Protein AF-A0A844MCS1-F1 (afdb_monomer)

Radius of gyration: 41.19 Å; Cα contacts (8 Å, |Δi|>4): 317; chains: 1; bounding box: 100×107×129 Å

Mean predicted aligned error: 23.03 Å

Foldseek 3Di:
DDDDDDDDDDDPPPPPPPDDPVVVLLVVQLVLLVVLLVLLVCVVPDDPVVSVVVCVVVVHDPVVSVLSVLLNVLCVVLVHDSNLCSQLGPCSSVCSDPLCPVLSVVSVVDPHDHVVVSVVSSVVSVVVVVVPDDDDDPPDQFDDDDPGDDTDRDDPPDPDPVVVVVVVCCCVVVVDDPVRVVVVVVVVVVVVVVPDDPPDDDDDDDDDDDDDDDDDDDDDDDDDDDDDDDDDDDDDDDDDDDDDDDDDDDDDDDDDDDDDDDDDDDDDDDDDDDDDDDDDDDDDDDDDDDDDDDPDPPPVVPVVPPPPPPDPPQDLQNLLVQLLVDPAVVSVCVSQVLALVSSCSSCVPPDPVSLVVVLVRVLVVCQVCQCCQLVCVNLSHPQVSVLSSQQVFWKFFAQCVVNPPGDTQTRKGWDDWDPRPPLQAIWTWIAGPVRDIGIDSHSVGMTTPGD

Secondary structure (DSSP, 8-state):
--------------------TTHHHHHHHHHHHHHHHHHHHHHHHS-HHHHHHHHHHTT--HHHHHHHHHHHHHHHHHT--HHHHHTTGGGGGGGGSGGGHHHHHHHTT-SS--HHHHHHHHHHHHHHHHHTSPPPPTT---BPPTTSPPPB--PPPP--HHHHHHHHHHHHHS---HHHHHHHHHHHHHHHHHSS----------------------------------------------------------------------------------------------------SSSTTTTTSS---------HHHHHHHHHH--SHHHHHHHHTT-HHHHHHHTTT--HHHHHHHHHHHHHHHHH-THHHHTTTTTTS-HHHHHHHHTTSEEEEE-GGG-TTPPEEEEEEEEEEESTT-TTT-EEEEE-TTS-EEEESSGGGEEEE--

Structure (mmCIF, N/CA/C/O backbone):
data_AF-A0A844MCS1-F1
#
_entry.id   AF-A0A844MCS1-F1
#
loop_
_atom_site.group_PDB
_atom_site.id
_atom_site.type_symbol
_atom_site.label_atom_id
_atom_site.label_alt_id
_atom_site.label_comp_id
_atom_site.label_asym_id
_atom_site.label_entity_id
_atom_site.label_seq_id
_atom_site.pdbx_PDB_ins_code
_atom_site.Cartn_x
_atom_site.Cartn_y
_atom_site.Cartn_z
_atom_site.occupancy
_atom_site.B_iso_or_equiv
_atom_site.auth_seq_id
_atom_site.auth_comp_id
_atom_site.auth_asym_id
_atom_site.auth_atom_id
_atom_site.pdbx_PDB_model_num
ATOM 1 N N . MET A 1 1 ? -45.512 -25.683 -45.062 1.00 43.56 1 MET A N 1
ATOM 2 C CA . MET A 1 1 ? -45.357 -24.958 -43.785 1.00 43.56 1 MET A CA 1
ATOM 3 C C . MET A 1 1 ? -43.872 -24.915 -43.462 1.00 43.56 1 MET A C 1
ATOM 5 O O . MET A 1 1 ? -43.327 -25.915 -43.023 1.00 43.56 1 MET A O 1
ATOM 9 N N . GLN A 1 2 ? -43.206 -23.815 -43.814 1.00 39.34 2 GLN A N 1
ATOM 10 C CA . GLN A 1 2 ? -41.804 -23.552 -43.477 1.00 39.34 2 GLN A CA 1
ATOM 11 C C . GLN A 1 2 ? -41.776 -22.781 -42.157 1.00 39.34 2 GLN A C 1
ATOM 13 O O . GLN A 1 2 ? -42.449 -21.760 -42.038 1.00 39.34 2 GLN A O 1
ATOM 18 N N . VAL A 1 3 ? -41.027 -23.281 -41.176 1.00 47.72 3 VAL A N 1
ATOM 19 C CA . VAL A 1 3 ? -40.771 -22.587 -39.911 1.00 47.72 3 VAL A CA 1
ATOM 20 C C . VAL A 1 3 ? -39.415 -21.900 -40.043 1.00 47.72 3 VAL A C 1
ATOM 22 O O . VAL A 1 3 ? -38.388 -22.562 -40.161 1.00 47.72 3 VAL A O 1
ATOM 25 N N . LEU A 1 4 ? -39.432 -20.568 -40.082 1.00 46.00 4 LEU A N 1
ATOM 26 C CA . LEU A 1 4 ? -38.243 -19.723 -40.027 1.00 46.00 4 LEU A CA 1
ATOM 27 C C . LEU A 1 4 ? -37.755 -19.652 -38.574 1.00 46.00 4 LEU A C 1
ATOM 29 O O . LEU A 1 4 ? -38.454 -19.131 -37.707 1.00 46.00 4 LEU A O 1
ATOM 33 N N . HIS A 1 5 ? -36.553 -20.162 -38.314 1.00 42.41 5 HIS A N 1
ATOM 34 C CA . HIS A 1 5 ? -35.785 -19.838 -37.114 1.00 42.41 5 HIS A CA 1
ATOM 35 C C . HIS A 1 5 ? -34.934 -18.598 -37.389 1.00 42.41 5 HIS A C 1
ATOM 37 O O . HIS A 1 5 ? -34.031 -18.629 -38.224 1.00 42.41 5 HIS A O 1
ATOM 43 N N . ALA A 1 6 ? -35.228 -17.510 -36.680 1.00 43.59 6 ALA A N 1
ATOM 44 C CA . ALA A 1 6 ? -34.365 -16.343 -36.601 1.00 43.59 6 ALA A CA 1
ATOM 45 C C . ALA A 1 6 ? -33.460 -16.490 -35.368 1.00 43.59 6 ALA A C 1
ATOM 47 O O . ALA A 1 6 ? -33.914 -16.344 -34.236 1.00 43.59 6 ALA A O 1
ATOM 48 N N . ASN A 1 7 ? -32.185 -16.799 -35.607 1.00 40.00 7 ASN A N 1
ATOM 49 C CA . ASN A 1 7 ? -31.109 -16.651 -34.630 1.00 40.00 7 ASN A CA 1
ATOM 50 C C . ASN A 1 7 ? -30.682 -15.178 -34.594 1.00 40.00 7 ASN A C 1
ATOM 52 O O . ASN A 1 7 ? -30.249 -14.641 -35.612 1.00 40.00 7 ASN A O 1
ATOM 56 N N . ALA A 1 8 ? -30.767 -14.546 -33.426 1.00 38.47 8 ALA A N 1
ATOM 57 C CA . ALA A 1 8 ? -30.124 -13.266 -33.150 1.00 38.47 8 ALA A CA 1
ATOM 58 C C . ALA A 1 8 ? -28.831 -13.522 -32.353 1.00 38.47 8 ALA A C 1
ATOM 60 O O . ALA A 1 8 ? -28.900 -14.187 -31.319 1.00 38.47 8 ALA A O 1
ATOM 61 N N . PRO A 1 9 ? -27.658 -13.025 -32.783 1.00 45.66 9 PRO A N 1
ATOM 62 C CA . PRO A 1 9 ? -26.464 -13.062 -31.951 1.00 45.66 9 PRO A CA 1
ATOM 63 C C . PRO A 1 9 ? -26.431 -11.848 -31.011 1.00 45.66 9 PRO A C 1
ATOM 65 O O . PRO A 1 9 ? -26.297 -10.706 -31.454 1.00 45.66 9 PRO A O 1
ATOM 68 N N . SER A 1 10 ? -26.519 -12.104 -29.704 1.00 42.25 10 SER A N 1
ATOM 69 C CA . SER A 1 10 ? -26.157 -11.142 -28.660 1.00 42.25 10 SER A CA 1
ATOM 70 C C . SER A 1 10 ? -24.650 -10.897 -28.705 1.00 42.25 10 SER A C 1
ATOM 72 O O . SER A 1 10 ? -23.863 -11.764 -28.334 1.00 42.25 10 SER A O 1
ATOM 74 N N . GLN A 1 11 ? -24.240 -9.719 -29.171 1.00 38.09 11 GLN A N 1
ATOM 75 C CA . GLN A 1 11 ? -22.880 -9.226 -28.978 1.00 38.09 11 GLN A CA 1
ATOM 76 C C . GLN A 1 11 ? -22.810 -8.485 -27.639 1.00 38.09 11 GLN A C 1
ATOM 78 O O . GLN A 1 11 ? -23.151 -7.305 -27.557 1.00 38.09 11 GLN A O 1
ATOM 83 N N . GLU A 1 12 ? -22.351 -9.167 -26.591 1.00 39.62 12 GLU A N 1
ATOM 84 C CA . GLU A 1 12 ? -21.797 -8.497 -25.414 1.00 39.62 12 GLU A CA 1
ATOM 85 C C . GLU A 1 12 ? -20.480 -7.832 -25.824 1.00 39.62 12 GLU A C 1
ATOM 87 O O . GLU A 1 12 ? -19.432 -8.470 -25.946 1.00 39.62 12 GLU A O 1
ATOM 92 N N . LYS A 1 13 ? -20.534 -6.524 -26.084 1.00 40.31 13 LYS A N 1
ATOM 93 C CA . LYS A 1 13 ? -19.329 -5.703 -26.186 1.00 40.31 13 LYS A CA 1
ATOM 94 C C . LYS A 1 13 ? -18.703 -5.608 -24.799 1.00 40.31 13 LYS A C 1
ATOM 96 O O . LYS A 1 13 ? -19.145 -4.825 -23.963 1.00 40.31 13 LYS A O 1
ATOM 101 N N . LYS A 1 14 ? -17.663 -6.409 -24.577 1.00 40.94 14 LYS A N 1
ATOM 102 C CA . LYS A 1 14 ? -16.724 -6.266 -23.464 1.00 40.94 14 LYS A CA 1
ATOM 103 C C . LYS A 1 14 ? -16.025 -4.908 -23.618 1.00 40.94 14 LYS A C 1
ATOM 105 O O . LYS A 1 14 ? -15.126 -4.763 -24.442 1.00 40.94 14 LYS A O 1
ATOM 110 N N . PHE A 1 15 ? -16.486 -3.901 -22.881 1.00 33.53 15 PHE A N 1
ATOM 111 C CA . PHE A 1 15 ? -15.742 -2.658 -22.694 1.00 33.53 15 PHE A CA 1
ATOM 112 C C . PHE A 1 15 ? -14.569 -2.972 -21.766 1.00 33.53 15 PHE A C 1
ATOM 114 O O . PHE A 1 15 ? -14.731 -3.041 -20.551 1.00 33.53 15 PHE A O 1
ATOM 121 N N . ILE A 1 16 ? -13.400 -3.229 -22.347 1.00 39.56 16 ILE A N 1
ATOM 122 C CA . ILE A 1 16 ? -12.140 -3.111 -21.618 1.00 39.56 16 ILE A CA 1
ATOM 123 C C . ILE A 1 16 ? -11.821 -1.621 -21.669 1.00 39.56 16 ILE A C 1
ATOM 125 O O . ILE A 1 16 ? -11.421 -1.110 -22.712 1.00 39.56 16 ILE A O 1
ATOM 129 N N . VAL A 1 17 ? -12.135 -0.909 -20.590 1.00 44.38 17 VAL A N 1
ATOM 130 C CA . VAL A 1 17 ? -11.681 0.469 -20.418 1.00 44.38 17 VAL A CA 1
ATOM 131 C C . VAL A 1 17 ? -10.252 0.368 -19.901 1.00 44.38 17 VAL A C 1
ATOM 133 O O . VAL A 1 17 ? -10.025 -0.118 -18.795 1.00 44.38 17 VAL A O 1
ATOM 136 N N . GLU A 1 18 ? -9.290 0.739 -20.741 1.00 42.12 18 GLU A N 1
ATOM 137 C CA . GLU A 1 18 ? -7.907 0.971 -20.328 1.00 42.12 18 GLU A CA 1
ATOM 138 C C . GLU A 1 18 ? -7.894 2.238 -19.462 1.00 42.12 18 GLU A C 1
ATOM 140 O O . GLU A 1 18 ? -7.768 3.346 -19.970 1.00 42.12 18 GLU A O 1
ATOM 145 N N . CYS A 1 19 ? -8.135 2.072 -18.162 1.00 38.75 19 CYS A N 1
ATOM 146 C CA . CYS A 1 19 ? -8.065 3.146 -17.174 1.00 38.75 19 CYS A CA 1
ATOM 147 C C . CYS A 1 19 ? -6.644 3.246 -16.604 1.00 38.75 19 CYS A C 1
ATOM 149 O O . CYS A 1 19 ? -6.001 2.224 -16.342 1.00 38.75 19 CYS A O 1
ATOM 151 N N . GLU A 1 20 ? -6.144 4.463 -16.398 1.00 48.22 20 GLU A N 1
ATOM 152 C CA . GLU A 1 20 ? -4.847 4.715 -15.763 1.00 48.22 20 GLU A CA 1
ATOM 153 C C . GLU A 1 20 ? -4.919 4.452 -14.244 1.00 48.22 20 GLU A C 1
ATOM 155 O O . GLU A 1 20 ? -5.967 4.563 -13.613 1.00 48.22 20 GLU A O 1
ATOM 160 N N . GLY A 1 21 ? -3.792 4.085 -13.621 1.00 50.84 21 GLY A N 1
ATOM 161 C CA . GLY A 1 21 ? -3.713 3.517 -12.261 1.00 50.84 21 GLY A CA 1
ATOM 162 C C . GLY A 1 21 ? -4.467 4.244 -11.128 1.00 50.84 21 GLY A C 1
ATOM 163 O O . GLY A 1 21 ? -4.851 3.594 -10.157 1.00 50.84 21 GLY A O 1
ATOM 164 N N . PHE A 1 22 ? -4.692 5.557 -11.234 1.00 53.41 22 PHE A N 1
ATOM 165 C CA . PHE A 1 22 ? -5.415 6.344 -10.224 1.00 53.41 22 PHE A CA 1
ATOM 166 C C . PHE A 1 22 ? -6.943 6.254 -10.363 1.00 53.41 22 PHE A C 1
ATOM 168 O O . PHE A 1 22 ? -7.643 6.224 -9.347 1.00 53.41 22 PHE A O 1
ATOM 175 N N . GLU A 1 23 ? -7.451 6.076 -11.584 1.00 58.69 23 GLU A N 1
ATOM 176 C CA . GLU A 1 23 ? -8.885 5.931 -11.870 1.00 58.69 23 GLU A CA 1
ATOM 177 C C . GLU A 1 23 ? -9.454 4.652 -11.237 1.00 58.69 23 GLU A C 1
ATOM 179 O O . GLU A 1 23 ? -10.602 4.629 -10.797 1.00 58.69 23 GLU A O 1
ATOM 184 N N . TYR A 1 24 ? -8.641 3.596 -11.081 1.00 63.09 24 TYR A N 1
ATOM 185 C CA . TYR A 1 24 ? -9.058 2.385 -10.362 1.00 63.09 24 TYR A CA 1
ATOM 186 C C . TYR A 1 24 ? -9.355 2.641 -8.887 1.00 63.09 24 TYR A C 1
ATOM 188 O O . TYR A 1 24 ? -10.194 1.950 -8.313 1.00 63.09 24 TYR A O 1
ATOM 196 N N . SER A 1 25 ? -8.686 3.613 -8.261 1.00 65.56 25 SER A N 1
ATOM 197 C CA . SER A 1 25 ? -8.909 3.907 -6.844 1.00 65.56 25 SER A CA 1
ATOM 198 C C . SER A 1 25 ? -10.209 4.686 -6.625 1.00 65.56 25 SER A C 1
ATOM 200 O O . SER A 1 25 ? -10.953 4.377 -5.694 1.00 65.56 25 SER A O 1
ATOM 202 N N . GLU A 1 26 ? -10.542 5.601 -7.537 1.00 73.62 26 GLU A N 1
ATOM 203 C CA . GLU A 1 26 ? -11.823 6.312 -7.567 1.00 73.62 26 GLU A CA 1
ATOM 204 C C . GLU A 1 26 ? -12.977 5.371 -7.927 1.00 73.62 26 GLU A C 1
ATOM 206 O O . GLU A 1 26 ? -13.997 5.353 -7.239 1.00 73.62 26 GLU A O 1
ATOM 211 N N . LEU A 1 27 ? -12.798 4.507 -8.933 1.00 79.38 27 LEU A N 1
ATOM 212 C CA . LEU A 1 27 ? -13.771 3.474 -9.301 1.00 79.38 27 LEU A CA 1
ATOM 213 C C . LEU A 1 27 ? -14.022 2.490 -8.151 1.00 79.38 27 LEU A C 1
ATOM 215 O O . LEU A 1 27 ? -15.172 2.132 -7.885 1.00 79.38 27 LEU A O 1
ATOM 219 N N . ALA A 1 28 ? -12.968 2.069 -7.447 1.00 80.75 28 ALA A N 1
ATOM 220 C CA . ALA A 1 28 ? -13.087 1.198 -6.283 1.00 80.75 28 ALA A CA 1
ATOM 221 C C . ALA A 1 28 ? -13.794 1.902 -5.116 1.00 80.75 28 ALA A C 1
ATOM 223 O O . ALA A 1 28 ? -14.724 1.335 -4.540 1.00 80.75 28 ALA A O 1
ATOM 224 N N . GLY A 1 29 ? -13.414 3.147 -4.803 1.00 84.00 29 GLY A N 1
ATOM 225 C CA . GLY A 1 29 ? -14.061 3.951 -3.764 1.00 84.00 29 GLY A CA 1
ATOM 226 C C . GLY A 1 29 ? -15.540 4.198 -4.064 1.00 84.00 29 GLY A C 1
ATOM 227 O O . GLY A 1 29 ? -16.398 4.041 -3.194 1.00 84.00 29 GLY A O 1
ATOM 228 N N . PHE A 1 30 ? -15.863 4.480 -5.323 1.00 87.56 30 PHE A N 1
ATOM 229 C CA . PHE A 1 30 ? -17.231 4.637 -5.794 1.00 87.56 30 PHE A CA 1
ATOM 230 C C . PHE A 1 30 ? -18.054 3.350 -5.675 1.00 87.56 30 PHE A C 1
ATOM 232 O O . PHE A 1 30 ? -19.188 3.375 -5.187 1.00 87.56 30 PHE A O 1
ATOM 239 N N . ALA A 1 31 ? -17.494 2.210 -6.091 1.00 87.19 31 ALA A N 1
ATOM 240 C CA . ALA A 1 31 ? -18.145 0.910 -5.955 1.00 87.19 31 ALA A CA 1
ATOM 241 C C . ALA A 1 31 ? -18.394 0.560 -4.479 1.00 87.19 31 ALA A C 1
ATOM 243 O O . ALA A 1 31 ? -19.479 0.087 -4.126 1.00 87.19 31 ALA A O 1
ATOM 244 N N . GLU A 1 32 ? -17.428 0.850 -3.606 1.00 88.88 32 GLU A N 1
ATOM 245 C CA . GLU A 1 32 ? -17.544 0.644 -2.164 1.00 88.88 32 GLU A CA 1
ATOM 246 C C . GLU A 1 32 ? -18.632 1.532 -1.543 1.00 88.88 32 GLU A C 1
ATOM 248 O O . GLU A 1 32 ? -19.443 1.053 -0.746 1.00 88.88 32 GLU A O 1
ATOM 253 N N . LEU A 1 33 ? -18.726 2.799 -1.954 1.00 91.25 33 LEU A N 1
ATOM 254 C CA . LEU A 1 33 ? -19.784 3.708 -1.517 1.00 91.25 33 LEU A CA 1
ATOM 255 C C . LEU A 1 33 ? -21.157 3.263 -2.014 1.00 91.25 33 LEU A C 1
ATOM 257 O O . LEU A 1 33 ? -22.090 3.177 -1.217 1.00 91.25 33 LEU A O 1
ATOM 261 N N . LYS A 1 34 ? -21.294 2.894 -3.291 1.00 91.25 34 LYS A N 1
ATOM 262 C CA . LYS A 1 34 ? -22.545 2.326 -3.818 1.00 91.25 34 LYS A CA 1
ATOM 263 C C . LYS A 1 34 ? -22.979 1.096 -3.036 1.00 91.25 34 LYS A C 1
ATOM 265 O O . LYS A 1 34 ? -24.153 0.971 -2.681 1.00 91.25 34 LYS A O 1
ATOM 270 N N . TYR A 1 35 ? -22.034 0.222 -2.707 1.00 90.44 35 TYR A N 1
ATOM 271 C CA . TYR A 1 35 ? -22.306 -0.929 -1.861 1.00 90.44 35 TYR A CA 1
ATOM 272 C C . TYR A 1 35 ? -22.712 -0.518 -0.435 1.00 90.44 35 TYR A C 1
ATOM 274 O O . TYR A 1 35 ? -23.655 -1.079 0.120 1.00 90.44 35 TYR A O 1
ATOM 282 N N . ALA A 1 36 ? -22.085 0.506 0.148 1.00 92.19 36 ALA A N 1
ATOM 283 C CA . ALA A 1 36 ? -22.457 1.044 1.456 1.00 92.19 36 ALA A CA 1
ATOM 284 C C . ALA A 1 36 ? -23.896 1.594 1.487 1.00 92.19 36 ALA A C 1
ATOM 286 O O . ALA A 1 36 ? -24.646 1.313 2.428 1.00 92.19 36 ALA A O 1
ATOM 287 N N . PHE A 1 37 ? -24.299 2.340 0.454 1.00 93.12 37 PHE A N 1
ATOM 288 C CA . PHE A 1 37 ? -25.668 2.838 0.294 1.00 93.12 37 PHE A CA 1
ATOM 289 C C . PHE A 1 37 ? -26.666 1.693 0.083 1.00 93.12 37 PHE A C 1
ATOM 291 O O . PHE A 1 37 ? -27.705 1.661 0.743 1.00 93.12 37 PHE A O 1
ATOM 298 N N . PHE A 1 38 ? -26.319 0.697 -0.734 1.00 93.62 38 PHE A N 1
ATOM 299 C CA . PHE A 1 38 ? -27.119 -0.518 -0.897 1.00 93.62 38 PHE A CA 1
ATOM 300 C C . PHE A 1 38 ? -27.322 -1.259 0.434 1.00 93.62 38 PHE A C 1
ATOM 302 O O . PHE A 1 38 ? -28.447 -1.615 0.787 1.00 93.62 38 PHE A O 1
ATOM 309 N N . LEU A 1 39 ? -26.258 -1.458 1.219 1.00 92.69 39 LEU A N 1
ATOM 310 C CA . LEU A 1 39 ? -26.344 -2.108 2.529 1.00 92.69 39 LEU A CA 1
ATOM 311 C C . LEU A 1 39 ? -27.233 -1.333 3.504 1.00 92.69 39 LEU A C 1
ATOM 313 O O . LEU A 1 39 ? -27.958 -1.945 4.291 1.00 92.69 39 LEU A O 1
ATOM 317 N N . LEU A 1 40 ? -27.194 -0.000 3.458 1.00 94.06 40 LEU A N 1
ATOM 318 C CA . LEU A 1 40 ? -28.068 0.848 4.259 1.00 94.06 40 LEU A CA 1
ATOM 319 C C . LEU A 1 40 ? -29.546 0.621 3.903 1.00 94.06 40 LEU A C 1
ATOM 321 O O . LEU A 1 40 ? -30.340 0.334 4.797 1.00 94.06 40 LEU A O 1
ATOM 325 N N . GLU A 1 41 ? -29.901 0.670 2.620 1.00 93.00 41 GLU A N 1
ATOM 326 C CA . GLU A 1 41 ? -31.275 0.428 2.154 1.00 93.00 41 GLU A CA 1
ATOM 327 C C . GLU A 1 41 ? -31.764 -0.984 2.500 1.00 93.00 41 GLU A C 1
ATOM 329 O O . GLU A 1 41 ? -32.897 -1.181 2.950 1.00 93.00 41 GLU A O 1
ATOM 334 N N . ARG A 1 42 ? -30.895 -1.989 2.350 1.00 92.56 42 ARG A N 1
ATOM 335 C CA . ARG A 1 42 ? -31.208 -3.375 2.719 1.00 92.56 42 ARG A CA 1
ATOM 336 C C . ARG A 1 42 ? -31.388 -3.546 4.221 1.00 92.56 42 ARG A C 1
ATOM 338 O O . ARG A 1 42 ? -32.295 -4.259 4.633 1.00 92.56 42 ARG A O 1
ATOM 345 N N . LYS A 1 43 ? -30.595 -2.865 5.049 1.00 92.50 43 LYS A N 1
ATOM 346 C CA . LYS A 1 43 ? -30.753 -2.888 6.513 1.00 92.50 43 LYS A CA 1
ATOM 347 C C . LYS A 1 43 ? -32.036 -2.198 6.982 1.00 92.50 43 LYS A C 1
ATOM 349 O O . LYS A 1 43 ? -32.545 -2.552 8.041 1.00 92.50 43 LYS A O 1
ATOM 354 N N . GLU A 1 44 ? -32.534 -1.216 6.232 1.00 91.88 44 GLU A N 1
ATOM 355 C CA . GLU A 1 44 ? -33.799 -0.525 6.516 1.00 91.88 44 GLU A CA 1
ATOM 356 C C . GLU A 1 44 ? -35.031 -1.319 6.046 1.00 91.88 44 GLU A C 1
ATOM 358 O O . GLU A 1 44 ? -36.091 -1.203 6.656 1.00 91.88 44 GLU A O 1
ATOM 363 N N . SER A 1 45 ? -34.893 -2.146 5.003 1.00 91.50 45 SER A N 1
ATOM 364 C CA . SER A 1 45 ? -36.003 -2.897 4.391 1.00 91.50 45 SER A CA 1
ATOM 365 C C . SER A 1 45 ? -36.133 -4.355 4.846 1.00 91.50 45 SER A C 1
ATOM 367 O O . SER A 1 45 ? -37.244 -4.884 4.861 1.00 91.50 45 SER A O 1
ATOM 369 N N . LEU A 1 46 ? -35.033 -5.017 5.207 1.00 91.62 46 LEU A N 1
ATOM 370 C CA . LEU A 1 46 ? -35.019 -6.437 5.568 1.00 91.62 46 LEU A CA 1
ATOM 371 C C . LEU A 1 46 ? -35.115 -6.661 7.077 1.00 91.62 46 LEU A C 1
ATOM 373 O O . LEU A 1 46 ? -34.690 -5.840 7.893 1.00 91.62 46 LEU A O 1
ATOM 377 N N . SER A 1 47 ? -35.595 -7.843 7.465 1.00 93.25 47 SER A N 1
ATOM 378 C CA . SER A 1 47 ? -35.502 -8.276 8.857 1.00 93.25 47 SER A CA 1
ATOM 379 C C . SER A 1 47 ? -34.042 -8.513 9.267 1.00 93.25 47 SER A C 1
ATOM 381 O O . SER A 1 47 ? -33.170 -8.838 8.459 1.00 93.25 47 SER A O 1
ATOM 383 N N . ALA A 1 48 ? -33.757 -8.435 10.570 1.00 89.44 48 ALA A N 1
ATOM 384 C CA . ALA A 1 48 ? -32.402 -8.641 11.090 1.00 89.44 48 ALA A CA 1
ATOM 385 C C . ALA A 1 48 ? -31.813 -10.033 10.776 1.00 89.44 48 ALA A C 1
ATOM 387 O O . ALA A 1 48 ? -30.593 -10.195 10.827 1.00 89.44 48 ALA A O 1
ATOM 388 N N . LYS A 1 49 ? -32.658 -11.036 10.497 1.00 92.38 49 LYS A N 1
ATOM 389 C CA . LYS A 1 49 ? -32.236 -12.390 10.113 1.00 92.38 49 LYS A CA 1
ATOM 390 C C . LYS A 1 49 ? -31.844 -12.442 8.636 1.00 92.38 49 LYS A C 1
ATOM 392 O O . LYS A 1 49 ? -30.760 -12.924 8.328 1.00 92.38 49 LYS A O 1
ATOM 397 N N . GLU A 1 50 ? -32.683 -11.900 7.758 1.00 92.00 50 GLU A N 1
ATOM 398 C CA . GLU A 1 50 ? -32.431 -11.831 6.310 1.00 92.00 50 GLU A CA 1
ATOM 399 C C . GLU A 1 50 ? -31.217 -10.959 5.999 1.00 92.00 50 GLU A C 1
ATOM 401 O O . GLU A 1 50 ? -30.362 -11.344 5.212 1.00 92.00 50 GLU A O 1
ATOM 406 N N . TYR A 1 51 ? -31.072 -9.832 6.697 1.00 91.31 51 TYR A N 1
ATOM 407 C CA . TYR A 1 51 ? -29.908 -8.967 6.545 1.00 91.31 51 TYR A CA 1
ATOM 408 C C . TYR A 1 51 ? -28.594 -9.682 6.911 1.00 91.31 51 TYR A C 1
ATOM 410 O O . TYR A 1 51 ? -27.582 -9.512 6.238 1.00 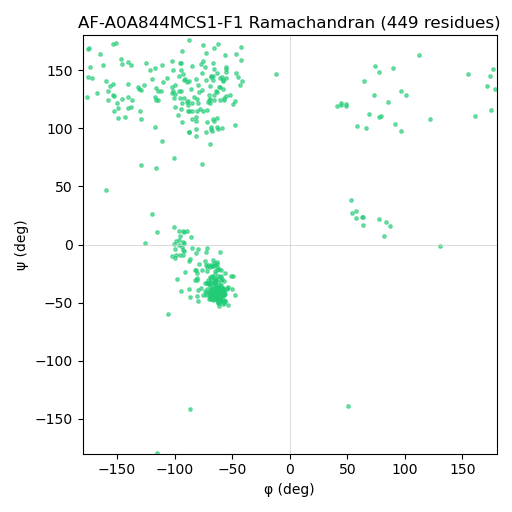91.31 51 TYR A O 1
ATOM 418 N N . ARG A 1 52 ? -28.591 -10.521 7.958 1.00 89.19 52 ARG A N 1
ATOM 419 C CA . ARG A 1 52 ? -27.403 -11.324 8.304 1.00 89.19 52 ARG A CA 1
ATOM 420 C C . ARG A 1 52 ? -27.114 -12.412 7.274 1.00 89.19 52 ARG A C 1
ATOM 422 O O . ARG A 1 52 ? -25.943 -12.684 7.043 1.00 89.19 52 ARG A O 1
ATOM 429 N N . ALA A 1 53 ? -28.148 -13.016 6.687 1.00 91.44 53 ALA A N 1
ATOM 430 C CA . ALA A 1 53 ? -27.977 -13.982 5.604 1.00 91.44 53 ALA A CA 1
ATOM 431 C C . ALA A 1 53 ? -27.336 -13.314 4.378 1.00 91.44 53 ALA A C 1
ATOM 433 O O . ALA A 1 53 ? -26.327 -13.808 3.890 1.00 91.44 53 ALA A O 1
ATOM 434 N N . LEU A 1 54 ? -27.824 -12.128 3.993 1.00 91.50 54 LEU A N 1
ATOM 435 C CA . LEU A 1 54 ? -27.254 -11.319 2.911 1.00 91.50 54 LEU A CA 1
ATOM 436 C C . LEU A 1 54 ? -25.776 -10.984 3.160 1.00 91.50 54 LEU A C 1
ATOM 438 O O . LEU A 1 54 ? -24.952 -11.109 2.261 1.00 91.50 54 LEU A O 1
ATOM 442 N N . LEU A 1 55 ? -25.406 -10.601 4.388 1.00 91.44 55 LEU A N 1
ATOM 443 C CA . LEU A 1 55 ? -23.995 -10.368 4.718 1.00 91.44 55 LEU A CA 1
ATOM 444 C C . LEU A 1 55 ? -23.132 -11.628 4.558 1.00 91.44 55 LEU A C 1
ATOM 446 O O . LEU A 1 55 ? -21.997 -11.524 4.097 1.00 91.44 55 LEU A O 1
ATOM 450 N N . GLY A 1 56 ? -23.672 -12.798 4.911 1.00 88.44 56 GLY A N 1
ATOM 451 C CA . GLY A 1 56 ? -23.006 -14.085 4.712 1.00 88.44 56 GLY A CA 1
ATOM 452 C C . GLY A 1 56 ? -22.814 -14.434 3.234 1.00 88.44 56 GLY A C 1
ATOM 453 O O . GLY A 1 56 ? -21.726 -14.851 2.856 1.00 88.44 56 GLY A O 1
ATOM 454 N N . GLU A 1 57 ? -23.828 -14.204 2.394 1.00 88.81 57 GLU A N 1
ATOM 455 C CA . GLU A 1 57 ? -23.766 -14.436 0.939 1.00 88.81 57 GLU A CA 1
ATOM 456 C C . GLU A 1 57 ? -22.709 -13.563 0.251 1.00 88.81 57 GLU A C 1
ATOM 458 O O . GLU A 1 57 ? -22.010 -14.022 -0.647 1.00 88.81 57 GLU A O 1
ATOM 463 N N . HIS A 1 58 ? -22.546 -12.320 0.708 1.00 83.50 58 HIS A N 1
ATOM 464 C CA . HIS A 1 58 ? -21.532 -11.395 0.197 1.00 83.50 58 HIS A CA 1
ATOM 465 C C . HIS A 1 58 ? -20.156 -11.537 0.875 1.00 83.50 58 HIS A C 1
ATOM 467 O O . HIS A 1 58 ? -19.274 -10.712 0.633 1.00 83.50 58 HIS A O 1
ATOM 473 N N . GLY A 1 59 ? -19.962 -12.535 1.746 1.00 84.44 59 GLY A N 1
ATOM 474 C CA . GLY A 1 59 ? -18.686 -12.782 2.426 1.00 84.44 59 GLY A CA 1
ATOM 475 C C . GLY A 1 59 ? -18.227 -11.639 3.340 1.00 84.44 59 GLY A C 1
ATOM 476 O O . GLY A 1 59 ? -17.033 -11.493 3.589 1.00 84.44 59 GLY A O 1
ATOM 477 N N . LYS A 1 60 ? -19.146 -10.791 3.821 1.00 83.56 60 LYS A N 1
ATOM 478 C CA . LYS A 1 60 ? -18.807 -9.605 4.617 1.00 83.56 60 LYS A CA 1
ATOM 479 C C . LYS A 1 60 ? -19.026 -9.824 6.102 1.00 83.56 60 LYS A C 1
ATOM 481 O O . LYS A 1 60 ? -20.105 -10.207 6.558 1.00 83.56 60 LYS A O 1
ATOM 486 N N . GLU A 1 61 ? -18.020 -9.456 6.888 1.00 87.44 61 GLU A N 1
ATOM 487 C CA . GLU A 1 61 ? -18.166 -9.409 8.332 1.00 87.44 61 GLU A CA 1
ATOM 488 C C . GLU A 1 61 ? -19.123 -8.294 8.764 1.00 87.44 61 GLU A C 1
ATOM 490 O O . GLU A 1 61 ? -19.120 -7.170 8.253 1.00 87.44 61 GLU A O 1
ATOM 495 N N . LYS A 1 62 ? -19.896 -8.570 9.819 1.00 85.19 62 LYS A N 1
ATOM 496 C CA . LYS A 1 62 ? -20.841 -7.607 10.396 1.00 85.19 62 LYS A CA 1
ATOM 497 C C . LYS A 1 62 ? -20.180 -6.272 10.768 1.00 85.19 62 LYS A C 1
ATOM 499 O O . LYS A 1 62 ? -20.788 -5.221 10.587 1.00 85.19 62 LYS A O 1
ATOM 504 N N . LYS A 1 63 ? -18.947 -6.306 11.289 1.00 86.31 63 LYS A N 1
ATOM 505 C CA . LYS A 1 63 ? -18.220 -5.103 11.727 1.00 86.31 63 LYS A CA 1
ATOM 506 C C . LYS A 1 63 ? -17.865 -4.184 10.558 1.00 86.31 63 LYS A C 1
ATOM 508 O O . LYS A 1 63 ? -17.968 -2.969 10.705 1.00 86.31 63 LYS A O 1
ATOM 513 N N . GLU A 1 64 ? -17.456 -4.743 9.424 1.00 86.44 64 GLU A N 1
ATOM 514 C CA . GLU A 1 64 ? -17.144 -3.973 8.215 1.00 86.44 64 GLU A CA 1
ATOM 515 C C . GLU A 1 64 ? -18.406 -3.364 7.614 1.00 86.44 64 GLU A C 1
ATOM 517 O O . GLU A 1 64 ? -18.458 -2.159 7.363 1.00 86.44 64 GLU A O 1
ATOM 522 N N . ALA A 1 65 ? -19.462 -4.170 7.492 1.00 88.31 65 ALA A N 1
ATOM 523 C CA . ALA A 1 65 ? -20.754 -3.704 7.010 1.00 88.31 65 ALA A CA 1
ATOM 524 C C . ALA A 1 65 ? -21.313 -2.566 7.881 1.00 88.31 65 ALA A C 1
ATOM 526 O O . ALA A 1 65 ? -21.819 -1.574 7.361 1.00 88.31 65 ALA A O 1
ATOM 527 N N . ASP A 1 66 ? -21.180 -2.653 9.209 1.00 89.19 66 ASP A N 1
ATOM 528 C CA . ASP A 1 66 ? -21.628 -1.590 10.111 1.00 89.19 66 ASP A CA 1
ATOM 529 C C . ASP A 1 66 ? -20.821 -0.284 9.943 1.00 89.19 66 ASP A C 1
ATOM 531 O O . ASP A 1 66 ? -21.401 0.796 10.087 1.00 89.19 66 ASP A O 1
ATOM 535 N N . LYS A 1 67 ? -19.524 -0.342 9.591 1.00 89.50 67 LYS A N 1
ATOM 536 C CA . LYS A 1 67 ? -18.726 0.857 9.254 1.00 89.50 67 LYS A CA 1
ATOM 537 C C . LYS A 1 67 ? -19.224 1.513 7.965 1.00 89.50 67 LYS A C 1
ATOM 539 O O . LYS A 1 67 ? -19.455 2.722 7.963 1.00 89.50 67 LYS A O 1
ATOM 544 N N . LEU A 1 68 ? -19.436 0.719 6.914 1.00 90.56 68 LEU A N 1
ATOM 545 C CA . LEU A 1 68 ? -19.957 1.181 5.623 1.00 90.56 68 LEU A CA 1
ATOM 546 C C . LEU A 1 68 ? -21.346 1.806 5.777 1.00 90.56 68 LEU A C 1
ATOM 548 O O . LEU A 1 68 ? -21.590 2.928 5.345 1.00 90.56 68 LEU A O 1
ATOM 552 N N . ILE A 1 69 ? -22.238 1.141 6.508 1.00 92.00 69 ILE A N 1
ATOM 553 C CA . ILE A 1 69 ? -23.570 1.670 6.806 1.00 92.00 69 ILE A CA 1
ATOM 554 C C . ILE A 1 69 ? -23.489 2.981 7.579 1.00 92.00 69 ILE A C 1
ATOM 556 O O . ILE A 1 69 ? -24.263 3.899 7.319 1.00 92.00 69 ILE A O 1
ATOM 560 N N . LYS A 1 70 ? -22.587 3.084 8.562 1.00 93.25 70 LYS A N 1
ATOM 561 C CA . LYS A 1 70 ? -22.419 4.322 9.327 1.00 93.25 70 LYS A CA 1
ATOM 562 C C . LYS A 1 70 ? -21.988 5.473 8.418 1.00 93.25 70 LYS A C 1
ATOM 564 O O . LYS A 1 70 ? -22.513 6.573 8.571 1.00 93.25 70 LYS A O 1
ATOM 569 N N . LEU A 1 71 ? -21.074 5.211 7.486 1.00 91.88 71 LEU A N 1
ATOM 570 C CA . LEU A 1 71 ? -20.649 6.178 6.481 1.00 91.88 71 LEU A CA 1
ATOM 571 C C . LEU A 1 71 ? -21.822 6.606 5.590 1.00 91.88 71 LEU A C 1
ATOM 573 O O . LEU A 1 71 ? -22.124 7.794 5.542 1.00 91.88 71 LEU A O 1
ATOM 577 N N . ALA A 1 72 ? -22.543 5.654 4.990 1.00 92.50 72 ALA A N 1
ATOM 578 C CA . ALA A 1 72 ? -23.696 5.937 4.131 1.00 92.50 72 ALA A CA 1
ATOM 579 C C . ALA A 1 72 ? -24.803 6.718 4.864 1.00 92.50 72 ALA A C 1
ATOM 581 O O . ALA A 1 72 ? -25.385 7.650 4.313 1.00 92.50 72 ALA A O 1
ATOM 582 N N . LYS A 1 73 ? -25.068 6.398 6.140 1.00 93.38 73 LYS A N 1
ATOM 583 C CA . LYS A 1 73 ? -26.032 7.147 6.966 1.00 93.38 73 LYS A CA 1
ATOM 584 C C . LYS A 1 73 ? -25.615 8.596 7.162 1.00 93.38 73 LYS A C 1
ATOM 586 O O . LYS A 1 73 ? -26.458 9.483 7.049 1.00 93.38 73 LYS A O 1
ATOM 591 N N . LEU A 1 74 ? -24.345 8.836 7.486 1.00 91.00 74 LEU A N 1
ATOM 592 C CA . LEU A 1 74 ? -23.827 10.190 7.683 1.00 91.00 74 LEU A CA 1
ATOM 593 C C . LEU A 1 74 ? -23.851 10.976 6.371 1.00 91.00 74 LEU A C 1
ATOM 595 O O . LEU A 1 74 ? -24.397 12.074 6.353 1.00 91.00 74 LEU A O 1
ATOM 599 N N . ALA A 1 75 ? -23.380 10.378 5.275 1.00 90.31 75 ALA A N 1
ATOM 600 C CA . ALA A 1 75 ? -23.437 10.970 3.942 1.00 90.31 75 ALA A CA 1
ATOM 601 C C . ALA A 1 75 ? -24.867 11.404 3.577 1.00 90.31 75 ALA A C 1
ATOM 603 O O . ALA A 1 75 ? -25.108 12.582 3.320 1.00 90.31 75 ALA A O 1
ATOM 604 N N . LYS A 1 76 ? -25.844 10.493 3.708 1.00 90.50 76 LYS A N 1
ATOM 605 C CA . LYS A 1 76 ? -27.269 10.770 3.460 1.00 90.50 76 LYS A CA 1
ATOM 606 C C . LYS A 1 76 ? -27.829 11.865 4.374 1.00 90.50 76 LYS A C 1
ATOM 608 O O . LYS A 1 76 ? -28.624 12.684 3.928 1.00 90.50 76 LYS A O 1
ATOM 613 N N . THR A 1 77 ? -27.411 11.902 5.642 1.00 90.19 77 THR A N 1
ATOM 614 C CA . THR A 1 77 ? -27.850 12.924 6.614 1.00 90.19 77 THR A CA 1
ATOM 615 C C . THR A 1 77 ? -27.351 14.318 6.237 1.00 90.19 77 THR A C 1
ATOM 617 O O . THR A 1 77 ? -28.072 15.297 6.412 1.00 90.19 77 THR A O 1
ATOM 620 N N . HIS A 1 78 ? -26.131 14.411 5.709 1.00 87.62 78 HIS A N 1
ATOM 621 C CA . HIS A 1 78 ? -25.535 15.677 5.289 1.00 87.62 78 HIS A CA 1
ATOM 622 C C . HIS A 1 78 ? -25.785 16.009 3.807 1.00 87.62 78 HIS A C 1
ATOM 624 O O . HIS A 1 78 ? -25.365 17.074 3.368 1.00 87.62 78 HIS A O 1
ATOM 630 N N . GLY A 1 79 ? -26.521 15.169 3.071 1.00 88.31 79 GLY A N 1
ATOM 631 C CA . GLY A 1 79 ? -26.940 15.427 1.689 1.00 88.31 79 GLY A CA 1
ATOM 632 C C . GLY A 1 79 ? -25.907 15.078 0.616 1.00 88.31 79 GLY A C 1
ATOM 633 O O . GLY A 1 79 ? -26.027 15.583 -0.492 1.00 88.31 79 GLY A O 1
ATOM 634 N N . PHE A 1 80 ? -24.921 14.235 0.929 1.00 89.62 80 PHE A N 1
ATOM 635 C CA . PHE A 1 80 ? -23.899 13.784 -0.019 1.00 89.62 80 PHE A CA 1
ATOM 636 C C . PHE A 1 80 ? -24.312 12.489 -0.727 1.00 89.62 80 PHE A C 1
ATOM 638 O O . PHE A 1 80 ? -24.889 11.585 -0.108 1.00 89.62 80 PHE A O 1
ATOM 645 N N . SER A 1 81 ? -23.983 12.402 -2.014 1.00 89.19 81 SER A N 1
ATOM 646 C CA . SER A 1 81 ? -24.119 11.209 -2.851 1.00 89.19 81 SER A CA 1
ATOM 647 C C . SER A 1 81 ? -22.880 10.302 -2.766 1.00 89.19 81 SER A C 1
ATOM 649 O O . SER A 1 81 ? -21.905 10.607 -2.074 1.00 89.19 81 SER A O 1
ATOM 651 N N . ALA A 1 82 ? -22.932 9.139 -3.423 1.00 87.94 82 ALA A N 1
ATOM 652 C CA . ALA A 1 82 ? -21.774 8.248 -3.516 1.00 87.94 82 ALA A CA 1
ATOM 653 C C . ALA A 1 82 ? -20.701 8.835 -4.443 1.00 87.94 82 ALA A C 1
ATOM 655 O O . ALA A 1 82 ? -19.514 8.639 -4.208 1.00 87.94 82 ALA A O 1
ATOM 656 N N . GLU A 1 83 ? -21.130 9.563 -5.470 1.00 87.12 83 GLU A N 1
ATOM 657 C CA . GLU A 1 83 ? -20.285 10.260 -6.429 1.00 87.12 83 GLU A CA 1
ATOM 658 C C . GLU A 1 83 ? -19.449 11.341 -5.724 1.00 87.12 83 GLU A C 1
ATOM 660 O O . GLU A 1 83 ? -18.228 11.321 -5.834 1.00 87.12 83 GLU A O 1
ATOM 665 N N . ASP A 1 84 ? -20.076 12.184 -4.892 1.00 85.81 84 ASP A N 1
ATOM 666 C CA . ASP A 1 84 ? -19.389 13.287 -4.188 1.00 85.81 84 ASP A CA 1
ATOM 667 C C . ASP A 1 84 ? -18.273 12.806 -3.246 1.00 85.81 84 ASP A C 1
ATOM 669 O O . ASP A 1 84 ? -17.343 13.541 -2.925 1.00 85.81 84 ASP A O 1
ATOM 673 N N . LEU A 1 85 ? -18.394 11.581 -2.728 1.00 86.81 85 LEU A N 1
ATOM 674 C CA . LEU A 1 85 ? -17.468 11.021 -1.744 1.00 86.81 85 LEU A CA 1
ATOM 675 C C . LEU A 1 85 ? -16.426 10.084 -2.364 1.00 86.81 85 LEU A C 1
ATOM 677 O O . LEU A 1 85 ? -15.480 9.713 -1.669 1.00 86.81 85 LEU A O 1
ATOM 681 N N . ALA A 1 86 ? -16.584 9.687 -3.629 1.00 86.12 86 ALA A N 1
ATOM 682 C CA . ALA A 1 86 ? -15.699 8.724 -4.283 1.00 86.12 86 ALA A CA 1
ATOM 683 C C . ALA A 1 86 ? -14.263 9.251 -4.415 1.00 86.12 86 ALA A C 1
ATOM 685 O O . ALA A 1 86 ? -13.310 8.518 -4.147 1.00 86.12 86 ALA A O 1
ATOM 686 N N . GLU A 1 87 ? -14.119 10.544 -4.709 1.00 84.12 87 GLU A N 1
ATOM 687 C CA . GLU A 1 87 ? -12.835 11.246 -4.857 1.00 84.12 87 GLU A CA 1
ATOM 688 C C . GLU A 1 87 ? -12.038 11.356 -3.544 1.00 84.12 87 GLU A C 1
ATOM 690 O O . GLU A 1 87 ? -10.845 11.671 -3.530 1.00 84.12 87 GLU A O 1
ATOM 695 N N . LEU A 1 88 ? -12.669 11.067 -2.402 1.00 82.94 88 LEU A N 1
ATOM 696 C CA . LEU A 1 88 ? -11.986 11.038 -1.109 1.00 82.94 88 LEU A CA 1
ATOM 697 C C . LEU A 1 88 ? -11.184 9.750 -0.890 1.00 82.94 88 LEU A C 1
ATOM 699 O O . LEU A 1 88 ? -10.357 9.699 0.031 1.00 82.94 88 LEU A O 1
ATOM 703 N N . GLY A 1 89 ? -11.456 8.699 -1.671 1.00 83.94 89 GLY A N 1
ATOM 704 C CA . GLY A 1 89 ? -10.885 7.371 -1.474 1.00 83.94 89 GLY A CA 1
ATOM 705 C C . GLY A 1 89 ? -11.040 6.897 -0.025 1.00 83.94 89 GLY A C 1
ATOM 706 O O . GLY A 1 89 ? -12.043 7.148 0.642 1.00 83.94 89 GLY A O 1
ATOM 707 N N . THR A 1 90 ? -10.010 6.262 0.533 1.00 82.38 90 THR A N 1
ATOM 708 C CA . THR A 1 90 ? -10.052 5.692 1.895 1.00 82.38 90 THR A CA 1
ATOM 709 C C . THR A 1 90 ? -10.252 6.727 3.014 1.00 82.38 90 THR A C 1
ATOM 711 O O . THR A 1 90 ? -10.667 6.371 4.124 1.00 82.38 90 THR A O 1
ATOM 714 N N . MET A 1 91 ? -10.030 8.024 2.754 1.00 82.75 91 MET A N 1
ATOM 715 C CA . MET A 1 91 ? -10.231 9.079 3.756 1.00 82.75 91 MET A CA 1
ATOM 716 C C . MET A 1 91 ? -11.698 9.281 4.136 1.00 82.75 91 MET A C 1
ATOM 718 O O . MET A 1 91 ? -11.962 9.794 5.232 1.00 82.75 91 MET A O 1
ATOM 722 N N . MET A 1 92 ? -12.649 8.811 3.323 1.00 86.38 92 MET A N 1
ATOM 723 C CA . MET A 1 92 ? -14.080 8.841 3.642 1.00 86.38 92 MET A CA 1
ATOM 724 C C . MET A 1 92 ? -14.392 8.182 4.997 1.00 86.38 92 MET A C 1
ATOM 726 O O . MET A 1 92 ? -15.190 8.694 5.783 1.00 86.38 92 MET A O 1
ATOM 730 N N . PHE A 1 93 ? -13.682 7.109 5.364 1.00 85.94 93 PHE A N 1
ATOM 731 C CA . PHE A 1 93 ? -13.902 6.422 6.639 1.00 85.94 93 PHE A CA 1
ATOM 732 C C . PHE A 1 93 ? -13.519 7.268 7.855 1.00 85.94 93 PHE A C 1
ATOM 734 O O . PHE A 1 93 ? -14.130 7.127 8.921 1.00 85.94 93 PHE A O 1
ATOM 741 N N . SER A 1 94 ? -12.569 8.198 7.710 1.00 86.62 94 SER A N 1
ATOM 742 C CA . SER A 1 94 ? -12.190 9.122 8.785 1.00 86.62 94 SER A CA 1
ATOM 743 C C . SER A 1 94 ? -13.355 10.035 9.194 1.00 86.62 94 SER A C 1
ATOM 745 O O . SER A 1 94 ? -13.457 10.445 10.356 1.00 86.62 94 SER A O 1
ATOM 747 N N . LEU A 1 95 ? -14.290 10.298 8.277 1.00 85.81 95 LEU A N 1
ATOM 748 C CA . LEU A 1 95 ? -15.468 11.138 8.498 1.00 85.81 95 LEU A CA 1
ATOM 749 C C . LEU A 1 95 ? -16.536 10.477 9.367 1.00 85.81 95 LEU A C 1
ATOM 751 O O . LEU A 1 95 ? -17.399 11.156 9.918 1.00 85.81 95 LEU A O 1
ATOM 755 N N . THR A 1 96 ? -16.441 9.166 9.582 1.00 86.19 96 THR A N 1
ATOM 756 C CA . THR A 1 96 ? -17.331 8.452 10.507 1.00 86.19 96 THR A CA 1
ATOM 757 C C . THR A 1 96 ? -17.028 8.741 11.982 1.00 86.19 96 THR A C 1
ATOM 759 O O . THR A 1 96 ? -17.762 8.290 12.875 1.00 86.19 96 THR A O 1
ATOM 762 N N . THR A 1 97 ? -15.942 9.467 12.270 1.00 85.00 97 THR A N 1
ATOM 763 C CA . THR A 1 97 ? -15.563 9.852 13.630 1.00 85.00 97 THR A CA 1
ATOM 764 C C . THR A 1 97 ? -16.371 11.063 14.115 1.00 85.00 97 THR A C 1
ATOM 766 O O . THR A 1 97 ? -16.543 12.036 13.384 1.00 85.00 97 THR A O 1
ATOM 769 N N . PRO A 1 98 ? -16.846 11.065 15.375 1.00 75.75 98 PRO A N 1
ATOM 770 C CA . PRO A 1 98 ? -17.684 12.151 15.892 1.00 75.75 98 PRO A CA 1
ATOM 771 C C . PRO A 1 98 ? -16.953 13.501 15.978 1.00 75.75 98 PRO A C 1
ATOM 773 O O . PRO A 1 98 ? -17.588 14.549 15.934 1.00 75.75 98 PRO A O 1
ATOM 776 N N . SER A 1 99 ? -15.617 13.502 16.054 1.00 76.75 99 SER A N 1
ATOM 777 C CA . SER A 1 99 ? -14.801 14.724 16.020 1.00 76.75 99 SER A CA 1
ATOM 778 C C . SER A 1 99 ? -14.876 15.481 14.694 1.00 76.75 99 SER A C 1
ATOM 780 O O . SER A 1 99 ? -14.511 16.652 14.654 1.00 76.75 99 SER A O 1
ATOM 782 N N . ASN A 1 100 ? -15.339 14.823 13.630 1.00 84.12 100 ASN A N 1
ATOM 783 C CA . ASN A 1 100 ? -15.418 15.381 12.286 1.00 84.12 100 ASN A CA 1
ATOM 784 C C . ASN A 1 100 ? -16.840 15.856 11.928 1.00 84.12 100 ASN A C 1
ATOM 786 O O . ASN A 1 100 ? -17.113 16.139 10.770 1.00 84.12 100 ASN A O 1
ATOM 790 N N . ALA A 1 101 ? -17.751 16.007 12.897 1.00 82.38 101 ALA A N 1
ATOM 791 C CA . ALA A 1 101 ? -19.101 16.521 12.629 1.00 82.38 101 ALA A CA 1
ATOM 792 C C . ALA A 1 101 ? -19.094 17.913 11.963 1.00 82.38 101 ALA A C 1
ATOM 794 O O . ALA A 1 101 ? -19.849 18.163 11.033 1.00 82.38 101 ALA A O 1
ATOM 795 N N . LEU A 1 102 ? -18.194 18.803 12.396 1.00 83.81 102 LEU A N 1
ATOM 796 C CA . LEU A 1 102 ? -18.034 20.138 11.799 1.00 83.81 102 LEU A CA 1
ATOM 797 C C . LEU A 1 102 ? -17.382 20.098 10.408 1.00 83.81 102 LEU A C 1
ATOM 799 O O . LEU A 1 102 ? -17.558 21.024 9.625 1.00 83.81 102 LEU A O 1
ATOM 803 N N . VAL A 1 103 ? -16.644 19.027 10.103 1.00 87.12 103 VAL A N 1
ATOM 804 C CA . VAL A 1 103 ? -16.007 18.815 8.795 1.00 87.12 103 VAL A CA 1
ATOM 805 C C . VAL A 1 103 ? -17.094 18.556 7.750 1.00 87.12 103 VAL A C 1
ATOM 807 O O . VAL A 1 103 ? -17.067 19.190 6.707 1.00 87.12 103 VAL A O 1
ATOM 810 N N . TRP A 1 104 ? -18.106 17.738 8.067 1.00 86.19 104 TRP A N 1
ATOM 811 C CA . TRP A 1 104 ? -19.250 17.480 7.178 1.00 86.19 104 TRP A CA 1
ATOM 812 C C . TRP A 1 104 ? -20.015 18.744 6.772 1.00 86.19 104 TRP A C 1
ATOM 814 O O . TRP A 1 104 ? -20.410 18.881 5.619 1.00 86.19 104 TRP A O 1
ATOM 824 N N . GLU A 1 105 ? -20.221 19.680 7.701 1.00 86.19 105 GLU A N 1
ATOM 825 C CA . GLU A 1 105 ? -20.898 20.945 7.388 1.00 86.19 105 GLU A CA 1
ATOM 826 C C . GLU A 1 105 ? -20.022 21.876 6.549 1.00 86.19 105 GLU A C 1
ATOM 828 O O . GLU A 1 105 ? -20.514 22.530 5.634 1.00 86.19 105 GLU A O 1
ATOM 833 N N . ALA A 1 106 ? -18.719 21.916 6.823 1.00 85.81 106 ALA A N 1
ATOM 834 C CA . ALA A 1 106 ? -17.797 22.729 6.044 1.00 85.81 106 ALA A CA 1
ATOM 835 C C . ALA A 1 106 ? -17.576 22.166 4.624 1.00 85.81 106 ALA A C 1
ATOM 837 O O . ALA A 1 106 ? -17.441 22.958 3.696 1.00 85.81 106 ALA A O 1
ATOM 838 N N . MET A 1 107 ? -17.650 20.842 4.426 1.00 87.69 107 MET A N 1
ATOM 839 C CA . MET A 1 107 ? -17.582 20.199 3.102 1.00 87.69 107 MET A CA 1
ATOM 840 C C . MET A 1 107 ? -18.691 20.664 2.145 1.00 87.69 107 MET A C 1
ATOM 842 O O . MET A 1 107 ? -18.450 20.732 0.949 1.00 87.69 107 MET A O 1
ATOM 846 N N . LYS A 1 108 ? -19.878 21.041 2.645 1.00 84.81 108 LYS A N 1
ATOM 847 C CA . LYS A 1 108 ? -20.989 21.526 1.799 1.00 84.81 108 LYS A CA 1
ATOM 848 C C . LYS A 1 108 ? -20.677 22.825 1.054 1.00 84.81 108 LYS A C 1
ATOM 850 O O . LYS A 1 108 ? -21.354 23.145 0.086 1.00 84.81 108 LYS A O 1
ATOM 855 N N . ASN A 1 109 ? -19.707 23.596 1.546 1.00 83.62 109 ASN A N 1
ATOM 856 C CA . ASN A 1 109 ? -19.334 24.891 0.977 1.00 83.62 109 ASN A CA 1
ATOM 857 C C . ASN A 1 109 ? -18.098 24.800 0.071 1.00 83.62 109 ASN A C 1
ATOM 859 O O . ASN A 1 109 ? -17.603 25.831 -0.377 1.00 83.62 109 ASN A O 1
ATOM 863 N N . VAL A 1 110 ? -17.565 23.595 -0.143 1.00 85.12 110 VAL A N 1
ATOM 864 C CA . VAL A 1 110 ? -16.395 23.362 -0.990 1.00 85.12 110 VAL A CA 1
ATOM 865 C C . VAL A 1 110 ? -16.876 23.001 -2.393 1.00 85.12 110 VAL A C 1
ATOM 867 O O . VAL A 1 110 ? -17.760 22.167 -2.542 1.00 85.12 110 VAL A O 1
ATOM 870 N N . GLU A 1 111 ? -16.298 23.646 -3.406 1.00 76.94 111 GLU A N 1
ATOM 871 C CA . GLU A 1 111 ? -16.663 23.452 -4.816 1.00 76.94 111 GLU A CA 1
ATOM 872 C C . GLU A 1 111 ? -16.162 22.108 -5.375 1.00 76.94 111 GLU A C 1
ATOM 874 O O . GLU A 1 111 ? -16.857 21.492 -6.175 1.00 76.94 111 GLU A O 1
ATOM 879 N N . GLU A 1 112 ? -15.007 21.619 -4.903 1.00 82.12 112 GLU A N 1
ATOM 880 C CA . GLU A 1 112 ? -14.400 20.354 -5.338 1.00 82.12 112 GLU A CA 1
ATOM 881 C C . GLU A 1 112 ? -13.843 19.559 -4.139 1.00 82.12 112 GLU A C 1
ATOM 883 O O . GLU A 1 112 ? -12.974 20.020 -3.378 1.00 82.12 112 GLU A O 1
ATOM 888 N N . LEU A 1 113 ? -14.387 18.360 -3.918 1.00 82.81 113 LEU A N 1
ATOM 889 C CA . LEU A 1 113 ? -14.179 17.583 -2.698 1.00 82.81 113 LEU A CA 1
ATOM 890 C C . LEU A 1 113 ? -13.129 16.480 -2.896 1.00 82.81 113 LEU A C 1
ATOM 892 O O . LEU A 1 113 ? -13.429 15.293 -2.920 1.00 82.81 113 LEU A O 1
ATOM 896 N N . THR A 1 114 ? -11.863 16.884 -2.947 1.00 84.69 114 THR A N 1
ATOM 897 C CA . THR A 1 114 ? -10.725 15.966 -3.067 1.00 84.69 114 THR A CA 1
ATOM 898 C C . THR A 1 114 ? -10.126 15.576 -1.712 1.00 84.69 114 THR A C 1
ATOM 900 O O . THR A 1 114 ? -10.345 16.203 -0.667 1.00 84.69 114 THR A O 1
ATOM 903 N N . GLN A 1 115 ? -9.275 14.547 -1.708 1.00 83.69 115 GLN A N 1
ATOM 904 C CA . GLN A 1 115 ? -8.524 14.136 -0.517 1.00 83.69 115 GLN A CA 1
ATOM 905 C C . GLN A 1 115 ? -7.710 15.288 0.112 1.00 83.69 115 GLN A C 1
ATOM 907 O O . GLN A 1 115 ? -7.599 15.391 1.342 1.00 83.69 115 GLN A O 1
ATOM 912 N N . VAL A 1 116 ? -7.142 16.165 -0.724 1.00 84.06 116 VAL A N 1
ATOM 913 C CA . VAL A 1 116 ? -6.313 17.298 -0.288 1.00 84.06 116 VAL A CA 1
ATOM 914 C C . VAL A 1 116 ? -7.169 18.357 0.401 1.00 84.06 116 VAL A C 1
ATOM 916 O O . VAL A 1 116 ? -6.817 18.801 1.500 1.00 84.06 116 VAL A O 1
ATOM 919 N N . THR A 1 117 ? -8.311 18.722 -0.192 1.00 84.69 117 THR A N 1
ATOM 920 C CA . THR A 1 117 ? -9.215 19.722 0.392 1.00 84.69 117 THR A CA 1
ATOM 921 C C . THR A 1 117 ? -9.798 19.220 1.708 1.00 84.69 117 THR A C 1
ATOM 923 O O . THR A 1 117 ? -9.809 19.958 2.697 1.00 84.69 117 THR A O 1
ATOM 926 N N . LEU A 1 118 ? -10.143 17.930 1.795 1.00 86.31 118 LEU A N 1
ATOM 927 C CA . LEU A 1 118 ? -10.622 17.329 3.037 1.00 86.31 118 LEU A CA 1
ATOM 928 C C . LEU A 1 118 ? -9.577 17.370 4.160 1.00 86.31 118 LEU A C 1
ATOM 930 O O . LEU A 1 118 ? -9.902 17.696 5.303 1.00 86.31 118 LEU A O 1
ATOM 934 N N . SER A 1 119 ? -8.318 17.051 3.856 1.00 85.44 119 SER A N 1
ATOM 935 C CA . SER A 1 119 ? -7.223 17.101 4.833 1.00 85.44 119 SER A CA 1
ATOM 936 C C . SER A 1 119 ? -6.995 18.522 5.361 1.00 85.44 119 SER A C 1
ATOM 938 O O . SER A 1 119 ? -6.871 18.733 6.575 1.00 85.44 119 SER A O 1
ATOM 940 N N . ALA A 1 120 ? -7.006 19.515 4.465 1.00 86.25 120 ALA A N 1
ATOM 941 C CA . ALA A 1 120 ? -6.888 20.924 4.826 1.00 86.25 120 ALA A CA 1
ATOM 942 C C . ALA A 1 120 ? -8.041 21.368 5.741 1.00 86.25 120 ALA A C 1
ATOM 944 O O . ALA A 1 120 ? -7.804 21.952 6.800 1.00 86.25 120 ALA A O 1
ATOM 945 N N . LEU A 1 121 ? -9.269 20.984 5.401 1.00 86.88 121 LEU A N 1
ATOM 946 C CA . LEU A 1 121 ? -10.478 21.330 6.141 1.00 86.88 121 LEU A CA 1
ATOM 947 C C . LEU A 1 121 ? -10.530 20.643 7.516 1.00 86.88 121 LEU A C 1
ATOM 949 O O . LEU A 1 121 ? -10.836 21.274 8.529 1.00 86.88 121 LEU A O 1
ATOM 953 N N . GLN A 1 122 ? -10.112 19.376 7.615 1.00 87.56 122 GLN A N 1
ATOM 954 C CA . GLN A 1 122 ? -9.930 18.702 8.906 1.00 87.56 122 GLN A CA 1
ATOM 955 C C . GLN A 1 122 ? -8.894 19.414 9.787 1.00 87.56 122 GLN A C 1
ATOM 957 O O . GLN A 1 122 ? -9.070 19.512 11.007 1.00 87.56 122 GLN A O 1
ATOM 962 N N . LYS A 1 123 ? -7.799 19.903 9.196 1.00 86.31 123 LYS A N 1
ATOM 963 C CA . LYS A 1 123 ? -6.760 20.647 9.915 1.00 86.31 123 LYS A CA 1
ATOM 964 C C . LYS A 1 123 ? -7.285 21.995 10.402 1.00 86.31 123 LYS A C 1
ATOM 966 O O . LYS A 1 123 ? -7.065 22.324 11.567 1.00 86.31 123 LYS A O 1
ATOM 971 N N . GLU A 1 124 ? -8.015 22.721 9.565 1.00 85.06 124 GLU A N 1
ATOM 972 C CA . GLU A 1 124 ? -8.628 24.005 9.901 1.00 85.06 124 GLU A CA 1
ATOM 973 C C . GLU A 1 124 ? -9.643 23.866 11.043 1.00 85.06 124 GLU A C 1
ATOM 975 O O . GLU A 1 124 ? -9.515 24.531 12.072 1.00 85.06 124 GLU A O 1
ATOM 980 N N . VAL A 1 125 ? -10.577 22.914 10.942 1.00 83.38 125 VAL A N 1
ATOM 981 C CA . VAL A 1 125 ? -11.561 22.621 12.001 1.00 83.38 125 VAL A CA 1
ATOM 982 C C . VAL A 1 125 ? -10.868 22.260 13.324 1.00 83.38 125 VAL A C 1
ATOM 984 O O . VAL A 1 125 ? -11.289 22.668 14.408 1.00 83.38 125 VAL A O 1
ATOM 987 N N . ARG A 1 126 ? -9.752 21.522 13.275 1.00 80.81 126 ARG A N 1
ATOM 988 C CA . ARG A 1 126 ? -8.968 21.192 14.479 1.00 80.81 126 ARG A CA 1
ATOM 989 C C . ARG A 1 126 ? -8.211 22.394 15.044 1.00 80.81 126 ARG A C 1
ATOM 991 O O . ARG A 1 126 ? -8.012 22.455 16.259 1.00 80.81 126 ARG A O 1
ATOM 998 N N . GLN A 1 127 ? -7.757 23.318 14.202 1.00 77.12 127 GLN A N 1
ATOM 999 C CA . GLN A 1 127 ? -7.061 24.535 14.622 1.00 77.12 127 GLN A CA 1
ATOM 1000 C C . GLN A 1 127 ? -8.025 25.539 15.254 1.00 77.12 127 GLN A C 1
ATOM 1002 O O . GLN A 1 127 ? -7.743 26.041 16.343 1.00 77.12 127 GLN A O 1
ATOM 1007 N N . THR A 1 128 ? -9.201 25.746 14.665 1.00 69.75 128 THR A N 1
ATOM 1008 C CA . THR A 1 128 ? -10.253 26.605 15.233 1.00 69.75 128 THR A CA 1
ATOM 1009 C C . THR A 1 128 ? -10.774 26.053 16.568 1.00 69.75 128 THR A C 1
ATOM 1011 O O . THR A 1 128 ? -10.961 26.802 17.530 1.00 69.75 128 THR A O 1
ATOM 1014 N N . ALA A 1 129 ? -10.872 24.726 16.711 1.00 64.62 129 ALA A N 1
ATOM 1015 C CA . ALA A 1 129 ? -11.194 24.066 17.983 1.00 64.62 129 ALA A CA 1
ATOM 1016 C C . ALA A 1 129 ? -10.069 24.120 19.044 1.00 64.62 129 ALA A C 1
ATOM 1018 O O . ALA A 1 129 ? -10.313 23.853 20.228 1.00 64.62 129 ALA A O 1
ATOM 1019 N N . LYS A 1 130 ? -8.822 24.412 18.646 1.00 59.97 130 LYS A N 1
ATOM 1020 C CA . LYS A 1 130 ? -7.695 24.656 19.566 1.00 59.97 130 LYS A CA 1
ATOM 1021 C C . LYS A 1 130 ? -7.613 26.125 19.979 1.00 59.97 130 LYS A C 1
ATOM 1023 O O . LYS A 1 130 ? -7.353 26.381 21.149 1.00 59.97 130 LYS A O 1
ATOM 1028 N N . ALA A 1 131 ? -7.878 27.054 19.062 1.00 57.66 131 ALA A N 1
ATOM 1029 C CA . ALA A 1 131 ? -7.859 28.494 19.321 1.00 57.66 131 ALA A CA 1
ATOM 1030 C C . ALA A 1 131 ? -8.984 28.955 20.269 1.00 57.66 131 ALA A C 1
ATOM 1032 O O . ALA A 1 131 ? -8.812 29.921 21.004 1.00 57.66 131 ALA A O 1
ATOM 1033 N N . SER A 1 132 ? -10.113 28.240 20.306 1.00 54.53 132 SER A N 1
ATOM 1034 C CA . SER A 1 132 ? -11.253 28.549 21.183 1.00 54.53 132 SER A CA 1
ATOM 1035 C C . SER A 1 132 ? -11.154 27.975 22.603 1.00 54.53 132 SER A C 1
ATOM 1037 O O . SER A 1 132 ? -12.031 28.227 23.430 1.00 54.53 132 SER A O 1
ATOM 1039 N N . LYS A 1 133 ? -10.106 27.204 22.931 1.00 53.28 133 LYS A N 1
ATOM 1040 C CA . LYS A 1 133 ? -9.908 26.710 24.302 1.00 53.28 133 LYS A CA 1
ATOM 1041 C C . LYS A 1 133 ? -9.109 27.740 25.106 1.00 53.28 133 LYS A C 1
ATOM 1043 O O . LYS A 1 133 ? -7.990 28.046 24.700 1.00 53.28 133 LYS A O 1
ATOM 1048 N N . PRO A 1 134 ? -9.615 28.235 26.256 1.00 47.91 134 PRO A N 1
ATOM 1049 C CA . PRO A 1 134 ? -8.823 29.099 27.122 1.00 47.91 134 PRO A CA 1
ATOM 1050 C C . PRO A 1 134 ? -7.547 28.358 27.528 1.00 47.91 134 PRO A C 1
ATOM 1052 O O . PRO A 1 134 ? -7.600 27.168 27.863 1.00 47.91 134 PRO A O 1
ATOM 1055 N N . ALA A 1 135 ? -6.408 29.049 27.437 1.00 49.88 135 ALA A N 1
ATOM 1056 C CA . ALA A 1 135 ? -5.103 28.501 27.774 1.00 49.88 135 ALA A CA 1
ATOM 1057 C C . ALA A 1 135 ? -5.172 27.832 29.154 1.00 49.88 135 ALA A C 1
ATOM 1059 O O . ALA A 1 135 ? -5.553 28.451 30.146 1.00 49.88 135 ALA A O 1
ATOM 1060 N N . SER A 1 136 ? -4.863 26.535 29.201 1.00 51.44 136 SER A N 1
ATOM 1061 C CA . SER A 1 136 ? -4.768 25.805 30.461 1.00 51.44 136 SER A CA 1
ATOM 1062 C C . SER A 1 136 ? -3.673 26.450 31.304 1.00 51.44 136 SER A C 1
ATOM 1064 O O . SER A 1 136 ? -2.541 26.545 30.836 1.00 51.44 136 SER A O 1
ATOM 1066 N N . ASP A 1 137 ? -4.011 26.861 32.528 1.00 48.03 137 ASP A N 1
ATOM 1067 C CA . ASP A 1 137 ? -3.062 27.384 33.513 1.00 48.03 137 ASP A CA 1
ATOM 1068 C C . ASP A 1 137 ? -1.831 26.454 33.593 1.00 48.03 137 ASP A C 1
ATOM 1070 O O . ASP A 1 137 ? -2.005 25.250 33.844 1.00 48.03 137 ASP A O 1
ATOM 1074 N N . PRO A 1 138 ? -0.604 26.965 33.368 1.00 50.19 138 PRO A N 1
ATOM 1075 C CA . PRO A 1 138 ? 0.625 26.173 33.410 1.00 50.19 138 PRO A CA 1
ATOM 1076 C C . PRO A 1 138 ? 0.892 25.511 34.774 1.00 50.19 138 PRO A C 1
ATOM 1078 O O . PRO A 1 138 ? 1.798 24.689 34.881 1.00 50.19 138 PRO A O 1
ATOM 1081 N N . ARG A 1 139 ? 0.098 25.809 35.813 1.00 44.16 139 ARG A N 1
ATOM 1082 C CA . ARG A 1 139 ? 0.171 25.166 37.137 1.00 44.16 139 ARG A CA 1
ATOM 1083 C C . ARG A 1 139 ? -0.755 23.958 37.320 1.00 44.16 139 ARG A C 1
ATOM 1085 O O . ARG A 1 139 ? -0.797 23.379 38.405 1.00 44.16 139 ARG A O 1
ATOM 1092 N N . SER A 1 140 ? -1.516 23.549 36.303 1.00 47.53 140 SER A N 1
ATOM 1093 C CA . SER A 1 140 ? -2.461 22.436 36.446 1.00 47.53 140 SER A CA 1
ATOM 1094 C C . SER A 1 140 ? -1.775 21.063 36.324 1.00 47.53 140 SER A C 1
ATOM 1096 O O . SER A 1 140 ? -1.466 20.603 35.230 1.00 47.53 140 SER A O 1
ATOM 1098 N N . ILE A 1 141 ? -1.608 20.361 37.453 1.00 48.78 141 ILE A N 1
ATOM 1099 C CA . ILE A 1 141 ? -1.098 18.967 37.550 1.00 48.78 141 ILE A CA 1
ATOM 1100 C C . ILE A 1 141 ? -2.143 17.938 37.039 1.00 48.78 141 ILE A C 1
ATOM 1102 O O . ILE A 1 141 ? -1.913 16.732 36.972 1.00 48.78 141 ILE A O 1
ATOM 1106 N N . LEU A 1 142 ? -3.332 18.408 36.662 1.00 45.53 142 LEU A N 1
ATOM 1107 C CA . LEU A 1 142 ? -4.474 17.591 36.269 1.00 45.53 142 LEU A CA 1
ATOM 1108 C C . LEU A 1 142 ? -4.426 17.274 34.769 1.00 45.53 142 LEU A C 1
ATOM 1110 O O . LEU A 1 142 ? -4.894 18.052 33.935 1.00 45.53 142 LEU A O 1
ATOM 1114 N N . LYS A 1 143 ? -3.896 16.097 34.424 1.00 52.84 143 LYS A N 1
ATOM 1115 C CA . LYS A 1 143 ? -3.942 15.569 33.054 1.00 52.84 143 LYS A CA 1
ATOM 1116 C C . LYS A 1 143 ? -5.345 15.030 32.731 1.00 52.84 143 LYS A C 1
ATOM 1118 O O . LYS A 1 143 ? -6.067 14.542 33.600 1.00 52.84 143 LYS A O 1
ATOM 1123 N N . ARG A 1 144 ? -5.748 15.150 31.462 1.00 49.44 144 ARG A N 1
ATOM 1124 C CA . ARG A 1 144 ? -6.966 14.526 30.912 1.00 49.44 144 ARG A CA 1
ATOM 1125 C C . ARG A 1 144 ? -6.647 13.114 30.429 1.00 49.44 144 ARG A C 1
ATOM 1127 O O . ARG A 1 144 ? -5.627 12.924 29.771 1.00 49.44 144 ARG A O 1
ATOM 1134 N N . GLU A 1 145 ? -7.551 12.167 30.656 1.00 45.16 145 GLU A N 1
ATOM 1135 C CA . GLU A 1 145 ? -7.545 10.908 29.906 1.00 45.16 145 GLU A CA 1
ATOM 1136 C C . GLU A 1 145 ? -7.803 11.152 28.411 1.00 45.16 145 GLU A C 1
ATOM 1138 O O . GLU A 1 145 ? -8.564 12.050 28.018 1.00 45.16 145 GLU A O 1
ATOM 1143 N N . LYS A 1 146 ? -7.193 10.315 27.563 1.00 41.91 146 LYS A N 1
ATOM 1144 C CA . LYS A 1 146 ? -7.572 10.201 26.150 1.00 41.91 146 LYS A CA 1
ATOM 1145 C C . LYS A 1 146 ? -9.016 9.688 26.094 1.00 41.91 146 LYS A C 1
ATOM 1147 O O . LYS A 1 146 ? -9.261 8.536 26.418 1.00 41.91 146 LYS A O 1
ATOM 1152 N N . GLY A 1 147 ? -9.961 10.548 25.707 1.00 48.41 147 GLY A N 1
ATOM 1153 C CA . GLY A 1 147 ? -11.382 10.183 25.576 1.00 48.41 147 GLY A CA 1
ATOM 1154 C C . GLY A 1 147 ? -12.384 11.126 26.249 1.00 48.41 147 GLY A C 1
ATOM 1155 O O . GLY A 1 147 ? -13.581 10.922 26.108 1.00 48.41 147 GLY A O 1
ATOM 1156 N N . GLY A 1 148 ? -11.935 12.187 26.934 1.00 44.38 148 GLY A N 1
ATOM 1157 C CA . GLY A 1 148 ? -12.844 13.217 27.468 1.00 44.38 148 GLY A CA 1
ATOM 1158 C C . GLY A 1 148 ? -13.427 12.933 28.860 1.00 44.38 148 GLY A C 1
ATOM 1159 O O . GLY A 1 148 ? -14.373 13.608 29.259 1.00 44.38 148 GLY A O 1
ATOM 1160 N N . GLY A 1 149 ? -12.850 11.988 29.609 1.00 57.59 149 GLY A N 1
ATOM 1161 C CA . GLY A 1 149 ? -13.184 11.708 31.011 1.00 57.59 149 GLY A CA 1
ATOM 1162 C C . GLY A 1 149 ? -12.645 12.733 32.025 1.00 57.59 149 GLY A C 1
ATOM 1163 O O . GLY A 1 149 ? -11.889 13.649 31.676 1.00 57.59 149 GLY A O 1
ATOM 1164 N N . LYS A 1 150 ? -13.079 12.585 33.293 1.00 47.12 150 LYS A N 1
ATOM 1165 C CA . LYS A 1 150 ? -12.753 13.467 34.435 1.00 47.12 150 LYS A CA 1
ATOM 1166 C C . LYS A 1 150 ? -11.233 13.603 34.619 1.00 47.12 150 LYS A C 1
ATOM 1168 O O . LYS A 1 150 ? -10.459 12.729 34.257 1.00 47.12 150 LYS A O 1
ATOM 1173 N N . ARG A 1 151 ? -10.800 14.747 35.157 1.00 49.66 151 ARG A N 1
ATOM 1174 C CA . ARG A 1 151 ? -9.381 15.022 35.413 1.00 49.66 151 ARG A CA 1
ATOM 1175 C C . ARG A 1 151 ? -8.941 14.308 36.694 1.00 49.66 151 ARG A C 1
ATOM 1177 O O . ARG A 1 151 ? -9.591 14.487 37.722 1.00 49.66 151 ARG A O 1
ATOM 1184 N N . TYR A 1 152 ? -7.824 13.587 36.648 1.00 49.12 152 TYR A N 1
ATOM 1185 C CA . TYR A 1 152 ? -7.205 12.975 37.826 1.00 49.12 152 TYR A CA 1
ATOM 1186 C C . TYR A 1 152 ? -5.735 13.402 37.896 1.00 49.12 152 TYR A C 1
ATOM 1188 O O . TYR A 1 152 ? -5.048 13.454 36.874 1.00 49.12 152 TYR A O 1
ATOM 1196 N N . GLY A 1 153 ? -5.253 13.748 39.088 1.00 45.66 153 GLY A N 1
ATOM 1197 C CA . GLY A 1 153 ? -3.820 13.901 39.330 1.00 45.66 153 GLY A CA 1
ATOM 1198 C C . GLY A 1 153 ? -3.232 12.533 39.659 1.00 45.66 153 GLY A C 1
ATOM 1199 O O . GLY A 1 153 ? -3.680 11.904 40.614 1.00 45.66 153 GLY A O 1
ATOM 1200 N N . GLN A 1 154 ? -2.247 12.063 38.892 1.00 46.19 154 GLN A N 1
ATOM 1201 C CA . GLN A 1 154 ? -1.392 10.969 39.355 1.00 46.19 154 GLN A CA 1
ATOM 1202 C C . GLN A 1 154 ? -0.492 11.536 40.454 1.00 46.19 154 GLN A C 1
ATOM 1204 O O . GLN A 1 154 ? 0.430 12.300 40.169 1.00 46.19 154 GLN A O 1
ATOM 1209 N N . LEU A 1 155 ? -0.790 11.199 41.709 1.00 52.31 155 LEU A N 1
ATOM 1210 C CA . LEU A 1 155 ? 0.177 11.350 42.792 1.00 52.31 155 LEU A CA 1
ATOM 1211 C C . LEU A 1 155 ? 1.385 10.469 42.448 1.00 52.31 155 LEU A C 1
ATOM 1213 O O . LEU A 1 155 ? 1.217 9.345 41.967 1.00 52.31 155 LEU A O 1
ATOM 1217 N N . ALA A 1 156 ? 2.595 10.998 42.629 1.00 55.88 156 ALA A N 1
ATOM 1218 C CA . ALA A 1 156 ? 3.812 10.219 42.434 1.00 55.88 156 ALA A CA 1
ATOM 1219 C C . ALA A 1 156 ? 3.763 8.952 43.303 1.00 55.88 156 ALA A C 1
ATOM 1221 O O . ALA A 1 156 ? 3.168 8.963 44.384 1.00 55.88 156 ALA A O 1
ATOM 1222 N N . LYS A 1 157 ? 4.379 7.859 42.834 1.00 63.88 157 LYS A N 1
ATOM 1223 C CA . LYS A 1 157 ? 4.518 6.653 43.655 1.00 63.88 157 LYS A CA 1
ATOM 1224 C C . LYS A 1 157 ? 5.249 7.036 44.943 1.00 63.88 157 LYS A C 1
ATOM 1226 O O . LYS A 1 157 ? 6.317 7.641 44.892 1.00 63.88 157 LYS A O 1
ATOM 1231 N N . ILE A 1 158 ? 4.650 6.710 46.084 1.00 70.00 158 ILE A N 1
ATOM 1232 C CA . ILE A 1 158 ? 5.312 6.844 47.379 1.00 70.00 158 ILE A CA 1
ATOM 1233 C C . ILE A 1 158 ? 6.413 5.780 47.398 1.00 70.00 158 ILE A C 1
ATOM 1235 O O . ILE A 1 158 ? 6.130 4.607 47.178 1.00 70.00 158 ILE A O 1
ATOM 1239 N N . HIS A 1 159 ? 7.666 6.193 47.574 1.00 70.69 159 HIS A N 1
ATOM 1240 C CA . HIS A 1 159 ? 8.821 5.285 47.629 1.00 70.69 159 HIS A CA 1
ATOM 1241 C C . HIS A 1 159 ? 9.273 4.984 49.066 1.00 70.69 159 HIS A C 1
ATOM 1243 O O . HIS A 1 159 ? 10.172 4.175 49.269 1.00 70.69 159 HIS A O 1
ATOM 1249 N N . ASP A 1 160 ? 8.645 5.624 50.051 1.00 80.38 160 ASP A N 1
ATOM 1250 C CA . ASP A 1 160 ? 8.923 5.436 51.469 1.00 80.38 160 ASP A CA 1
ATOM 1251 C C . ASP A 1 160 ? 8.129 4.238 52.009 1.00 80.38 160 ASP A C 1
ATOM 1253 O O . ASP A 1 160 ? 6.904 4.290 52.139 1.00 80.38 160 ASP A O 1
ATOM 1257 N N . GLN A 1 161 ? 8.838 3.143 52.286 1.00 72.50 161 GLN A N 1
ATOM 1258 C CA . GLN A 1 161 ? 8.251 1.896 52.780 1.00 72.50 161 GLN A CA 1
ATOM 1259 C C . GLN A 1 161 ? 7.648 2.034 54.182 1.00 72.50 161 GLN A C 1
ATOM 1261 O O . GLN A 1 161 ? 6.657 1.369 54.476 1.00 72.50 161 GLN A O 1
ATOM 1266 N N . GLU A 1 162 ? 8.195 2.905 55.030 1.00 76.88 162 GLU A N 1
ATOM 1267 C CA . GLU A 1 162 ? 7.685 3.119 56.385 1.00 76.88 162 GLU A CA 1
ATOM 1268 C C . GLU A 1 162 ? 6.369 3.902 56.343 1.00 76.88 162 GLU A C 1
ATOM 1270 O O . GLU A 1 162 ? 5.401 3.564 57.029 1.00 76.88 162 GLU A O 1
ATOM 1275 N N . LEU A 1 163 ? 6.286 4.898 55.455 1.00 78.81 163 LEU A N 1
ATOM 1276 C CA . LEU A 1 163 ? 5.044 5.625 55.200 1.00 78.81 163 LEU A CA 1
ATOM 1277 C C . LEU A 1 163 ? 3.959 4.712 54.613 1.00 78.81 163 LEU A C 1
ATOM 1279 O O . LEU A 1 163 ? 2.802 4.811 55.013 1.00 78.81 163 LEU A O 1
ATOM 1283 N N . ILE A 1 164 ? 4.321 3.812 53.693 1.00 77.56 164 ILE A N 1
ATOM 1284 C CA . ILE A 1 164 ? 3.383 2.833 53.124 1.00 77.56 164 ILE A CA 1
ATOM 1285 C C . ILE A 1 164 ? 2.847 1.906 54.217 1.00 77.56 164 ILE A C 1
ATOM 1287 O O . ILE A 1 164 ? 1.632 1.787 54.349 1.00 77.56 164 ILE A O 1
ATOM 1291 N N . ALA A 1 165 ? 3.722 1.324 55.042 1.00 77.62 165 ALA A N 1
ATOM 1292 C CA . ALA A 1 165 ? 3.316 0.433 56.129 1.00 77.62 165 ALA A CA 1
ATOM 1293 C C . ALA A 1 165 ? 2.406 1.139 57.150 1.00 77.62 165 ALA A C 1
ATOM 1295 O O . ALA A 1 165 ? 1.425 0.571 57.629 1.00 77.62 165 ALA A O 1
ATOM 1296 N N . ASN A 1 166 ? 2.685 2.410 57.453 1.00 80.75 166 ASN A N 1
ATOM 1297 C CA . ASN A 1 166 ? 1.842 3.212 58.334 1.00 80.75 166 ASN A CA 1
ATOM 1298 C C . ASN A 1 166 ? 0.473 3.531 57.719 1.00 80.75 166 ASN A C 1
ATOM 1300 O O . ASN A 1 166 ? -0.533 3.465 58.422 1.00 80.75 166 ASN A O 1
ATOM 1304 N N . LEU A 1 167 ? 0.411 3.841 56.422 1.00 80.44 167 LEU A N 1
ATOM 1305 C CA . LEU A 1 167 ? -0.853 4.071 55.721 1.00 80.44 167 LEU A CA 1
ATOM 1306 C C . LEU A 1 167 ? -1.691 2.792 55.626 1.00 80.44 167 LEU A C 1
ATOM 1308 O O . LEU A 1 167 ? -2.892 2.838 55.871 1.00 80.44 167 LEU A O 1
ATOM 1312 N N . GLU A 1 168 ? -1.068 1.653 55.321 1.00 78.06 168 GLU A N 1
ATOM 1313 C CA . GLU A 1 168 ? -1.738 0.349 55.303 1.00 78.06 168 GLU A CA 1
ATOM 1314 C C . GLU A 1 168 ? -2.329 0.011 56.670 1.00 78.06 168 GLU A C 1
ATOM 1316 O O . GLU A 1 168 ? -3.493 -0.377 56.756 1.00 78.06 168 GLU A O 1
ATOM 1321 N N . ARG A 1 169 ? -1.567 0.250 57.741 1.00 80.88 169 ARG A N 1
ATOM 1322 C CA . ARG A 1 169 ? -2.038 0.067 59.112 1.00 80.88 169 ARG A CA 1
ATOM 1323 C C . ARG A 1 169 ? -3.250 0.944 59.427 1.00 80.88 169 ARG A C 1
ATOM 1325 O O . ARG A 1 169 ? -4.252 0.417 59.886 1.00 80.88 169 ARG A O 1
ATOM 1332 N N . ILE A 1 170 ? -3.215 2.235 59.095 1.00 76.75 170 ILE A N 1
ATOM 1333 C CA . ILE A 1 170 ? -4.353 3.153 59.296 1.00 76.75 170 ILE A CA 1
ATOM 1334 C C . ILE A 1 170 ? -5.587 2.699 58.495 1.00 76.75 170 ILE A C 1
ATOM 1336 O O . ILE A 1 170 ? -6.711 2.747 58.985 1.00 76.75 170 ILE A O 1
ATOM 1340 N N . PHE A 1 171 ? -5.414 2.223 57.260 1.00 82.38 171 PHE A N 1
ATOM 1341 C CA . PHE A 1 171 ? -6.552 1.780 56.446 1.00 82.38 171 PHE A CA 1
ATOM 1342 C C . PHE A 1 171 ? -7.166 0.466 56.939 1.00 82.38 171 PHE A C 1
ATOM 1344 O O . PHE A 1 171 ? -8.376 0.276 56.807 1.00 82.38 171 PHE A O 1
ATOM 1351 N N . VAL A 1 172 ? -6.348 -0.431 57.493 1.00 75.69 172 VAL A N 1
ATOM 1352 C CA . VAL A 1 172 ? -6.782 -1.751 57.966 1.00 75.69 172 VAL A CA 1
ATOM 1353 C C . VAL A 1 172 ? -7.299 -1.700 59.406 1.00 75.69 172 VAL A C 1
ATOM 1355 O O . VAL A 1 172 ? -8.348 -2.276 59.681 1.00 75.69 172 VAL A O 1
ATOM 1358 N N . GLU A 1 173 ? -6.601 -1.014 60.312 1.00 75.75 173 GLU A N 1
ATOM 1359 C CA . GLU A 1 173 ? -6.940 -0.948 61.741 1.00 75.75 173 GLU A CA 1
ATOM 1360 C C . GLU A 1 173 ? -8.046 0.075 62.024 1.00 75.75 173 GLU A C 1
ATOM 1362 O O . GLU A 1 173 ? -9.001 -0.246 62.731 1.00 75.75 173 GLU A O 1
ATOM 1367 N N . ASP A 1 174 ? -7.976 1.268 61.421 1.00 73.38 174 ASP A N 1
ATOM 1368 C CA . ASP A 1 174 ? -8.948 2.341 61.682 1.00 73.38 174 ASP A CA 1
ATOM 1369 C C . ASP A 1 174 ? -10.142 2.315 60.707 1.00 73.38 174 ASP A C 1
ATOM 1371 O O . ASP A 1 174 ? -11.088 3.095 60.841 1.00 73.38 174 ASP A O 1
ATOM 1375 N N . GLY A 1 175 ? -10.116 1.434 59.698 1.00 78.56 175 GLY A N 1
ATOM 1376 C CA . GLY A 1 175 ? -11.187 1.277 58.705 1.00 78.56 175 GLY A CA 1
ATOM 1377 C C . GLY A 1 175 ? -11.425 2.518 57.832 1.00 78.56 175 GLY A C 1
ATOM 1378 O O . GLY A 1 175 ? -12.482 2.659 57.208 1.00 78.56 175 GLY A O 1
ATOM 1379 N N . VAL A 1 176 ? -10.466 3.446 57.794 1.00 78.19 176 VAL A N 1
ATOM 1380 C CA . VAL A 1 176 ? -10.596 4.717 57.077 1.00 78.19 176 VAL A CA 1
ATOM 1381 C C . VAL A 1 176 ? -10.324 4.503 55.590 1.00 78.19 176 VAL A C 1
ATOM 1383 O O . VAL A 1 176 ? -9.264 4.030 55.188 1.00 78.19 176 VAL A O 1
ATOM 1386 N N . SER A 1 177 ? -11.266 4.904 54.732 1.00 76.44 177 SER A N 1
ATOM 1387 C CA . SER A 1 177 ? -11.038 4.860 53.282 1.00 76.44 177 SER A CA 1
ATOM 1388 C C . SER A 1 177 ? -9.943 5.847 52.858 1.00 76.44 177 SER A C 1
ATOM 1390 O O . SER A 1 177 ? -9.877 6.972 53.359 1.00 76.44 177 SER A O 1
ATOM 1392 N N . GLN A 1 178 ? -9.149 5.485 51.846 1.00 72.81 178 GLN A N 1
ATOM 1393 C CA . GLN A 1 178 ? -8.107 6.355 51.275 1.00 72.81 178 GLN A CA 1
ATOM 1394 C C . GLN A 1 178 ? -8.632 7.761 50.925 1.00 72.81 178 GLN A C 1
ATOM 1396 O O . GLN A 1 178 ? -7.967 8.772 51.146 1.00 72.81 178 GLN A O 1
ATOM 1401 N N . THR A 1 179 ? -9.865 7.845 50.420 1.00 74.94 179 THR A N 1
ATOM 1402 C CA . THR A 1 179 ? -10.528 9.112 50.088 1.00 74.94 179 THR A CA 1
ATOM 1403 C C . THR A 1 179 ? -10.885 9.962 51.305 1.00 74.94 179 THR A C 1
ATOM 1405 O O . THR A 1 179 ? -10.862 11.189 51.215 1.00 74.94 179 THR A O 1
ATOM 1408 N N . GLN A 1 180 ? -11.235 9.335 52.427 1.00 75.44 180 GLN A N 1
ATOM 1409 C CA . GLN A 1 180 ? -11.576 10.027 53.669 1.00 75.44 180 GLN A CA 1
ATOM 1410 C C . GLN A 1 180 ? -10.317 10.547 54.360 1.00 75.44 180 GLN A C 1
ATOM 1412 O O . GLN A 1 180 ? -10.281 11.720 54.723 1.00 75.44 180 GLN A O 1
ATOM 1417 N N . PHE A 1 181 ? -9.264 9.729 54.406 1.00 81.75 181 PHE A N 1
ATOM 1418 C CA . PHE A 1 181 ? -7.946 10.136 54.890 1.00 81.75 181 PHE A CA 1
ATOM 1419 C C . PHE A 1 181 ? -7.407 11.351 54.121 1.00 81.75 181 PHE A C 1
ATOM 1421 O O . PHE A 1 181 ? -7.031 12.357 54.717 1.00 81.75 181 PHE A O 1
ATOM 1428 N N . LEU A 1 182 ? -7.451 11.313 52.782 1.00 79.44 182 LEU A N 1
ATOM 1429 C CA . LEU A 1 182 ? -7.016 12.443 51.951 1.00 79.44 182 LEU A CA 1
ATOM 1430 C C . LEU A 1 182 ? -7.850 13.705 52.193 1.00 79.44 182 LEU A C 1
ATOM 1432 O O . LEU A 1 182 ? -7.305 14.807 52.232 1.00 79.44 182 LEU A O 1
ATOM 1436 N N . ARG A 1 183 ? -9.169 13.565 52.360 1.00 80.88 183 ARG A N 1
ATOM 1437 C CA . ARG A 1 183 ? -10.054 14.702 52.645 1.00 80.88 183 ARG A CA 1
ATOM 1438 C C . ARG A 1 183 ? -9.696 15.362 53.975 1.00 80.88 183 ARG A C 1
ATOM 1440 O O . ARG A 1 183 ? -9.644 16.588 54.046 1.00 80.88 183 ARG A O 1
ATOM 1447 N N . GLU A 1 184 ? -9.442 14.561 55.001 1.00 83.38 184 GLU A N 1
ATOM 1448 C CA . GLU A 1 184 ? -9.083 15.047 56.328 1.00 83.38 184 GLU A CA 1
ATOM 1449 C C . GLU A 1 184 ? -7.692 15.689 56.344 1.00 83.38 184 GLU A C 1
ATOM 1451 O O . GLU A 1 184 ? -7.549 16.814 56.819 1.00 83.38 184 GLU A O 1
ATOM 1456 N N . ALA A 1 185 ? -6.699 15.053 55.720 1.00 84.25 185 ALA A N 1
ATOM 1457 C CA . ALA A 1 185 ? -5.351 15.600 55.586 1.00 84.25 185 ALA A CA 1
ATOM 1458 C C . ALA A 1 185 ? -5.347 16.959 54.861 1.00 84.25 185 ALA A C 1
ATOM 1460 O O . ALA A 1 185 ? -4.697 17.909 55.304 1.00 84.25 185 ALA A O 1
ATOM 1461 N N . VAL A 1 186 ? -6.123 17.092 53.778 1.00 81.00 186 VAL A N 1
ATOM 1462 C CA . VAL A 1 186 ? -6.286 18.371 53.067 1.00 81.00 186 VAL A CA 1
ATOM 1463 C C . VAL A 1 186 ? -6.968 19.414 53.954 1.00 81.00 186 VAL A C 1
ATOM 1465 O O . VAL A 1 186 ? -6.529 20.564 53.979 1.00 81.00 186 VAL A O 1
ATOM 1468 N N . SER A 1 187 ? -8.003 19.028 54.704 1.00 83.06 187 SER A N 1
ATOM 1469 C CA . SER A 1 187 ? -8.698 19.924 55.635 1.00 83.06 187 SER A CA 1
ATOM 1470 C C . SER A 1 187 ? -7.767 20.435 56.740 1.00 83.06 187 SER A C 1
ATOM 1472 O O . SER A 1 187 ? -7.761 21.629 57.034 1.00 83.06 187 SER A O 1
ATOM 1474 N N . GLN A 1 188 ? -6.945 19.559 57.326 1.00 83.38 188 GLN A N 1
ATOM 1475 C CA . GLN A 1 188 ? -5.967 19.930 58.352 1.00 83.38 188 GLN A CA 1
ATOM 1476 C C . GLN A 1 188 ? -4.884 20.858 57.789 1.00 83.38 188 GLN A C 1
ATOM 1478 O O . GLN A 1 188 ? -4.572 21.881 58.398 1.00 83.38 188 GLN A O 1
ATOM 1483 N N . TYR A 1 189 ? -4.361 20.556 56.597 1.00 80.06 189 TYR A N 1
ATOM 1484 C CA . TYR A 1 189 ? 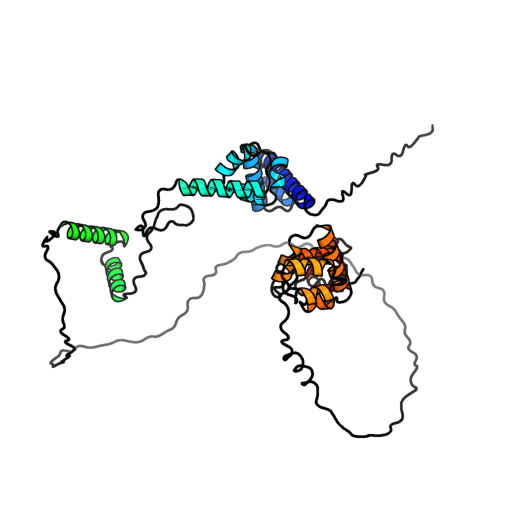-3.375 21.402 55.925 1.00 80.06 189 TYR A CA 1
ATOM 1485 C C . TYR A 1 189 ? -3.925 22.806 55.630 1.00 80.06 189 TYR A C 1
ATOM 1487 O O . TYR A 1 189 ? -3.255 23.812 55.868 1.00 80.06 189 TYR A O 1
ATOM 1495 N N . GLN A 1 190 ? -5.167 22.895 55.148 1.00 81.19 190 GLN A N 1
ATOM 1496 C CA . GLN A 1 190 ? -5.826 24.178 54.906 1.00 81.19 190 GLN A CA 1
ATOM 1497 C C . GLN A 1 190 ? -6.030 24.959 56.206 1.00 81.19 190 GLN A C 1
ATOM 1499 O O . GLN A 1 190 ? -5.672 26.134 56.249 1.00 81.19 190 GLN A O 1
ATOM 1504 N N . ALA A 1 191 ? -6.508 24.303 57.270 1.00 78.38 191 ALA A N 1
ATOM 1505 C CA . ALA A 1 191 ? -6.708 24.923 58.578 1.00 78.38 191 ALA A CA 1
ATOM 1506 C C . ALA A 1 191 ? -5.402 25.487 59.167 1.00 78.38 191 ALA A C 1
ATOM 1508 O O . ALA A 1 191 ? -5.388 26.609 59.674 1.00 78.38 191 ALA A O 1
ATOM 1509 N N . GLN A 1 192 ? -4.291 24.752 59.048 1.00 77.50 192 GLN A N 1
ATOM 1510 C CA . GLN A 1 192 ? -2.966 25.216 59.476 1.00 77.50 192 GLN A CA 1
ATOM 1511 C C . GLN A 1 192 ? -2.486 26.424 58.665 1.00 77.50 192 GLN A C 1
ATOM 1513 O O . GLN A 1 192 ? -1.907 27.353 59.226 1.00 77.50 192 GLN A O 1
ATOM 1518 N N . ARG A 1 193 ? -2.766 26.451 57.357 1.00 75.00 193 ARG A N 1
ATOM 1519 C CA . ARG A 1 193 ? -2.366 27.553 56.475 1.00 75.00 193 ARG A CA 1
ATOM 1520 C C . ARG A 1 193 ? -3.144 28.844 56.741 1.00 75.00 193 ARG A C 1
ATOM 1522 O O . ARG A 1 193 ? -2.577 29.922 56.612 1.00 75.00 193 ARG A O 1
ATOM 1529 N N . THR A 1 194 ? -4.416 28.754 57.127 1.00 66.81 194 THR A N 1
ATOM 1530 C CA . THR A 1 194 ? -5.221 29.920 57.537 1.00 66.81 194 THR A CA 1
ATOM 1531 C C . THR A 1 194 ? -4.898 30.432 58.941 1.00 66.81 194 THR A C 1
ATOM 1533 O O . THR A 1 194 ? -5.155 31.599 59.217 1.00 66.81 194 THR A O 1
ATOM 1536 N N . ASN A 1 195 ? -4.316 29.601 59.812 1.00 63.56 195 ASN A N 1
ATOM 1537 C CA . ASN A 1 195 ? -4.001 29.958 61.201 1.00 63.56 195 ASN A CA 1
ATOM 1538 C C . ASN A 1 195 ? -2.550 30.424 61.424 1.00 63.56 195 ASN A C 1
ATOM 1540 O O . ASN A 1 195 ? -2.174 30.694 62.564 1.00 63.56 195 ASN A O 1
ATOM 1544 N N . GLN A 1 196 ? -1.727 30.547 60.375 1.00 49.56 196 GLN A N 1
ATOM 1545 C CA . GLN A 1 196 ? -0.419 31.199 60.489 1.00 49.56 196 GLN A CA 1
ATOM 1546 C C . GLN A 1 196 ? -0.552 32.716 60.272 1.00 49.56 196 GLN A C 1
ATOM 1548 O O . GLN A 1 196 ? -0.866 33.139 59.156 1.00 49.56 196 GLN A O 1
ATOM 1553 N N . PRO A 1 197 ? -0.291 33.565 61.286 1.00 45.22 197 PRO A N 1
ATOM 1554 C CA . PRO A 1 197 ? -0.133 34.992 61.056 1.00 45.22 197 PRO A CA 1
ATOM 1555 C C . PRO A 1 197 ? 1.121 35.220 60.205 1.00 45.22 197 PRO A C 1
ATOM 1557 O O . PRO A 1 197 ? 2.220 34.791 60.556 1.00 45.22 197 PRO A O 1
ATOM 1560 N N . ILE A 1 198 ? 0.944 35.894 59.070 1.00 47.34 198 ILE A N 1
ATOM 1561 C CA . ILE A 1 198 ? 2.030 36.348 58.200 1.00 47.34 198 ILE A CA 1
ATOM 1562 C C . ILE A 1 198 ? 2.868 37.342 59.013 1.00 47.34 198 ILE A C 1
ATOM 1564 O O . ILE A 1 198 ? 2.475 38.494 59.186 1.00 47.34 198 ILE A O 1
ATOM 1568 N N . ALA A 1 199 ? 4.007 36.897 59.542 1.00 40.25 199 ALA A N 1
ATOM 1569 C CA . ALA A 1 199 ? 4.997 37.785 60.132 1.00 40.25 199 ALA A CA 1
ATOM 1570 C C . ALA A 1 199 ? 5.612 38.632 59.010 1.00 40.25 199 ALA A C 1
ATOM 1572 O O . ALA A 1 199 ? 6.489 38.194 58.269 1.00 40.25 199 ALA A O 1
ATOM 1573 N N . THR A 1 200 ? 5.107 39.851 58.852 1.00 45.75 200 THR A N 1
ATOM 1574 C CA . THR A 1 200 ? 5.751 40.894 58.061 1.00 45.75 200 THR A CA 1
ATOM 1575 C C . THR A 1 200 ? 6.939 41.448 58.837 1.00 45.75 200 THR A C 1
ATOM 1577 O O . THR A 1 200 ? 6.752 42.131 59.842 1.00 45.75 200 THR A O 1
ATOM 1580 N N . SER A 1 201 ? 8.150 41.245 58.330 1.00 38.25 201 SER A N 1
ATOM 1581 C CA . SER A 1 201 ? 9.247 42.185 58.557 1.00 38.25 201 SER A CA 1
ATOM 1582 C C . SER A 1 201 ? 10.196 42.175 57.363 1.00 38.25 201 SER A C 1
ATOM 1584 O O . SER A 1 201 ? 10.933 41.218 57.141 1.00 38.25 201 SER A O 1
ATOM 1586 N N . ASN A 1 202 ? 10.156 43.271 56.606 1.00 40.62 202 ASN A N 1
ATOM 1587 C CA . ASN A 1 202 ? 11.247 43.722 55.747 1.00 40.62 202 ASN A CA 1
ATOM 1588 C C . ASN A 1 202 ? 12.507 43.939 56.600 1.00 40.62 202 ASN A C 1
ATOM 1590 O O . ASN A 1 202 ? 12.365 44.501 57.683 1.00 40.62 202 ASN A O 1
ATOM 1594 N N . THR A 1 203 ? 13.699 43.576 56.107 1.00 34.09 203 THR A N 1
ATOM 1595 C CA . THR A 1 203 ? 14.947 44.383 56.100 1.00 34.09 203 THR A CA 1
ATOM 1596 C C . THR A 1 203 ? 16.017 43.656 55.254 1.00 34.09 203 THR A C 1
ATOM 1598 O O . THR A 1 203 ? 16.061 42.432 55.220 1.00 34.09 203 THR A O 1
ATOM 1601 N N . GLU A 1 204 ? 16.802 44.464 54.541 1.00 32.50 204 GLU A N 1
ATOM 1602 C CA . GLU A 1 204 ? 17.904 44.254 53.582 1.00 32.50 204 GLU A CA 1
ATOM 1603 C C . GLU A 1 204 ? 19.001 43.188 53.856 1.00 32.50 204 GLU A C 1
ATOM 1605 O O . GLU A 1 204 ? 19.092 42.642 54.955 1.00 32.50 204 GLU A O 1
ATOM 1610 N N . PRO A 1 205 ? 19.859 42.902 52.842 1.00 54.62 205 PRO A N 1
ATOM 1611 C CA . PRO A 1 205 ? 20.726 41.730 52.771 1.00 54.62 205 PRO A CA 1
ATOM 1612 C C . PRO A 1 205 ? 22.110 41.963 53.387 1.00 54.62 205 PRO A C 1
ATOM 1614 O O . PRO A 1 205 ? 22.728 42.998 53.160 1.00 54.62 205 PRO A O 1
ATOM 1617 N N . LEU A 1 206 ? 22.665 40.951 54.060 1.00 33.19 206 LEU A N 1
ATOM 1618 C CA . LEU A 1 206 ? 24.108 40.854 54.287 1.00 33.19 206 LEU A CA 1
ATOM 1619 C C . LEU A 1 206 ? 24.541 39.407 54.577 1.00 33.19 206 LEU A C 1
ATOM 1621 O O . LEU A 1 206 ? 24.043 38.775 55.499 1.00 33.19 206 LEU A O 1
ATOM 1625 N N . ALA A 1 207 ? 25.485 38.955 53.750 1.00 33.41 207 ALA A N 1
ATOM 1626 C CA . ALA A 1 207 ? 26.641 38.107 54.046 1.00 33.41 207 ALA A CA 1
ATOM 1627 C C . ALA A 1 207 ? 26.483 36.804 54.871 1.00 33.41 207 ALA A C 1
ATOM 1629 O O . ALA A 1 207 ? 26.184 36.797 56.060 1.00 33.41 207 ALA A O 1
ATOM 1630 N N . GLU A 1 208 ? 26.877 35.703 54.220 1.00 35.91 208 GLU A N 1
ATOM 1631 C CA . GLU A 1 208 ? 27.543 34.516 54.793 1.00 35.91 208 GLU A CA 1
ATOM 1632 C C . GLU A 1 208 ? 28.646 34.885 55.826 1.00 35.91 208 GLU A C 1
ATOM 1634 O O . GLU A 1 208 ? 29.187 35.989 55.708 1.00 35.91 208 GLU A O 1
ATOM 1639 N N . PRO A 1 209 ? 29.086 34.002 56.771 1.00 46.09 209 PRO A N 1
ATOM 1640 C CA . PRO A 1 209 ? 29.383 32.585 56.489 1.00 46.09 209 PRO A CA 1
ATOM 1641 C C . PRO A 1 209 ? 29.273 31.538 57.631 1.00 46.09 209 PRO A C 1
ATOM 1643 O O . PRO A 1 209 ? 29.156 31.845 58.810 1.00 46.09 209 PRO A O 1
ATOM 1646 N N . ASN A 1 210 ? 29.412 30.271 57.206 1.00 30.05 210 ASN A N 1
ATOM 1647 C CA . ASN A 1 210 ? 30.050 29.115 57.869 1.00 30.05 210 ASN A CA 1
ATOM 1648 C C . ASN A 1 210 ? 29.784 28.830 59.357 1.00 30.05 210 ASN A C 1
ATOM 1650 O O . ASN A 1 210 ? 30.346 29.520 60.192 1.00 30.05 210 ASN A O 1
ATOM 1654 N N . VAL A 1 211 ? 29.230 27.642 59.665 1.00 32.16 211 VAL A N 1
ATOM 1655 C CA . VAL A 1 211 ? 29.861 26.680 60.604 1.00 32.16 211 VAL A CA 1
ATOM 1656 C C . VAL A 1 211 ? 29.506 25.231 60.217 1.00 32.16 211 VAL A C 1
ATOM 1658 O O . VAL A 1 211 ? 28.356 24.805 60.255 1.00 32.16 211 VAL A O 1
ATOM 1661 N N . HIS A 1 212 ? 30.548 24.468 59.882 1.00 32.59 212 HIS A N 1
ATOM 1662 C CA . HIS A 1 212 ? 30.635 23.006 59.926 1.00 32.59 212 HIS A CA 1
ATOM 1663 C C . HIS A 1 212 ? 30.501 22.491 61.367 1.00 32.59 212 HIS A C 1
ATOM 1665 O O . HIS A 1 212 ? 31.322 22.899 62.181 1.00 32.59 212 HIS A O 1
ATOM 1671 N N . ILE A 1 213 ? 29.654 21.491 61.647 1.00 33.91 213 ILE A N 1
ATOM 1672 C CA . ILE A 1 213 ? 29.983 20.451 62.645 1.00 33.91 213 ILE A CA 1
ATOM 1673 C C . ILE A 1 213 ? 29.502 19.081 62.148 1.00 33.91 213 ILE A C 1
ATOM 1675 O O . ILE A 1 213 ? 28.314 18.833 61.957 1.00 33.91 213 ILE A O 1
ATOM 1679 N N . LYS A 1 214 ? 30.476 18.187 61.948 1.00 33.00 214 LYS A N 1
ATOM 1680 C CA . LYS A 1 214 ? 30.312 16.741 61.795 1.00 33.00 214 LYS A CA 1
ATOM 1681 C C . LYS A 1 214 ? 30.172 16.089 63.177 1.00 33.00 214 LYS A C 1
ATOM 1683 O O . LYS A 1 214 ? 30.914 16.446 64.081 1.00 33.00 214 LYS A O 1
ATOM 1688 N N . LYS A 1 215 ? 29.302 15.074 63.230 1.00 34.22 215 LYS A N 1
ATOM 1689 C CA . LYS A 1 215 ? 29.460 13.750 63.869 1.00 34.22 215 LYS A CA 1
ATOM 1690 C C . LYS A 1 215 ? 29.971 13.713 65.323 1.00 34.22 215 LYS A C 1
ATOM 1692 O O . LYS A 1 215 ? 31.136 13.991 65.568 1.00 34.22 215 LYS A O 1
ATOM 1697 N N . ASN A 1 216 ? 29.157 13.176 66.235 1.00 31.94 216 ASN A N 1
ATOM 1698 C CA . ASN A 1 216 ? 29.646 12.107 67.105 1.00 31.94 216 ASN A CA 1
ATOM 1699 C C . ASN A 1 216 ? 28.526 11.244 67.692 1.00 31.94 216 ASN A C 1
ATOM 1701 O O . ASN A 1 216 ? 27.523 11.717 68.213 1.00 31.94 216 ASN A O 1
ATOM 1705 N N . GLU A 1 217 ? 28.790 9.957 67.559 1.00 36.25 217 GLU A N 1
ATOM 1706 C CA . GLU A 1 217 ? 28.150 8.777 68.105 1.00 36.25 217 GLU A CA 1
ATOM 1707 C C . GLU A 1 217 ? 28.946 8.421 69.367 1.00 36.25 217 GLU A C 1
ATOM 1709 O O . GLU A 1 217 ? 30.169 8.308 69.291 1.00 36.25 217 GLU A O 1
ATOM 1714 N N . ILE A 1 218 ? 28.291 8.282 70.520 1.00 34.94 218 ILE A N 1
ATOM 1715 C CA . ILE A 1 218 ? 28.849 7.580 71.681 1.00 34.94 218 ILE A CA 1
ATOM 1716 C C . ILE A 1 218 ? 27.726 6.725 72.259 1.00 34.94 218 ILE A C 1
ATOM 1718 O O . ILE A 1 218 ? 26.626 7.207 72.523 1.00 34.94 218 ILE A O 1
ATOM 1722 N N . ALA A 1 219 ? 28.042 5.440 72.361 1.00 33.41 219 ALA A N 1
ATOM 1723 C CA . ALA A 1 219 ? 27.197 4.346 72.792 1.00 33.41 219 ALA A CA 1
ATOM 1724 C C . ALA A 1 219 ? 27.230 4.188 74.338 1.00 33.41 219 ALA A C 1
ATOM 1726 O O . ALA A 1 219 ? 27.232 5.194 75.042 1.00 33.41 219 ALA A O 1
ATOM 1727 N N . PRO A 1 220 ? 27.231 2.965 74.887 1.00 52.97 220 PRO A N 1
ATOM 1728 C CA . PRO A 1 220 ? 26.099 2.290 75.521 1.00 52.97 220 PRO A CA 1
ATOM 1729 C C . PRO A 1 220 ? 26.360 2.053 77.023 1.00 52.97 220 PRO A C 1
ATOM 1731 O O . PRO A 1 220 ? 27.429 2.407 77.495 1.00 52.97 220 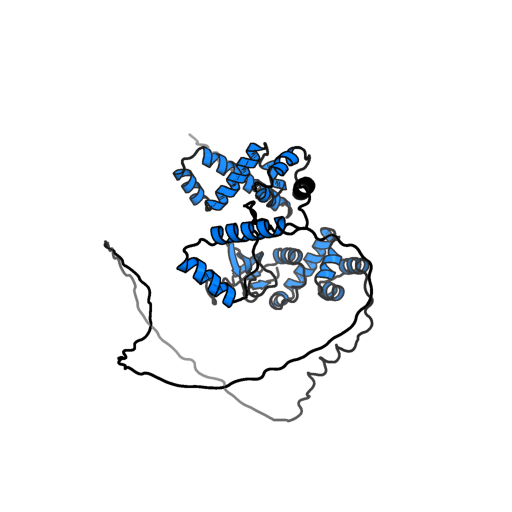PRO A O 1
ATOM 1734 N N . GLU A 1 221 ? 25.419 1.432 77.749 1.00 33.09 221 GLU A N 1
ATOM 1735 C CA . GLU A 1 221 ? 25.662 0.484 78.868 1.00 33.09 221 GLU A CA 1
ATOM 1736 C C . GLU A 1 221 ? 24.317 0.094 79.534 1.00 33.09 221 GLU A C 1
ATOM 1738 O O . GLU A 1 221 ? 23.502 0.959 79.836 1.00 33.09 221 GLU A O 1
ATOM 1743 N N . THR A 1 222 ? 23.922 -1.193 79.470 1.00 30.77 222 THR A N 1
ATOM 1744 C CA . THR A 1 222 ? 23.906 -2.210 80.567 1.00 30.77 222 THR A CA 1
ATOM 1745 C C . THR A 1 222 ? 22.951 -1.890 81.726 1.00 30.77 222 THR A C 1
ATOM 1747 O O . THR A 1 222 ? 22.921 -0.766 82.193 1.00 30.77 222 THR A O 1
ATOM 1750 N N . SER A 1 223 ? 22.196 -2.786 82.362 1.00 32.19 223 SER A N 1
ATOM 1751 C CA . SER A 1 223 ? 21.949 -4.234 82.307 1.00 32.19 223 SER A CA 1
ATOM 1752 C C . SER A 1 223 ? 20.811 -4.523 83.315 1.00 32.19 223 SER A C 1
ATOM 1754 O O . SER A 1 223 ? 20.583 -3.712 84.212 1.00 32.19 223 SER A O 1
ATOM 1756 N N . THR A 1 224 ? 20.244 -5.739 83.265 1.00 28.86 224 THR A N 1
ATOM 1757 C CA . THR A 1 224 ? 19.925 -6.603 84.439 1.00 28.86 224 THR A CA 1
ATOM 1758 C C . THR A 1 224 ? 18.455 -7.033 84.633 1.00 28.86 224 THR A C 1
ATOM 1760 O O . THR A 1 224 ? 17.624 -6.277 85.120 1.00 28.86 224 THR A O 1
ATOM 1763 N N . SER A 1 225 ? 18.265 -8.337 84.361 1.00 35.44 225 SER A N 1
ATOM 1764 C CA . SER A 1 225 ? 17.439 -9.372 85.032 1.00 35.44 225 SER A CA 1
ATOM 1765 C C . SER A 1 225 ? 15.918 -9.422 84.821 1.00 35.44 225 SER A C 1
ATOM 1767 O O . SER A 1 225 ? 15.204 -8.494 85.167 1.00 35.44 225 SER A O 1
ATOM 1769 N N . GLN A 1 226 ? 15.436 -10.456 84.103 1.00 31.94 226 GLN A N 1
ATOM 1770 C CA . GLN A 1 226 ? 14.926 -11.784 84.561 1.00 31.94 226 GLN A CA 1
ATOM 1771 C C . GLN A 1 226 ? 13.436 -11.692 84.952 1.00 31.94 226 GLN A C 1
ATOM 1773 O O . GLN A 1 226 ? 13.067 -10.832 85.732 1.00 31.94 226 GLN A O 1
ATOM 1778 N N . GLU A 1 227 ? 12.523 -12.475 84.367 1.00 31.66 227 GLU A N 1
ATOM 1779 C CA . GLU A 1 227 ? 12.260 -13.855 84.798 1.00 31.66 227 GLU A CA 1
ATOM 1780 C C . GLU A 1 227 ? 11.507 -14.700 83.734 1.00 31.66 227 GLU A C 1
ATOM 1782 O O . GLU A 1 227 ? 10.813 -14.198 82.853 1.00 31.66 227 GLU A O 1
ATOM 1787 N N . THR A 1 228 ? 11.719 -16.007 83.847 1.00 28.97 228 THR A N 1
ATOM 1788 C CA . THR A 1 228 ? 11.402 -17.164 82.990 1.00 28.97 228 THR A CA 1
ATOM 1789 C C . THR A 1 228 ? 9.928 -17.613 83.051 1.00 28.97 228 THR A C 1
ATOM 1791 O O . THR A 1 228 ? 9.314 -17.439 84.092 1.00 28.97 228 THR A O 1
ATOM 1794 N N . ILE A 1 229 ? 9.392 -18.280 82.005 1.00 31.91 229 ILE A N 1
ATOM 1795 C CA . ILE A 1 229 ? 8.610 -19.555 82.042 1.00 31.91 229 ILE A CA 1
ATOM 1796 C C . ILE A 1 229 ? 8.324 -20.057 80.599 1.00 31.91 229 ILE A C 1
ATOM 1798 O O . ILE A 1 229 ? 8.342 -19.297 79.638 1.00 31.91 229 ILE A O 1
ATOM 1802 N N . ALA A 1 230 ? 8.170 -21.377 80.466 1.00 28.92 230 ALA A N 1
ATOM 1803 C CA . ALA A 1 230 ? 8.554 -22.246 79.356 1.00 28.92 230 ALA A CA 1
ATOM 1804 C C . ALA A 1 230 ? 7.509 -22.579 78.250 1.00 28.92 230 ALA A C 1
ATOM 1806 O O . ALA A 1 230 ? 6.314 -22.691 78.494 1.00 28.92 230 ALA A O 1
ATOM 1807 N N . ILE A 1 231 ? 8.074 -22.801 77.051 1.00 36.25 231 ILE A N 1
ATOM 1808 C CA . ILE A 1 231 ? 7.877 -23.792 75.945 1.00 36.25 231 ILE A CA 1
ATOM 1809 C C . ILE A 1 231 ? 6.966 -25.017 76.300 1.00 36.25 231 ILE A C 1
ATOM 1811 O O . ILE A 1 231 ? 7.069 -25.468 77.442 1.00 36.25 231 ILE A O 1
ATOM 1815 N N . PRO A 1 232 ? 6.143 -25.627 75.386 1.00 46.91 232 PRO A N 1
ATOM 1816 C CA . PRO A 1 232 ? 6.591 -26.153 74.081 1.00 46.91 232 PRO A CA 1
ATOM 1817 C C . PRO A 1 232 ? 5.679 -26.102 72.835 1.00 46.91 232 PRO A C 1
ATOM 1819 O O . PRO A 1 232 ? 4.455 -26.162 72.894 1.00 46.91 232 PRO A O 1
ATOM 1822 N N . SER A 1 233 ? 6.368 -26.107 71.684 1.00 34.97 233 SER A N 1
ATOM 1823 C CA . SER A 1 233 ? 5.908 -26.481 70.335 1.00 34.97 233 SER A CA 1
ATOM 1824 C C . SER A 1 233 ? 5.473 -27.958 70.235 1.00 34.97 233 SER A C 1
ATOM 1826 O O . SER A 1 233 ? 5.768 -28.754 71.129 1.00 34.97 233 SER A O 1
ATOM 1828 N N . PRO A 1 234 ? 4.887 -28.375 69.094 1.00 47.12 234 PRO A N 1
ATOM 1829 C CA . PRO A 1 234 ? 5.757 -29.026 68.107 1.00 47.12 234 PRO A CA 1
ATOM 1830 C C . PRO A 1 234 ? 5.489 -28.679 66.628 1.00 47.12 234 PRO A C 1
ATOM 1832 O O . PRO A 1 234 ? 4.403 -28.278 66.223 1.00 47.12 234 PRO A O 1
ATOM 1835 N N . LEU A 1 235 ? 6.560 -28.886 65.854 1.00 30.67 235 LEU A N 1
ATOM 1836 C CA . LEU A 1 235 ? 6.681 -29.022 64.398 1.00 30.67 235 LEU A CA 1
ATOM 1837 C C . LEU A 1 235 ? 5.570 -29.866 63.747 1.00 30.67 235 LEU A C 1
ATOM 1839 O O . LEU A 1 235 ? 5.337 -30.966 64.233 1.00 30.67 235 LEU A O 1
ATOM 1843 N N . VAL A 1 236 ? 5.090 -29.456 62.561 1.00 33.22 236 VAL A N 1
ATOM 1844 C CA . VAL A 1 236 ? 4.934 -30.311 61.358 1.00 33.22 236 VAL A CA 1
ATOM 1845 C C . VAL A 1 236 ? 5.025 -29.423 60.100 1.00 33.22 236 VAL A C 1
ATOM 1847 O O . VAL A 1 236 ? 4.342 -28.409 59.990 1.00 33.22 236 VAL A O 1
ATOM 1850 N N . SER A 1 237 ? 5.901 -29.809 59.171 1.00 31.27 237 SER A N 1
ATOM 1851 C CA . SER A 1 237 ? 6.062 -29.280 57.808 1.00 31.27 237 SER A CA 1
ATOM 1852 C C . SER A 1 237 ? 4.953 -29.776 56.865 1.00 31.27 237 SER A C 1
ATOM 1854 O O . SER A 1 237 ? 4.423 -30.853 57.108 1.00 31.27 237 SER A O 1
ATOM 1856 N N . ILE A 1 238 ? 4.679 -29.080 55.752 1.00 31.33 238 ILE A N 1
ATOM 1857 C CA . ILE A 1 238 ? 4.705 -29.612 54.364 1.00 31.33 238 ILE A CA 1
ATOM 1858 C C . ILE A 1 238 ? 4.194 -28.549 53.363 1.00 31.33 238 ILE A C 1
ATOM 1860 O O . ILE A 1 238 ? 3.326 -27.738 53.666 1.00 31.33 238 ILE A O 1
ATOM 1864 N N . ALA A 1 239 ? 4.842 -28.611 52.201 1.00 30.55 239 ALA A N 1
ATOM 1865 C CA . ALA A 1 239 ? 4.861 -27.825 50.975 1.00 30.55 239 ALA A CA 1
ATOM 1866 C C . ALA A 1 239 ? 3.548 -27.389 50.290 1.00 30.55 239 ALA A C 1
ATOM 1868 O O . ALA A 1 239 ? 2.468 -27.947 50.483 1.00 30.55 239 ALA A O 1
ATOM 1869 N N . ASP A 1 240 ? 3.773 -26.409 49.410 1.00 32.19 240 ASP A N 1
ATOM 1870 C CA . ASP A 1 240 ? 2.977 -25.896 48.295 1.00 32.19 240 ASP A CA 1
ATOM 1871 C C . ASP A 1 240 ? 2.354 -26.973 47.385 1.00 32.19 240 ASP A C 1
ATOM 1873 O O . ASP A 1 240 ? 2.975 -27.994 47.105 1.00 32.19 240 ASP A O 1
ATOM 1877 N N . ASP A 1 241 ? 1.140 -26.727 46.878 1.00 31.22 241 ASP A N 1
ATOM 1878 C CA . ASP A 1 241 ? 0.934 -26.331 45.472 1.00 31.22 241 ASP A CA 1
ATOM 1879 C C . ASP A 1 241 ? -0.562 -26.162 45.145 1.00 31.22 241 ASP A C 1
ATOM 1881 O O . ASP A 1 241 ? -1.413 -26.994 45.464 1.00 31.22 241 ASP A O 1
ATOM 1885 N N . LYS A 1 242 ? -0.891 -25.054 44.470 1.00 34.69 242 LYS A N 1
ATOM 1886 C CA . LYS A 1 242 ? -2.215 -24.781 43.895 1.00 34.69 242 LYS A CA 1
ATOM 1887 C C . LYS A 1 242 ? -2.218 -25.228 42.435 1.00 34.69 242 LYS A C 1
ATOM 1889 O O . LYS A 1 242 ? -1.548 -24.612 41.612 1.00 34.69 242 LYS A O 1
ATOM 1894 N N . GLN A 1 243 ? -3.050 -26.210 42.092 1.00 31.61 243 GLN A N 1
ATOM 1895 C CA . GLN A 1 243 ? -3.445 -26.470 40.707 1.00 31.61 243 GLN A CA 1
ATOM 1896 C C . GLN A 1 243 ? -4.943 -26.280 40.475 1.00 31.61 243 GLN A C 1
ATOM 1898 O O . GLN A 1 243 ? -5.780 -26.373 41.372 1.00 31.61 243 GLN A O 1
ATOM 1903 N N . ALA A 1 244 ? -5.205 -25.929 39.221 1.00 32.00 244 ALA A N 1
ATOM 1904 C CA . ALA A 1 244 ? -6.414 -25.394 38.642 1.00 32.00 244 ALA A CA 1
ATOM 1905 C C . ALA A 1 244 ? -7.638 -26.310 38.755 1.00 32.00 244 ALA A C 1
ATOM 1907 O O . ALA A 1 244 ? -7.582 -27.522 38.561 1.00 32.00 244 ALA A O 1
ATOM 1908 N N . ASN A 1 245 ? -8.776 -25.660 38.975 1.00 31.02 245 ASN A N 1
ATOM 1909 C CA . ASN A 1 245 ? -10.097 -26.253 38.908 1.00 31.02 245 ASN A CA 1
ATOM 1910 C C . ASN A 1 245 ? -10.542 -26.326 37.436 1.00 31.02 245 ASN A C 1
ATOM 1912 O O . ASN A 1 245 ? -10.734 -25.298 36.787 1.00 31.02 245 ASN A O 1
ATOM 1916 N N . THR A 1 246 ? -10.705 -27.543 36.921 1.00 33.22 246 THR A N 1
ATOM 1917 C CA . THR A 1 246 ? -11.523 -27.843 35.741 1.00 33.22 246 THR A CA 1
ATOM 1918 C C . THR A 1 246 ? -12.725 -28.654 36.212 1.00 33.22 246 THR A C 1
ATOM 1920 O O . THR A 1 246 ? -12.564 -29.635 36.932 1.00 33.22 246 THR A O 1
ATOM 1923 N N . HIS A 1 247 ? -13.929 -28.274 35.783 1.00 33.12 247 HIS A N 1
ATOM 1924 C CA . HIS A 1 247 ? -15.113 -29.120 35.912 1.00 33.12 247 HIS A CA 1
ATOM 1925 C C . HIS A 1 247 ? -15.840 -29.247 34.565 1.00 33.12 247 HIS A C 1
ATOM 1927 O O . HIS A 1 247 ? -16.428 -28.295 34.063 1.00 33.12 247 HIS A O 1
ATOM 1933 N N . THR A 1 248 ? -15.697 -30.457 34.002 1.00 30.89 248 THR A N 1
ATOM 1934 C CA . THR A 1 248 ? -16.725 -31.380 33.453 1.00 30.89 248 THR A CA 1
ATOM 1935 C C . THR A 1 248 ? -17.889 -30.808 32.633 1.00 30.89 248 THR A C 1
ATOM 1937 O O . THR A 1 248 ? -18.660 -29.999 33.130 1.00 30.89 248 THR A O 1
ATOM 1940 N N . LYS A 1 249 ? -18.043 -31.190 31.353 1.00 31.17 249 LYS A N 1
ATOM 1941 C CA . LYS A 1 249 ? -18.516 -32.487 30.774 1.00 31.17 249 LYS A CA 1
ATOM 1942 C C . LYS A 1 249 ? -20.024 -32.745 30.916 1.00 31.17 249 LYS A C 1
ATOM 1944 O O . LYS A 1 249 ? -20.527 -32.752 32.031 1.00 31.17 249 LYS A O 1
ATOM 1949 N N . LEU A 1 250 ? -20.645 -33.086 29.775 1.00 30.55 250 LEU A N 1
ATOM 1950 C CA . LEU A 1 250 ? -21.445 -34.291 29.416 1.00 30.55 250 LEU A CA 1
ATOM 1951 C C . LEU A 1 250 ? -22.294 -33.903 28.174 1.00 30.55 250 LEU A C 1
ATOM 1953 O O . LEU A 1 250 ? -23.016 -32.919 28.254 1.00 30.55 250 LEU A O 1
ATOM 1957 N N . ASN A 1 251 ? -22.101 -34.399 26.943 1.00 31.17 251 ASN A N 1
ATOM 1958 C CA . ASN A 1 251 ? -22.043 -35.743 26.324 1.00 31.17 251 ASN A CA 1
ATOM 1959 C C . ASN A 1 251 ? -23.412 -36.424 26.096 1.00 31.17 251 ASN A C 1
ATOM 1961 O O . ASN A 1 251 ? -24.275 -36.294 26.959 1.00 31.17 251 ASN A O 1
ATOM 1965 N N . ILE A 1 252 ? -23.460 -37.238 25.013 1.00 35.84 252 ILE A N 1
ATOM 1966 C CA . ILE A 1 252 ? -24.436 -38.285 24.582 1.00 35.84 252 ILE A CA 1
ATOM 1967 C C . ILE A 1 252 ? -25.420 -37.787 23.488 1.00 35.84 252 ILE A C 1
ATOM 1969 O O . ILE A 1 252 ? -26.009 -36.729 23.676 1.00 35.84 252 ILE A O 1
ATOM 1973 N N . GLU A 1 253 ? -25.671 -38.405 22.314 1.00 31.86 253 GLU A N 1
ATOM 1974 C CA . GLU A 1 253 ? -25.367 -39.690 21.608 1.00 31.86 253 GLU A CA 1
ATOM 1975 C C . GLU A 1 253 ? -25.589 -39.435 20.083 1.00 31.86 253 GLU A C 1
ATOM 1977 O O . GLU A 1 253 ? -26.373 -38.559 19.726 1.00 31.86 253 GLU A O 1
ATOM 1982 N N . GLU A 1 254 ? -24.789 -39.947 19.138 1.00 31.69 254 GLU A N 1
ATOM 1983 C CA . GLU A 1 254 ? -24.824 -41.270 18.461 1.00 31.69 254 GLU A CA 1
ATOM 1984 C C . GLU A 1 254 ? -26.018 -41.523 17.505 1.00 31.69 254 GLU A C 1
ATOM 1986 O O . GLU A 1 254 ? -27.150 -41.696 17.941 1.00 31.69 254 GLU A O 1
ATOM 1991 N N . GLN A 1 255 ? -25.740 -41.623 16.191 1.00 32.59 255 GLN A N 1
ATOM 1992 C CA . GLN A 1 255 ? -26.315 -42.645 15.295 1.00 32.59 255 GLN A CA 1
ATOM 1993 C C . GLN A 1 255 ? -25.591 -42.699 13.935 1.00 32.59 255 GLN A C 1
ATOM 1995 O O . GLN A 1 255 ? -25.382 -41.686 13.269 1.00 32.59 255 GLN A O 1
ATOM 2000 N N . ALA A 1 256 ? -25.223 -43.920 13.545 1.00 32.94 256 ALA A N 1
ATOM 2001 C CA . ALA A 1 256 ? -24.576 -44.307 12.296 1.00 32.94 256 ALA A CA 1
ATOM 2002 C C . ALA A 1 256 ? -25.585 -44.925 11.315 1.00 32.94 256 ALA A C 1
ATOM 2004 O O . ALA A 1 256 ? -26.495 -45.626 11.752 1.00 32.94 256 ALA A O 1
ATOM 2005 N N . ILE A 1 257 ? -25.357 -44.778 10.003 1.00 33.00 257 ILE A N 1
ATOM 2006 C CA . ILE A 1 257 ? -25.827 -45.728 8.979 1.00 33.00 257 ILE A CA 1
ATOM 2007 C C . ILE A 1 257 ? -24.732 -45.889 7.915 1.00 33.00 257 ILE A C 1
ATOM 2009 O O . ILE A 1 257 ? -24.236 -44.918 7.350 1.00 33.00 257 ILE A O 1
ATOM 2013 N N . ALA A 1 258 ? -24.366 -47.147 7.674 1.00 30.36 258 ALA A N 1
ATOM 2014 C CA . ALA A 1 258 ? -23.439 -47.628 6.659 1.00 30.36 258 ALA A CA 1
ATOM 2015 C C . ALA A 1 258 ? -24.134 -47.833 5.303 1.00 30.36 258 ALA A C 1
ATOM 2017 O O . ALA A 1 258 ? -25.308 -48.191 5.276 1.00 30.36 258 ALA A O 1
ATOM 2018 N N . THR A 1 259 ? -23.401 -47.753 4.186 1.00 28.42 259 THR A N 1
ATOM 2019 C CA . THR A 1 259 ? -23.653 -48.600 3.002 1.00 28.42 259 THR A CA 1
ATOM 2020 C C . THR A 1 259 ? -22.367 -48.790 2.189 1.00 28.42 259 THR A C 1
ATOM 2022 O O . THR A 1 259 ? -21.663 -47.843 1.856 1.00 28.42 259 THR A O 1
ATOM 2025 N N . THR A 1 260 ? -22.087 -50.058 1.911 1.00 31.53 260 THR A N 1
ATOM 2026 C CA . THR A 1 260 ? -20.974 -50.678 1.185 1.00 31.53 260 THR A CA 1
ATOM 2027 C C . THR A 1 260 ? -21.291 -50.878 -0.300 1.00 31.53 260 THR A C 1
ATOM 2029 O O . THR A 1 260 ? -22.415 -51.239 -0.629 1.00 31.53 260 THR A O 1
ATOM 2032 N N . ALA A 1 261 ? -20.275 -50.767 -1.165 1.00 30.34 261 ALA A N 1
ATOM 2033 C CA . ALA A 1 261 ? -20.047 -51.546 -2.401 1.00 30.34 261 ALA A CA 1
ATOM 2034 C C . ALA A 1 261 ? -18.784 -50.993 -3.098 1.00 30.34 261 ALA A C 1
ATOM 2036 O O . ALA A 1 261 ? -18.553 -49.795 -3.031 1.00 30.34 261 ALA A O 1
ATOM 2037 N N . ALA A 1 262 ? -17.957 -51.697 -3.866 1.00 28.70 262 ALA A N 1
ATOM 2038 C CA . ALA A 1 262 ? -17.521 -53.086 -4.001 1.00 28.70 262 ALA A CA 1
ATOM 2039 C C . ALA A 1 262 ? -16.421 -53.047 -5.095 1.00 28.70 262 ALA A C 1
ATOM 2041 O O . ALA A 1 262 ? -16.503 -52.244 -6.024 1.00 28.70 262 ALA A O 1
ATOM 2042 N N . LEU A 1 263 ? -15.387 -53.881 -4.950 1.00 30.58 263 LEU A N 1
ATOM 2043 C CA . LEU A 1 263 ? -14.209 -53.995 -5.821 1.00 30.58 263 LEU A CA 1
ATOM 2044 C C . LEU A 1 263 ? -14.534 -54.253 -7.304 1.00 30.58 263 LEU A C 1
ATOM 2046 O O . LEU A 1 263 ? -15.455 -55.006 -7.612 1.00 30.58 263 LEU A O 1
ATOM 2050 N N . ASN A 1 264 ? -13.629 -53.817 -8.193 1.00 29.70 264 ASN A N 1
ATOM 2051 C CA . ASN A 1 264 ? -13.186 -54.676 -9.297 1.00 29.70 264 ASN A CA 1
ATOM 2052 C C . ASN A 1 264 ? -11.755 -54.336 -9.768 1.00 29.70 264 ASN A C 1
ATOM 2054 O O . ASN A 1 264 ? -11.501 -53.260 -10.300 1.00 29.70 264 ASN A O 1
ATOM 2058 N N . ILE A 1 265 ? -10.840 -55.290 -9.580 1.00 35.84 265 ILE A N 1
ATOM 2059 C CA . ILE A 1 265 ? -9.513 -55.391 -10.209 1.00 35.84 265 ILE A CA 1
ATOM 2060 C C . ILE A 1 265 ? -9.515 -56.718 -10.975 1.00 35.84 265 ILE A C 1
ATOM 2062 O O . ILE A 1 265 ? -9.992 -57.711 -10.420 1.00 35.84 265 ILE A O 1
ATOM 2066 N N . PRO A 1 266 ? -8.894 -56.798 -12.160 1.00 38.16 266 PRO A N 1
ATOM 2067 C CA . PRO A 1 266 ? -8.247 -58.032 -12.577 1.00 38.16 266 PRO A CA 1
ATOM 2068 C C . PRO A 1 266 ? -6.733 -57.848 -12.736 1.00 38.16 266 PRO A C 1
ATOM 2070 O O . PRO A 1 266 ? -6.253 -56.884 -13.329 1.00 38.16 266 PRO A O 1
ATOM 2073 N N . ALA A 1 267 ? -6.000 -58.819 -12.197 1.00 30.50 267 ALA A N 1
ATOM 2074 C CA . ALA A 1 267 ? -4.565 -59.011 -12.338 1.00 30.50 267 ALA A CA 1
ATOM 2075 C C . ALA A 1 267 ? -4.282 -60.258 -13.193 1.00 30.50 267 ALA A C 1
ATOM 2077 O O . ALA A 1 267 ? -4.956 -61.274 -13.018 1.00 30.50 267 ALA A O 1
ATOM 2078 N N . SER A 1 268 ? -3.273 -60.175 -14.067 1.00 29.64 268 SER A N 1
ATOM 2079 C CA . SER A 1 268 ? -2.423 -61.247 -14.647 1.00 29.64 268 SER A CA 1
ATOM 2080 C C . SER A 1 268 ? -1.884 -60.761 -15.993 1.00 29.64 268 SER A C 1
ATOM 2082 O O . SER A 1 268 ? -2.603 -60.062 -16.696 1.00 29.64 268 SER A O 1
ATOM 2084 N N . SER A 1 269 ? -0.692 -61.096 -16.472 1.00 32.62 269 SER A N 1
ATOM 2085 C CA . SER A 1 269 ? 0.475 -61.837 -15.981 1.00 32.62 269 SER A CA 1
ATOM 2086 C C . SER A 1 269 ? 1.563 -61.680 -17.066 1.00 32.62 269 SER A C 1
ATOM 2088 O O . SER A 1 269 ? 1.264 -61.246 -18.177 1.00 32.62 269 SER A O 1
ATOM 2090 N N . ASP A 1 270 ? 2.789 -62.089 -16.736 1.00 29.97 270 ASP A N 1
ATOM 2091 C CA . ASP A 1 270 ? 3.854 -62.543 -17.651 1.00 29.97 270 ASP A CA 1
ATOM 2092 C C . ASP A 1 270 ? 4.950 -61.554 -18.107 1.00 29.97 270 ASP A C 1
ATOM 2094 O O . ASP A 1 270 ? 4.856 -60.800 -19.073 1.00 29.97 270 ASP A O 1
ATOM 2098 N N . THR A 1 271 ? 6.064 -61.671 -17.379 1.00 35.88 271 THR A N 1
ATOM 2099 C CA . THR A 1 271 ? 7.482 -61.467 -17.735 1.00 35.88 271 THR A CA 1
ATOM 2100 C C . THR A 1 271 ? 7.914 -62.347 -18.939 1.00 35.88 271 THR A C 1
ATOM 2102 O O . THR A 1 271 ? 7.243 -63.348 -19.193 1.00 35.88 271 THR A O 1
ATOM 2105 N N . PRO A 1 272 ? 9.047 -62.083 -19.651 1.00 40.75 272 PRO A N 1
ATOM 2106 C CA . PRO A 1 272 ? 10.393 -62.219 -19.066 1.00 40.75 272 PRO A CA 1
ATOM 2107 C C . PRO A 1 272 ? 11.500 -61.250 -19.546 1.00 40.75 272 PRO A C 1
ATOM 2109 O O . PRO A 1 272 ? 11.470 -60.667 -20.624 1.00 40.75 272 PRO A O 1
ATOM 2112 N N . LEU A 1 273 ? 12.521 -61.162 -18.687 1.00 32.16 273 LEU A N 1
ATOM 2113 C CA . LEU A 1 273 ? 13.839 -60.540 -18.855 1.00 32.16 273 LEU A CA 1
ATOM 2114 C C . LEU A 1 273 ? 14.730 -61.261 -19.890 1.00 32.16 273 LEU A C 1
ATOM 2116 O O . LEU A 1 273 ? 14.827 -62.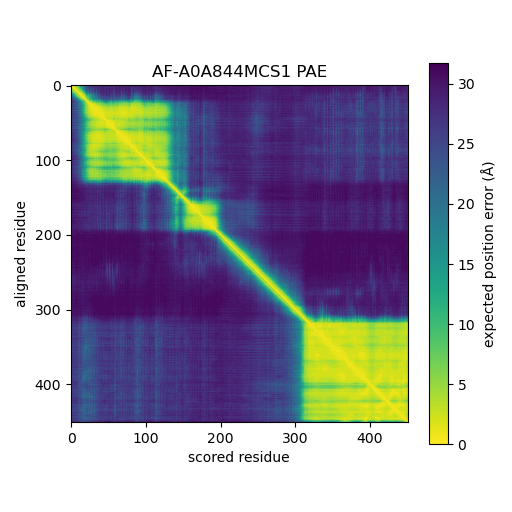486 -19.855 1.00 32.16 273 LEU A O 1
ATOM 2120 N N . GLN A 1 274 ? 15.494 -60.487 -20.671 1.00 33.47 274 GLN A N 1
ATOM 2121 C CA . GLN A 1 274 ? 16.826 -60.820 -21.221 1.00 33.47 274 GLN A CA 1
ATOM 2122 C C . GLN A 1 274 ? 17.660 -59.518 -21.212 1.00 33.47 274 GLN A C 1
ATOM 2124 O O . GLN A 1 274 ? 17.215 -58.508 -21.746 1.00 33.47 274 GLN A O 1
ATOM 2129 N N . GLN A 1 275 ? 18.682 -59.400 -20.354 1.00 33.28 275 GLN A N 1
ATOM 2130 C CA . GLN A 1 275 ? 20.108 -59.664 -20.635 1.00 33.28 275 GLN A CA 1
ATOM 2131 C C . GLN A 1 275 ? 20.700 -58.821 -21.775 1.00 33.28 275 GLN A C 1
ATOM 2133 O O . GLN A 1 275 ? 20.549 -59.214 -22.924 1.00 33.28 275 GLN A O 1
ATOM 2138 N N . ILE A 1 276 ? 21.458 -57.765 -21.437 1.00 35.16 276 ILE A N 1
ATOM 2139 C CA . ILE A 1 276 ? 22.766 -57.448 -22.045 1.00 35.16 276 ILE A CA 1
ATOM 2140 C C . ILE A 1 276 ? 23.649 -56.834 -20.949 1.00 35.16 276 ILE A C 1
ATOM 2142 O O . ILE A 1 276 ? 23.249 -55.874 -20.292 1.00 35.16 276 ILE A O 1
ATOM 2146 N N . ASP A 1 277 ? 24.820 -57.436 -20.775 1.00 32.91 277 ASP A N 1
ATOM 2147 C CA . ASP A 1 277 ? 25.922 -57.040 -19.905 1.00 32.91 277 ASP A CA 1
ATOM 2148 C C . ASP A 1 277 ? 27.102 -56.581 -20.790 1.00 32.91 277 ASP A C 1
ATOM 2150 O O . ASP A 1 277 ? 27.250 -57.059 -21.916 1.00 32.91 277 ASP A O 1
ATOM 2154 N N . GLU A 1 278 ? 27.945 -55.723 -20.212 1.00 35.22 278 GLU A N 1
ATOM 2155 C CA . GLU A 1 278 ? 29.379 -55.513 -20.495 1.00 35.22 278 GLU A CA 1
ATOM 2156 C C . GLU A 1 278 ? 29.902 -54.783 -21.759 1.00 35.22 278 GLU A C 1
ATOM 2158 O O . GLU A 1 278 ? 29.342 -54.802 -22.851 1.00 35.22 278 GLU A O 1
ATOM 2163 N N . MET A 1 279 ? 31.110 -54.222 -21.550 1.00 30.95 279 MET A N 1
ATOM 2164 C CA . MET A 1 279 ? 32.041 -53.480 -22.425 1.00 30.95 279 MET A CA 1
ATOM 2165 C C . MET A 1 279 ? 31.826 -51.948 -22.396 1.00 30.95 279 MET A C 1
ATOM 2167 O O . MET A 1 279 ? 30.890 -51.431 -22.984 1.00 30.95 279 MET A O 1
ATOM 2171 N N . PHE A 1 280 ? 32.634 -51.118 -21.726 1.00 32.12 280 PHE A N 1
ATOM 2172 C CA . PHE A 1 280 ? 34.091 -51.128 -21.575 1.00 32.12 280 PHE A CA 1
ATOM 2173 C C . PHE A 1 280 ? 34.535 -50.457 -20.268 1.00 32.12 280 PHE A C 1
ATOM 2175 O O . PHE A 1 280 ? 34.077 -49.367 -19.929 1.00 32.12 280 PHE A O 1
ATOM 2182 N N . SER A 1 281 ? 35.512 -51.079 -19.606 1.00 29.70 281 SER A N 1
ATOM 2183 C CA . SER A 1 281 ? 36.316 -50.487 -18.543 1.00 29.70 281 SER A CA 1
ATOM 2184 C C . SER A 1 281 ? 37.774 -50.383 -19.006 1.00 29.70 281 SER A C 1
ATOM 2186 O O . SER A 1 281 ? 38.353 -51.372 -19.450 1.00 29.70 281 SER A O 1
ATOM 2188 N N . SER A 1 282 ? 38.328 -49.189 -18.793 1.00 31.61 282 SER A N 1
ATOM 2189 C CA . SER A 1 282 ? 39.687 -48.914 -18.302 1.00 31.61 282 SER A CA 1
ATOM 2190 C C . SER A 1 282 ? 40.889 -48.750 -19.247 1.00 31.61 282 SER A C 1
ATOM 2192 O O . SER A 1 282 ? 41.014 -49.398 -20.283 1.00 31.61 282 SER A O 1
ATOM 2194 N N . ASN A 1 283 ? 41.804 -47.936 -18.687 1.00 31.97 283 ASN A N 1
ATOM 2195 C CA . ASN A 1 283 ? 43.259 -47.797 -18.864 1.00 31.97 283 ASN A CA 1
ATOM 2196 C C . ASN A 1 283 ? 43.726 -46.691 -19.831 1.00 31.97 283 ASN A C 1
ATOM 2198 O O . ASN A 1 283 ? 43.213 -46.574 -20.934 1.00 31.97 283 ASN A O 1
ATOM 2202 N N . ASP A 1 284 ? 44.687 -45.814 -19.515 1.00 30.02 284 ASP A N 1
ATOM 2203 C CA . ASP A 1 284 ? 45.661 -45.678 -18.412 1.00 30.02 284 ASP A CA 1
ATOM 2204 C C . ASP A 1 284 ? 46.050 -44.178 -18.308 1.00 30.02 284 ASP A C 1
ATOM 2206 O O . ASP A 1 284 ? 46.058 -43.469 -19.312 1.00 30.02 284 ASP A O 1
ATOM 2210 N N . ALA A 1 285 ? 46.133 -43.581 -17.114 1.00 35.81 285 ALA A N 1
ATOM 2211 C CA . ALA A 1 285 ? 47.364 -43.301 -16.355 1.00 35.81 285 ALA A CA 1
ATOM 2212 C C . ALA A 1 285 ? 48.540 -42.715 -17.170 1.00 35.81 285 ALA A C 1
ATOM 2214 O O . ALA A 1 285 ? 49.037 -43.380 -18.068 1.00 35.81 285 ALA A O 1
ATOM 2215 N N . VAL A 1 286 ? 49.028 -41.522 -16.778 1.00 31.23 286 VAL A N 1
ATOM 2216 C CA . VAL A 1 286 ? 50.461 -41.176 -16.597 1.00 31.23 286 VAL A CA 1
ATOM 2217 C C . VAL A 1 286 ? 50.623 -39.740 -16.046 1.00 31.23 286 VAL A C 1
ATOM 2219 O O . VAL A 1 286 ? 50.147 -38.767 -16.621 1.00 31.23 286 VAL A O 1
ATOM 2222 N N . SER A 1 287 ? 51.381 -39.690 -14.945 1.00 33.56 287 SER A N 1
ATOM 2223 C CA . SER A 1 287 ? 52.274 -38.644 -14.418 1.00 33.56 287 SER A CA 1
ATOM 2224 C C . SER A 1 287 ? 51.773 -37.411 -13.657 1.00 33.56 287 SER A C 1
ATOM 2226 O O . SER A 1 287 ? 51.288 -36.422 -14.195 1.00 33.56 287 SER A O 1
ATOM 2228 N N . GLU A 1 288 ? 52.122 -37.473 -12.369 1.00 36.38 288 GLU A N 1
ATOM 2229 C CA . GLU A 1 288 ? 52.494 -36.398 -11.456 1.00 36.38 288 GLU A CA 1
ATOM 2230 C C . GLU A 1 288 ? 53.437 -35.349 -12.072 1.00 36.38 288 GLU A C 1
ATOM 2232 O O . GLU A 1 288 ? 54.475 -35.677 -12.650 1.00 36.38 288 GLU A O 1
ATOM 2237 N N . SER A 1 289 ? 53.153 -34.077 -11.788 1.00 31.08 289 SER A N 1
ATOM 2238 C CA . SER A 1 289 ? 54.183 -33.057 -11.588 1.00 31.08 289 SER A CA 1
ATOM 2239 C C . SER A 1 289 ? 53.680 -31.999 -10.606 1.00 31.08 289 SER A C 1
ATOM 2241 O O . SER A 1 289 ? 52.644 -31.370 -10.816 1.00 31.08 289 SER A O 1
ATOM 2243 N N . GLN A 1 290 ? 54.436 -31.838 -9.523 1.00 32.91 290 GLN A N 1
ATOM 2244 C CA . GLN A 1 290 ? 54.369 -30.743 -8.559 1.00 32.91 290 GLN A CA 1
ATOM 2245 C C . GLN A 1 290 ? 54.509 -29.375 -9.253 1.00 32.91 290 GLN A C 1
ATOM 2247 O O . GLN A 1 290 ? 55.348 -29.256 -10.140 1.00 32.91 290 GLN A O 1
ATOM 2252 N N . LEU A 1 291 ? 53.787 -28.345 -8.796 1.00 31.48 291 LEU A N 1
ATOM 2253 C CA . LEU A 1 291 ? 54.346 -27.114 -8.197 1.00 31.48 291 LEU A CA 1
ATOM 2254 C C . LEU A 1 291 ? 53.246 -26.051 -7.974 1.00 31.48 291 LEU A C 1
ATOM 2256 O O . LEU A 1 291 ? 52.434 -25.778 -8.846 1.00 31.48 291 LEU A O 1
ATOM 2260 N N . GLU A 1 292 ? 53.320 -25.428 -6.797 1.00 30.05 292 GLU A N 1
ATOM 2261 C CA . GLU A 1 292 ? 52.939 -24.040 -6.481 1.00 30.05 292 GLU A CA 1
ATOM 2262 C C . GLU A 1 292 ? 51.463 -23.598 -6.547 1.00 30.05 292 GLU A C 1
ATOM 2264 O O . GLU A 1 292 ? 50.922 -23.157 -7.556 1.00 30.05 292 GLU A O 1
ATOM 2269 N N . ARG A 1 293 ? 50.858 -23.552 -5.351 1.00 42.66 293 ARG A N 1
ATOM 2270 C CA . ARG A 1 293 ? 49.829 -22.568 -4.988 1.00 42.66 293 ARG A CA 1
ATOM 2271 C C . ARG A 1 293 ? 50.434 -21.155 -5.004 1.00 42.66 293 ARG A C 1
ATOM 2273 O O . ARG A 1 293 ? 51.404 -20.949 -4.274 1.00 42.66 293 ARG A O 1
ATOM 2280 N N . PRO A 1 294 ? 49.799 -20.150 -5.628 1.00 38.34 294 PRO A N 1
ATOM 2281 C CA . PRO A 1 294 ? 49.969 -18.775 -5.207 1.00 38.34 294 PRO A CA 1
ATOM 2282 C C . PRO A 1 294 ? 48.784 -18.352 -4.336 1.00 38.34 294 PRO A C 1
ATOM 2284 O O . PRO A 1 294 ? 47.627 -18.321 -4.753 1.00 38.34 294 PRO A O 1
ATOM 2287 N N . ALA A 1 295 ? 49.106 -18.011 -3.094 1.00 45.88 295 ALA A N 1
ATOM 2288 C CA . ALA A 1 295 ? 48.266 -17.206 -2.231 1.00 45.88 295 ALA A CA 1
ATOM 2289 C C . ALA A 1 295 ? 48.158 -15.796 -2.829 1.00 45.88 295 ALA A C 1
ATOM 2291 O O . ALA A 1 295 ? 49.130 -15.048 -2.763 1.00 45.88 295 ALA A O 1
ATOM 2292 N N . ASN A 1 296 ? 47.015 -15.425 -3.419 1.00 45.22 296 ASN A N 1
ATOM 2293 C CA . ASN A 1 296 ? 46.727 -14.010 -3.679 1.00 45.22 296 ASN A CA 1
ATOM 2294 C C . ASN A 1 296 ? 45.239 -13.669 -3.892 1.00 45.22 296 ASN A C 1
ATOM 2296 O O . ASN A 1 296 ? 44.893 -12.932 -4.810 1.00 45.22 296 ASN A O 1
ATOM 2300 N N . GLU A 1 297 ? 44.348 -14.164 -3.032 1.00 42.34 297 GLU A N 1
ATOM 2301 C CA . GLU A 1 297 ? 42.924 -13.767 -3.046 1.00 42.34 297 GLU A CA 1
ATOM 2302 C C . GLU A 1 297 ? 42.585 -12.654 -2.034 1.00 42.34 297 GLU A C 1
ATOM 2304 O O . GLU A 1 297 ? 41.462 -12.167 -1.988 1.00 42.34 297 GLU A O 1
ATOM 2309 N N . GLN A 1 298 ? 43.571 -12.172 -1.266 1.00 42.78 298 GLN A N 1
ATOM 2310 C CA . GLN A 1 298 ? 43.391 -11.064 -0.312 1.00 42.78 298 GLN A CA 1
ATOM 2311 C C . GLN A 1 298 ? 43.927 -9.705 -0.804 1.00 42.78 298 GLN A C 1
ATOM 2313 O O . GLN A 1 298 ? 43.593 -8.680 -0.215 1.00 42.78 298 GLN A O 1
ATOM 2318 N N . ALA A 1 299 ? 44.670 -9.644 -1.917 1.00 38.81 299 ALA A N 1
ATOM 2319 C CA . ALA A 1 299 ? 45.181 -8.375 -2.458 1.00 38.81 299 ALA A CA 1
ATOM 2320 C C . ALA A 1 299 ? 44.209 -7.648 -3.410 1.00 38.81 299 ALA A C 1
ATOM 2322 O O . ALA A 1 299 ? 44.379 -6.456 -3.662 1.00 38.81 299 ALA A O 1
ATOM 2323 N N . VAL A 1 300 ? 43.154 -8.311 -3.900 1.00 43.41 300 VAL A N 1
ATOM 2324 C CA . VAL A 1 300 ? 42.135 -7.669 -4.760 1.00 43.41 300 VAL A CA 1
ATOM 2325 C C . VAL A 1 300 ? 41.082 -6.917 -3.927 1.00 43.41 300 VAL A C 1
ATOM 2327 O O . VAL A 1 300 ? 40.486 -5.951 -4.401 1.00 43.41 300 VAL A O 1
ATOM 2330 N N . ALA A 1 301 ? 40.920 -7.270 -2.647 1.00 41.16 301 ALA A N 1
ATOM 2331 C CA . ALA A 1 301 ? 40.003 -6.592 -1.728 1.00 41.16 301 ALA A CA 1
ATOM 2332 C C . ALA A 1 301 ? 40.575 -5.291 -1.121 1.00 41.16 301 ALA A C 1
ATOM 2334 O O . ALA A 1 301 ? 39.809 -4.416 -0.725 1.00 41.16 301 ALA A O 1
ATOM 2335 N N . GLN A 1 302 ? 41.902 -5.110 -1.087 1.00 41.69 302 GLN A N 1
ATOM 2336 C CA . GLN A 1 302 ? 42.542 -3.916 -0.502 1.00 41.69 302 GLN A CA 1
ATOM 2337 C C . GLN A 1 302 ? 42.891 -2.807 -1.509 1.00 41.69 302 GLN A C 1
ATOM 2339 O O . GLN A 1 302 ? 43.171 -1.682 -1.100 1.00 41.69 302 GLN A O 1
ATOM 2344 N N . ALA A 1 303 ? 42.781 -3.056 -2.818 1.00 36.75 303 ALA A N 1
ATOM 2345 C CA . ALA A 1 303 ? 42.977 -2.024 -3.843 1.00 36.75 303 ALA A CA 1
ATOM 2346 C C . ALA A 1 303 ? 41.742 -1.122 -4.079 1.00 36.75 303 ALA A C 1
ATOM 2348 O O . ALA A 1 303 ? 41.846 -0.119 -4.781 1.00 36.75 303 ALA A O 1
ATOM 2349 N N . LYS A 1 304 ? 40.582 -1.427 -3.472 1.00 43.31 304 LYS A N 1
ATOM 2350 C CA . LYS A 1 304 ? 39.365 -0.590 -3.552 1.00 43.31 304 LYS A CA 1
ATOM 2351 C C . LYS A 1 304 ? 39.214 0.437 -2.420 1.00 43.31 304 LYS A C 1
ATOM 2353 O O . LYS A 1 304 ? 38.301 1.250 -2.489 1.00 43.31 304 LYS A O 1
ATOM 2358 N N . LEU A 1 305 ? 40.098 0.448 -1.416 1.00 42.72 305 LEU A N 1
ATOM 2359 C CA . LEU A 1 305 ? 39.940 1.317 -0.237 1.00 42.72 305 LEU A CA 1
ATOM 2360 C C . LEU A 1 305 ? 40.764 2.620 -0.276 1.00 42.72 305 LEU A C 1
ATOM 2362 O O . LEU A 1 305 ? 40.530 3.497 0.543 1.00 42.72 305 LEU A O 1
ATOM 2366 N N . ASN A 1 306 ? 41.684 2.796 -1.234 1.00 36.91 306 ASN A N 1
ATOM 2367 C CA . ASN A 1 306 ? 42.618 3.937 -1.235 1.00 36.91 306 ASN A CA 1
ATOM 2368 C C . ASN A 1 306 ? 42.528 4.870 -2.455 1.00 36.91 306 ASN A C 1
ATOM 2370 O O . ASN A 1 306 ? 43.484 5.577 -2.755 1.00 36.91 306 ASN A O 1
ATOM 2374 N N . ASN A 1 307 ? 41.371 4.946 -3.118 1.00 37.12 307 ASN A N 1
ATOM 2375 C CA . ASN A 1 307 ? 41.077 6.026 -4.068 1.00 37.12 307 ASN A CA 1
ATOM 2376 C C . ASN A 1 307 ? 39.897 6.874 -3.573 1.00 37.12 307 ASN A C 1
ATOM 2378 O O . ASN A 1 307 ? 38.845 6.951 -4.200 1.00 37.12 307 ASN A O 1
ATOM 2382 N N . HIS A 1 308 ? 40.097 7.567 -2.450 1.00 40.56 308 HIS A N 1
ATOM 2383 C CA . HIS A 1 308 ? 39.369 8.803 -2.156 1.00 40.56 308 HIS A CA 1
ATOM 2384 C C . HIS A 1 308 ? 39.966 9.933 -3.007 1.00 40.56 308 HIS A C 1
ATOM 2386 O O . HIS A 1 308 ? 40.641 10.843 -2.533 1.00 40.56 308 HIS A O 1
ATOM 2392 N N . ILE A 1 309 ? 39.734 9.835 -4.314 1.00 40.03 309 ILE A N 1
ATOM 2393 C CA . ILE A 1 309 ? 39.715 11.009 -5.177 1.00 40.03 309 ILE A CA 1
ATOM 2394 C C . ILE A 1 309 ? 38.437 11.741 -4.782 1.00 40.03 309 ILE A C 1
ATOM 2396 O O . ILE A 1 309 ? 37.369 11.132 -4.797 1.00 40.03 309 ILE A O 1
ATOM 2400 N N . ALA A 1 310 ? 38.562 13.002 -4.365 1.00 43.78 310 ALA A N 1
ATOM 2401 C CA . ALA A 1 310 ? 37.439 13.869 -4.035 1.00 43.78 310 ALA A CA 1
ATOM 2402 C C . ALA A 1 310 ? 36.396 13.793 -5.159 1.00 43.78 310 ALA A C 1
ATOM 2404 O O . ALA A 1 310 ? 36.606 14.319 -6.254 1.00 43.78 310 ALA A O 1
ATOM 2405 N N . LYS A 1 311 ? 35.316 13.051 -4.902 1.00 47.62 311 LYS A N 1
ATOM 2406 C CA . LYS A 1 311 ? 34.211 12.896 -5.837 1.00 47.62 311 LYS A CA 1
ATOM 2407 C C . LYS A 1 311 ? 33.519 14.258 -5.884 1.00 47.62 311 LYS A C 1
ATOM 2409 O O . LYS A 1 311 ? 33.216 14.787 -4.815 1.00 47.62 311 LYS A O 1
ATOM 2414 N N . PRO A 1 312 ? 33.342 14.870 -7.065 1.00 53.19 312 PRO A N 1
ATOM 2415 C CA . PRO A 1 312 ? 32.609 16.122 -7.150 1.00 53.19 312 PRO A CA 1
ATOM 2416 C C . PRO A 1 312 ? 31.218 15.882 -6.560 1.00 53.19 312 PRO A C 1
ATOM 2418 O O . PRO A 1 312 ? 30.533 14.947 -6.977 1.00 53.19 312 PRO A O 1
ATOM 2421 N N . GLU A 1 313 ? 30.837 16.674 -5.557 1.00 63.47 313 GLU A N 1
ATOM 2422 C CA . GLU A 1 313 ? 29.450 16.756 -5.105 1.00 63.47 313 GLU A CA 1
ATOM 2423 C C . GLU A 1 313 ? 28.629 17.196 -6.317 1.00 63.47 313 GLU A C 1
ATOM 2425 O O . GLU A 1 313 ? 28.669 18.353 -6.731 1.00 63.47 313 GLU A O 1
ATOM 2430 N N . ILE A 1 314 ? 27.976 16.230 -6.961 1.00 69.75 314 ILE A N 1
ATOM 2431 C CA . ILE A 1 314 ? 26.997 16.504 -8.003 1.00 69.75 314 ILE A CA 1
ATOM 2432 C C . ILE A 1 314 ? 25.792 17.072 -7.263 1.00 69.75 314 ILE A C 1
ATOM 2434 O O . ILE A 1 314 ? 25.200 16.378 -6.436 1.00 69.75 314 ILE A O 1
ATOM 2438 N N . ASP A 1 315 ? 25.473 18.328 -7.540 1.00 78.12 315 ASP A N 1
ATOM 2439 C CA . ASP A 1 315 ? 24.251 18.974 -7.093 1.00 78.12 315 ASP A CA 1
ATOM 2440 C C . ASP A 1 315 ? 23.022 18.214 -7.617 1.00 78.12 315 ASP A C 1
ATOM 2442 O O . ASP A 1 315 ? 23.023 17.682 -8.728 1.00 78.12 315 ASP A O 1
ATOM 2446 N N . ASP A 1 316 ? 21.953 18.154 -6.821 1.00 74.69 316 ASP A N 1
ATOM 2447 C CA . ASP A 1 316 ? 20.785 17.303 -7.105 1.00 74.69 316 ASP A CA 1
ATOM 2448 C C . ASP A 1 316 ? 20.141 17.591 -8.477 1.00 74.69 316 ASP A C 1
ATOM 2450 O O . ASP A 1 316 ? 19.654 16.680 -9.151 1.00 74.69 316 ASP A O 1
ATOM 2454 N N . ALA A 1 317 ? 20.205 18.845 -8.940 1.00 75.50 317 ALA A N 1
ATOM 2455 C CA . ALA A 1 317 ? 19.736 19.246 -10.267 1.00 75.50 317 ALA A CA 1
ATOM 2456 C C . ALA A 1 317 ? 20.559 18.602 -11.400 1.00 75.50 317 ALA A C 1
ATOM 2458 O O . ALA A 1 317 ? 19.997 18.081 -12.365 1.00 75.50 317 ALA A O 1
ATOM 2459 N N . SER A 1 318 ? 21.886 18.567 -11.258 1.00 89.19 318 SER A N 1
ATOM 2460 C CA . SER A 1 318 ? 22.793 17.924 -12.216 1.00 89.19 318 SER A CA 1
ATOM 2461 C C . SER A 1 318 ? 22.665 16.399 -12.202 1.00 89.19 318 SER A C 1
ATOM 2463 O O . SER A 1 318 ? 22.780 15.745 -13.246 1.00 89.19 318 SER A O 1
ATOM 2465 N N . LEU A 1 319 ? 22.351 15.812 -11.041 1.00 93.56 319 LEU A N 1
ATOM 2466 C CA . LEU A 1 319 ? 22.064 14.384 -10.935 1.00 93.56 319 LEU A CA 1
ATOM 2467 C C . LEU A 1 319 ? 20.789 14.011 -11.698 1.00 93.56 319 LEU A C 1
ATOM 2469 O O . LEU A 1 319 ? 20.799 13.037 -12.449 1.00 93.56 319 LEU A O 1
ATOM 2473 N N . SER A 1 320 ? 19.718 14.792 -11.542 1.00 94.56 320 SER A N 1
ATOM 2474 C CA . SER A 1 320 ? 18.448 14.561 -12.238 1.00 94.56 320 SER A CA 1
ATOM 2475 C C . SER A 1 320 ? 18.638 14.527 -13.761 1.00 94.56 320 SER A C 1
ATOM 2477 O O . SER A 1 320 ? 18.233 13.567 -14.416 1.00 94.56 320 SER A O 1
ATOM 2479 N N . ASP A 1 321 ? 19.349 15.510 -14.323 1.00 94.31 321 ASP A N 1
ATOM 2480 C CA . ASP A 1 321 ? 19.650 15.566 -15.759 1.00 94.31 321 ASP A CA 1
ATOM 2481 C C . ASP A 1 321 ? 20.556 14.422 -16.235 1.00 94.31 321 ASP A C 1
ATOM 2483 O O . ASP A 1 321 ? 20.431 13.958 -17.372 1.00 94.31 321 ASP A O 1
ATOM 2487 N N . SER A 1 322 ? 21.480 13.969 -15.385 1.00 95.38 322 SER A N 1
ATOM 2488 C CA . SER A 1 322 ? 22.358 12.834 -15.688 1.00 95.38 322 SER A CA 1
ATOM 2489 C C . SER A 1 322 ? 21.575 11.522 -15.714 1.00 95.38 322 SER A C 1
ATOM 2491 O O . SER A 1 322 ? 21.721 10.741 -16.649 1.00 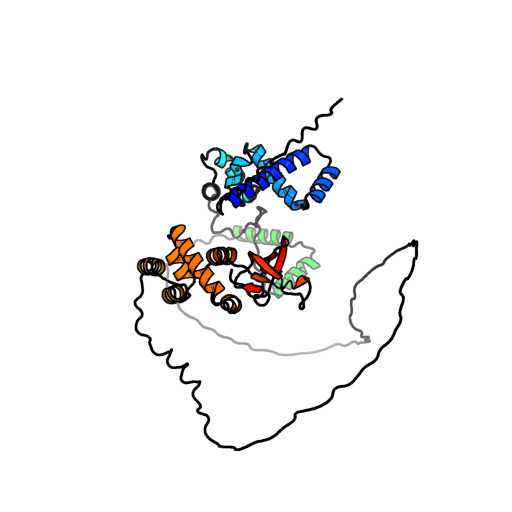95.38 322 SER A O 1
ATOM 2493 N N . LEU A 1 323 ? 20.672 11.318 -14.751 1.00 95.75 323 LEU A N 1
ATOM 2494 C CA . LEU A 1 323 ? 19.792 10.151 -14.697 1.00 95.75 323 LEU A CA 1
ATOM 2495 C C . LEU A 1 323 ? 18.853 10.075 -15.910 1.00 95.75 323 LEU A C 1
ATOM 2497 O O . LEU A 1 323 ? 18.623 8.987 -16.426 1.00 95.75 323 LEU A O 1
ATOM 2501 N N . LYS A 1 324 ? 18.361 11.212 -16.421 1.00 95.31 324 LYS A N 1
ATOM 2502 C CA . LYS A 1 324 ? 17.540 11.252 -17.650 1.00 95.31 324 LYS A CA 1
ATOM 2503 C C . LYS A 1 324 ? 18.301 10.817 -18.905 1.00 95.31 324 LYS A C 1
ATOM 2505 O O . LYS A 1 324 ? 17.685 10.399 -19.882 1.00 95.31 324 LYS A O 1
ATOM 2510 N N . LYS A 1 325 ? 19.628 10.957 -18.903 1.00 95.94 325 LYS A N 1
ATOM 2511 C CA . LYS A 1 325 ? 20.511 10.571 -20.016 1.00 95.94 325 LYS A CA 1
ATOM 2512 C C . LYS A 1 325 ? 21.060 9.155 -19.875 1.00 95.94 325 LYS A C 1
ATOM 2514 O O . LYS A 1 325 ? 21.685 8.678 -20.822 1.00 95.94 325 LYS A O 1
ATOM 2519 N N . ALA A 1 326 ? 20.847 8.513 -18.727 1.00 96.81 326 ALA A N 1
ATOM 2520 C CA . ALA A 1 326 ? 21.365 7.185 -18.464 1.00 96.81 326 ALA A CA 1
ATOM 2521 C C . ALA A 1 326 ? 20.789 6.171 -19.460 1.00 96.81 326 ALA A C 1
ATOM 2523 O O . ALA A 1 326 ? 19.594 6.170 -19.756 1.00 96.81 326 ALA A O 1
ATOM 2524 N N . VAL A 1 327 ? 21.650 5.305 -19.991 1.00 96.31 327 VAL A N 1
ATOM 2525 C CA . VAL A 1 327 ? 21.280 4.356 -21.057 1.00 96.31 327 VAL A CA 1
ATOM 2526 C C . VAL A 1 327 ? 20.796 3.022 -20.483 1.00 96.31 327 VAL A C 1
ATOM 2528 O O . VAL A 1 327 ? 20.087 2.264 -21.149 1.00 96.31 32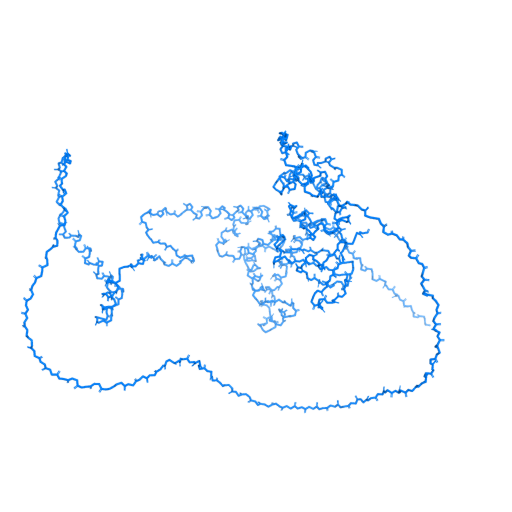7 VAL A O 1
ATOM 2531 N N . ASN A 1 328 ? 21.198 2.701 -19.254 1.00 95.62 328 ASN A N 1
ATOM 2532 C CA . ASN A 1 328 ? 20.861 1.456 -18.576 1.00 95.62 328 ASN A CA 1
ATOM 2533 C C . ASN A 1 328 ? 20.804 1.631 -17.052 1.00 95.62 328 ASN A C 1
ATOM 2535 O O . ASN A 1 328 ? 21.142 2.679 -16.502 1.00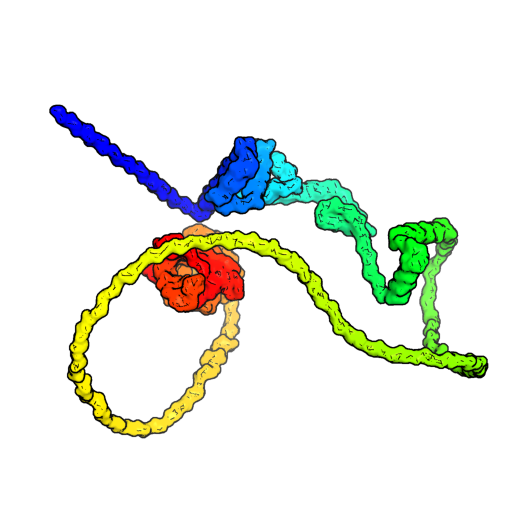 95.62 328 ASN A O 1
ATOM 2539 N N . TRP A 1 329 ? 20.363 0.572 -16.374 1.00 96.81 329 TRP A N 1
ATOM 2540 C CA . TRP A 1 329 ? 20.192 0.571 -14.927 1.00 96.81 329 TRP A CA 1
ATOM 2541 C C . TRP A 1 329 ? 21.519 0.618 -14.154 1.00 96.81 329 TRP A C 1
ATOM 2543 O O . TRP A 1 329 ? 21.596 1.255 -13.109 1.00 96.81 329 TRP A O 1
ATOM 2553 N N . GLN A 1 330 ? 22.591 0.027 -14.687 1.00 96.38 330 GLN A N 1
ATOM 2554 C CA . GLN A 1 330 ? 23.908 0.052 -14.043 1.00 96.38 330 GLN A CA 1
ATOM 2555 C C . GLN A 1 330 ? 24.489 1.472 -13.963 1.00 96.38 330 GLN A C 1
ATOM 2557 O O . GLN A 1 330 ? 25.172 1.813 -13.000 1.00 96.38 330 GLN A O 1
ATOM 2562 N N . GLU A 1 331 ? 24.227 2.316 -14.961 1.00 96.62 331 GLU A N 1
ATOM 2563 C CA . GLU A 1 331 ? 24.609 3.731 -14.931 1.00 96.62 331 GLU A CA 1
ATOM 2564 C C . GLU A 1 331 ? 23.815 4.496 -13.864 1.00 96.62 331 GLU A C 1
ATOM 2566 O O . GLU A 1 331 ? 24.391 5.283 -13.113 1.00 96.62 331 GLU A O 1
ATOM 2571 N N . ILE A 1 332 ? 22.518 4.202 -13.730 1.00 96.00 332 ILE A N 1
ATOM 2572 C CA . ILE A 1 332 ? 21.663 4.760 -12.675 1.00 96.00 332 ILE A CA 1
ATOM 2573 C C . ILE A 1 332 ? 22.207 4.391 -11.288 1.00 96.00 332 ILE A C 1
ATOM 2575 O O . ILE A 1 332 ? 22.375 5.280 -10.458 1.00 96.00 332 ILE A O 1
ATOM 2579 N N . GLU A 1 333 ? 22.552 3.122 -11.056 1.00 96.00 333 GLU A N 1
ATOM 2580 C CA . GLU A 1 333 ? 23.170 2.646 -9.807 1.00 96.00 333 GLU A CA 1
ATOM 2581 C C . GLU A 1 333 ? 24.470 3.385 -9.471 1.00 96.00 333 GLU A C 1
ATOM 2583 O O . GLU A 1 333 ? 24.697 3.779 -8.327 1.00 96.00 333 GLU A O 1
ATOM 2588 N N . GLN A 1 334 ? 25.324 3.619 -10.470 1.00 95.50 334 GLN A N 1
ATOM 2589 C CA . GLN A 1 334 ? 26.582 4.346 -10.282 1.00 95.50 334 GLN A CA 1
ATOM 2590 C C . GLN A 1 334 ? 26.364 5.829 -9.962 1.00 95.50 334 GLN A C 1
ATOM 2592 O O . GLN A 1 334 ? 27.100 6.394 -9.145 1.00 95.50 334 GLN A O 1
ATOM 2597 N N . LEU A 1 335 ? 25.375 6.456 -10.604 1.00 95.50 335 LEU A N 1
ATOM 2598 C CA . LEU A 1 335 ? 25.027 7.862 -10.403 1.00 95.50 335 LEU A CA 1
ATOM 2599 C C . LEU A 1 335 ? 24.396 8.101 -9.028 1.00 95.50 335 LEU A C 1
ATOM 2601 O O . LEU A 1 335 ? 24.719 9.092 -8.372 1.00 95.50 335 LEU A O 1
ATOM 2605 N N . THR A 1 336 ? 23.523 7.198 -8.578 1.00 95.06 336 THR A N 1
ATOM 2606 C CA . THR A 1 336 ? 22.857 7.313 -7.273 1.00 95.06 336 THR A CA 1
ATOM 2607 C C . THR A 1 336 ? 23.661 6.723 -6.127 1.00 95.06 336 THR A C 1
ATOM 2609 O O . THR A 1 336 ? 23.330 6.984 -4.974 1.00 95.06 336 THR A O 1
ATOM 2612 N N . GLU A 1 337 ? 24.714 5.956 -6.425 1.00 95.38 337 GLU A N 1
ATOM 2613 C CA . GLU A 1 337 ? 25.502 5.198 -5.445 1.00 95.38 337 GLU A CA 1
ATOM 2614 C C . GLU A 1 337 ? 24.644 4.214 -4.638 1.00 95.38 337 GLU A C 1
ATOM 2616 O O . GLU A 1 337 ? 24.941 3.922 -3.482 1.00 95.38 337 GLU A O 1
ATOM 2621 N N . CYS A 1 338 ? 23.557 3.728 -5.247 1.00 95.25 338 CYS A N 1
ATOM 2622 C CA . CYS A 1 338 ? 22.535 2.913 -4.594 1.00 95.25 338 CYS A CA 1
ATOM 2623 C C . CYS A 1 338 ? 21.936 3.566 -3.327 1.00 95.25 338 CYS A C 1
ATOM 2625 O O . CYS A 1 338 ? 21.472 2.868 -2.427 1.00 95.25 338 CYS A O 1
ATOM 2627 N N . ASP A 1 339 ? 21.931 4.902 -3.234 1.00 95.88 339 ASP A N 1
ATOM 2628 C CA . ASP A 1 339 ? 21.298 5.619 -2.127 1.00 95.88 339 ASP A CA 1
ATOM 2629 C C . ASP A 1 339 ? 19.821 5.915 -2.429 1.00 95.88 339 ASP A C 1
ATOM 2631 O O . ASP A 1 339 ? 19.465 6.574 -3.415 1.00 95.88 339 ASP A O 1
ATOM 2635 N N . ARG A 1 340 ? 18.942 5.440 -1.538 1.00 94.69 340 ARG A N 1
ATOM 2636 C CA . ARG A 1 340 ? 17.486 5.576 -1.667 1.00 94.69 340 ARG A CA 1
ATOM 2637 C C . ARG A 1 340 ? 17.018 7.027 -1.685 1.00 94.69 340 ARG A C 1
ATOM 2639 O O . ARG A 1 340 ? 16.129 7.370 -2.462 1.00 94.69 340 ARG A O 1
ATOM 2646 N N . ASN A 1 341 ? 17.567 7.864 -0.808 1.00 94.25 341 ASN A N 1
ATOM 2647 C CA . ASN A 1 341 ? 17.116 9.245 -0.652 1.00 94.25 341 ASN A CA 1
ATOM 2648 C C . ASN A 1 341 ? 17.564 10.084 -1.845 1.00 94.25 341 ASN A C 1
ATOM 2650 O O . ASN A 1 341 ? 16.774 10.849 -2.393 1.00 94.25 341 ASN A O 1
ATOM 2654 N N . ARG A 1 342 ? 18.804 9.873 -2.287 1.00 94.88 342 ARG A N 1
ATOM 2655 C CA . ARG A 1 342 ? 19.389 10.533 -3.447 1.00 94.88 342 ARG A CA 1
ATOM 2656 C C . ARG A 1 342 ? 18.637 10.192 -4.728 1.00 94.88 342 ARG A C 1
ATOM 2658 O O . ARG A 1 342 ? 18.303 11.087 -5.497 1.00 94.88 342 ARG A O 1
ATOM 2665 N N . PHE A 1 343 ? 18.307 8.915 -4.930 1.00 95.75 343 PHE A N 1
ATOM 2666 C CA . PHE A 1 343 ? 17.461 8.500 -6.047 1.00 95.75 343 PHE A CA 1
ATOM 2667 C C . PHE A 1 343 ? 16.070 9.130 -5.968 1.00 95.75 343 PHE A C 1
ATOM 2669 O O . PHE A 1 343 ? 15.605 9.700 -6.951 1.00 95.75 343 PHE A O 1
ATOM 2676 N N . ALA A 1 344 ? 15.413 9.053 -4.805 1.00 94.94 344 ALA A N 1
ATOM 2677 C CA . ALA A 1 344 ? 14.055 9.555 -4.627 1.00 94.94 344 ALA A CA 1
ATOM 2678 C C . ALA A 1 344 ? 13.946 11.068 -4.863 1.00 94.94 344 ALA A C 1
ATOM 2680 O O . ALA A 1 344 ? 12.998 11.501 -5.517 1.00 94.94 344 ALA A O 1
ATOM 2681 N N . GLU A 1 345 ? 14.903 11.860 -4.374 1.00 93.88 345 GLU A N 1
ATOM 2682 C CA . GLU A 1 345 ? 14.904 13.309 -4.590 1.00 93.88 345 GLU A CA 1
ATOM 2683 C C . GLU A 1 345 ? 15.194 13.648 -6.059 1.00 93.88 345 GLU A C 1
ATOM 2685 O O . GLU A 1 345 ? 14.489 14.468 -6.642 1.00 93.88 345 GLU A O 1
ATOM 2690 N N . ALA A 1 346 ? 16.136 12.950 -6.706 1.00 95.25 346 ALA A N 1
ATOM 2691 C CA . ALA A 1 346 ? 16.487 13.217 -8.102 1.00 95.25 346 ALA A CA 1
ATOM 2692 C C . ALA A 1 346 ? 15.338 12.951 -9.095 1.00 95.25 346 ALA A C 1
ATOM 2694 O O . ALA A 1 346 ? 15.263 13.620 -10.129 1.00 95.25 346 ALA A O 1
ATOM 2695 N N . VAL A 1 347 ? 14.441 12.003 -8.789 1.00 96.00 347 VAL A N 1
ATOM 2696 C CA . VAL A 1 347 ? 13.300 11.618 -9.651 1.00 96.00 347 VAL A CA 1
ATOM 2697 C C . VAL A 1 347 ? 11.958 12.219 -9.219 1.00 96.00 347 VAL A C 1
ATOM 2699 O O . VAL A 1 347 ? 10.919 11.943 -9.828 1.00 96.00 347 VAL A O 1
ATOM 2702 N N . LYS A 1 348 ? 11.942 13.022 -8.153 1.00 94.62 348 LYS A N 1
ATOM 2703 C CA . LYS A 1 348 ? 10.723 13.569 -7.543 1.00 94.62 348 LYS A CA 1
ATOM 2704 C C . LYS A 1 348 ? 9.886 14.368 -8.539 1.00 94.62 348 LYS A C 1
ATOM 2706 O O . LYS A 1 348 ? 8.709 14.051 -8.741 1.00 94.62 348 LYS A O 1
ATOM 2711 N N . ASP A 1 349 ? 10.540 15.295 -9.234 1.00 94.06 349 ASP A N 1
ATOM 2712 C CA . ASP A 1 349 ? 9.924 16.235 -10.176 1.00 94.06 349 ASP A CA 1
ATOM 2713 C C . ASP A 1 349 ? 9.899 15.719 -11.626 1.00 94.06 349 ASP A C 1
ATOM 2715 O O . ASP A 1 349 ? 9.596 16.467 -12.554 1.00 94.06 349 ASP A O 1
ATOM 2719 N N . TRP A 1 350 ? 10.217 14.438 -11.844 1.00 96.12 350 TRP A N 1
ATOM 2720 C CA . TRP A 1 350 ? 10.161 13.840 -13.178 1.00 96.12 350 TRP A CA 1
ATOM 2721 C C . TRP A 1 350 ? 8.729 13.706 -13.690 1.00 96.12 350 TRP A C 1
ATOM 2723 O O . TRP A 1 350 ? 7.807 13.365 -12.929 1.00 96.12 350 TRP A O 1
ATOM 2733 N N . SER A 1 351 ? 8.579 13.893 -15.003 1.00 96.50 351 SER A N 1
ATOM 2734 C CA . SER A 1 351 ? 7.328 13.647 -15.716 1.00 96.50 351 SER A CA 1
ATOM 2735 C C . SER A 1 351 ? 6.958 12.158 -15.704 1.00 96.50 351 SER A C 1
ATOM 2737 O O . SER A 1 351 ? 7.743 11.286 -15.307 1.00 96.50 351 SER A O 1
ATOM 2739 N N . ILE A 1 352 ? 5.732 11.845 -16.123 1.00 93.88 352 ILE A N 1
ATOM 2740 C CA . ILE A 1 352 ? 5.255 10.459 -16.193 1.00 93.88 352 ILE A CA 1
ATOM 2741 C C . ILE A 1 352 ? 6.083 9.669 -17.215 1.00 93.88 352 ILE A C 1
ATOM 2743 O O . ILE A 1 352 ? 6.495 8.546 -16.927 1.00 93.88 352 ILE A O 1
ATOM 2747 N N . GLU A 1 353 ? 6.390 10.272 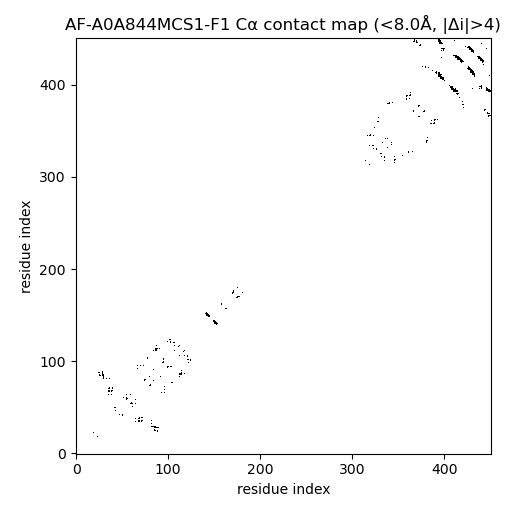-18.362 1.00 96.00 353 GLU A N 1
ATOM 2748 C CA . GLU A 1 353 ? 7.173 9.674 -19.446 1.00 96.00 353 GLU A CA 1
ATOM 2749 C C . GLU A 1 353 ? 8.610 9.380 -18.996 1.00 96.00 353 GLU A C 1
ATOM 2751 O O . GLU A 1 353 ? 9.135 8.294 -19.237 1.00 96.00 353 GLU A O 1
ATOM 2756 N N . GLU A 1 354 ? 9.234 10.311 -18.271 1.00 96.06 354 GLU A N 1
ATOM 2757 C CA . GLU A 1 354 ? 10.581 10.133 -17.717 1.00 96.06 354 GLU A CA 1
ATOM 2758 C C . GLU A 1 354 ? 10.616 8.971 -16.710 1.00 96.06 354 GLU A C 1
ATOM 2760 O O . GLU A 1 354 ? 11.494 8.105 -16.761 1.00 96.06 354 GLU A O 1
ATOM 2765 N N . LYS A 1 355 ? 9.608 8.882 -15.831 1.00 95.62 355 LYS A N 1
ATOM 2766 C CA . LYS A 1 355 ? 9.464 7.760 -14.887 1.00 95.62 355 LYS A CA 1
ATOM 2767 C C . LYS A 1 355 ? 9.202 6.430 -15.605 1.00 95.62 355 LYS A C 1
ATOM 2769 O O . LYS A 1 355 ? 9.649 5.392 -15.124 1.00 95.62 355 LYS A O 1
ATOM 2774 N N . GLN A 1 356 ? 8.513 6.427 -16.746 1.00 95.19 356 GLN A N 1
ATOM 2775 C CA . GLN A 1 356 ? 8.307 5.213 -17.547 1.00 95.19 356 GLN A CA 1
ATOM 2776 C C . GLN A 1 356 ? 9.608 4.706 -18.180 1.00 95.19 356 GLN A C 1
ATOM 2778 O O . GLN A 1 356 ? 9.849 3.498 -18.179 1.00 95.19 356 GLN A O 1
ATOM 2783 N N . VAL A 1 357 ? 10.474 5.602 -18.667 1.00 96.19 357 VAL A N 1
ATOM 2784 C CA . VAL A 1 357 ? 11.810 5.229 -19.172 1.00 96.19 357 VAL A CA 1
ATOM 2785 C C . VAL A 1 357 ? 12.630 4.555 -18.069 1.00 96.19 357 VAL A C 1
ATOM 2787 O O . VAL A 1 357 ? 13.215 3.495 -18.289 1.00 96.19 357 VAL A O 1
ATOM 2790 N N . LEU A 1 358 ? 12.591 5.102 -16.854 1.00 96.44 358 LEU A N 1
ATOM 2791 C CA . LEU A 1 358 ? 13.245 4.517 -15.683 1.00 96.44 358 LEU A CA 1
ATOM 2792 C C . LEU A 1 358 ? 12.728 3.111 -15.358 1.00 96.44 358 LEU A C 1
ATOM 2794 O O . LEU A 1 358 ? 13.517 2.183 -15.185 1.00 96.44 358 LEU A O 1
ATOM 2798 N N . VAL A 1 359 ? 11.401 2.943 -15.318 1.00 96.62 359 VAL A N 1
ATOM 2799 C CA . VAL A 1 359 ? 10.755 1.640 -15.093 1.00 96.62 359 VAL A CA 1
ATOM 2800 C C . VAL A 1 359 ? 11.162 0.642 -16.174 1.00 96.62 359 VAL A C 1
ATOM 2802 O O . VAL A 1 359 ? 11.414 -0.518 -15.859 1.00 96.62 359 VAL A O 1
ATOM 2805 N N . LYS A 1 360 ? 11.295 1.073 -17.433 1.00 96.81 360 LYS A N 1
ATOM 2806 C CA . LYS A 1 360 ? 11.762 0.218 -18.530 1.00 96.81 360 LYS A CA 1
ATOM 2807 C C . LYS A 1 360 ? 13.200 -0.265 -18.314 1.00 96.81 360 LYS A C 1
ATOM 2809 O O . LYS A 1 360 ? 13.463 -1.451 -18.494 1.00 96.81 360 LYS A O 1
ATOM 2814 N N . HIS A 1 361 ? 14.116 0.616 -17.904 1.00 97.31 361 HIS A N 1
ATOM 2815 C CA . HIS A 1 361 ? 15.496 0.224 -17.590 1.00 97.31 361 HIS A CA 1
ATOM 2816 C C . HIS A 1 361 ? 15.568 -0.734 -16.398 1.00 97.31 361 HIS A C 1
ATOM 2818 O O . HIS A 1 361 ? 16.293 -1.726 -16.463 1.00 97.31 361 HIS A O 1
ATOM 2824 N N . LEU A 1 362 ? 14.784 -0.473 -15.348 1.00 96.88 362 LEU A N 1
ATOM 2825 C CA . LEU A 1 362 ? 14.679 -1.349 -14.182 1.00 96.88 362 LEU A CA 1
ATOM 2826 C C . LEU A 1 362 ? 14.135 -2.731 -14.563 1.00 96.88 362 LEU A C 1
ATOM 2828 O O . LEU A 1 362 ? 14.715 -3.741 -14.185 1.00 96.88 362 LEU A O 1
ATOM 2832 N N . THR A 1 363 ? 13.070 -2.776 -15.366 1.00 96.69 363 THR A N 1
ATOM 2833 C CA . THR A 1 363 ? 12.464 -4.027 -15.855 1.00 96.69 363 THR A CA 1
ATOM 2834 C C . THR A 1 363 ? 13.501 -4.859 -16.615 1.00 96.69 363 THR A C 1
ATOM 2836 O O . THR A 1 363 ? 13.747 -6.001 -16.247 1.00 96.69 363 THR A O 1
ATOM 2839 N N . ALA A 1 364 ? 14.204 -4.262 -17.586 1.00 96.69 364 ALA A N 1
ATOM 2840 C CA . ALA A 1 364 ? 15.245 -4.953 -18.355 1.00 96.69 364 ALA A CA 1
ATOM 2841 C C . ALA A 1 364 ? 16.411 -5.461 -17.479 1.00 96.69 364 ALA A C 1
ATOM 2843 O O . ALA A 1 364 ? 16.988 -6.522 -17.740 1.00 96.69 364 ALA A O 1
ATOM 2844 N N . CYS A 1 365 ? 16.767 -4.715 -16.428 1.00 96.62 365 CYS A N 1
ATOM 2845 C CA . CYS A 1 365 ? 17.776 -5.142 -15.460 1.00 96.62 365 CYS A CA 1
ATOM 2846 C C . CYS A 1 365 ? 17.322 -6.377 -14.674 1.00 96.62 365 CYS A C 1
ATOM 2848 O O . CYS A 1 365 ? 18.073 -7.346 -14.573 1.00 96.62 365 CYS A O 1
ATOM 2850 N N . LEU A 1 366 ? 16.084 -6.366 -14.174 1.00 96.00 366 LEU A N 1
ATOM 2851 C CA . LEU A 1 366 ? 15.494 -7.470 -13.414 1.00 96.00 366 LEU A CA 1
ATOM 2852 C C . LEU A 1 366 ? 15.309 -8.740 -14.258 1.00 96.00 366 LEU A C 1
ATOM 2854 O O . LEU A 1 366 ? 15.478 -9.840 -13.742 1.00 96.00 366 LEU A O 1
ATOM 2858 N N . GLU A 1 367 ? 15.022 -8.604 -15.555 1.00 95.81 367 GLU A N 1
ATOM 2859 C CA . GLU A 1 367 ? 14.979 -9.741 -16.490 1.00 95.81 367 GLU A CA 1
ATOM 2860 C C . GLU A 1 367 ? 16.354 -10.383 -16.689 1.00 95.81 367 GLU A C 1
ATOM 2862 O O . GLU A 1 367 ? 16.467 -11.603 -16.781 1.00 95.81 367 GLU A O 1
ATOM 2867 N N . THR A 1 368 ? 17.406 -9.563 -16.756 1.00 95.75 368 THR A N 1
ATOM 2868 C CA . THR A 1 368 ? 18.775 -10.040 -17.007 1.00 95.75 368 THR A CA 1
ATOM 2869 C C . THR A 1 368 ? 19.428 -10.596 -15.739 1.00 95.75 368 THR A C 1
ATOM 2871 O O . THR A 1 368 ? 20.266 -11.494 -15.815 1.00 95.75 368 THR A O 1
ATOM 2874 N N . ASN A 1 369 ? 19.065 -10.064 -14.571 1.00 95.06 369 ASN A N 1
ATOM 2875 C CA . ASN A 1 369 ? 19.654 -10.407 -13.281 1.00 95.06 369 ASN A CA 1
ATOM 2876 C C . ASN A 1 369 ? 18.566 -10.761 -12.257 1.00 95.06 369 ASN A C 1
ATOM 2878 O O . ASN A 1 369 ? 18.350 -10.046 -11.279 1.00 95.06 369 ASN A O 1
ATOM 2882 N N . SER A 1 370 ? 17.888 -11.888 -12.475 1.00 90.81 370 SER A N 1
ATOM 2883 C CA . SER A 1 370 ? 16.808 -12.364 -11.598 1.00 90.81 370 SER A CA 1
ATOM 2884 C C . SER A 1 370 ? 17.254 -12.582 -10.144 1.00 90.81 370 SER A C 1
ATOM 2886 O O . SER A 1 370 ? 16.463 -12.409 -9.221 1.00 90.81 370 SER A O 1
ATOM 2888 N N . GLU A 1 371 ? 18.529 -12.918 -9.926 1.00 93.25 371 GLU A N 1
ATOM 2889 C CA . GLU A 1 371 ? 19.121 -13.127 -8.597 1.00 93.25 371 GLU A CA 1
ATOM 2890 C C . GLU A 1 371 ? 19.245 -11.834 -7.779 1.00 93.25 371 GLU A C 1
ATOM 2892 O O . GLU A 1 371 ? 19.349 -11.887 -6.554 1.00 93.25 371 GLU A O 1
ATOM 2897 N N . ALA A 1 372 ? 19.206 -10.664 -8.425 1.00 93.62 372 ALA A N 1
ATOM 2898 C CA . ALA A 1 372 ? 19.344 -9.379 -7.747 1.00 93.62 372 ALA A CA 1
ATOM 2899 C C . ALA A 1 372 ? 18.260 -9.146 -6.685 1.00 93.62 372 ALA A C 1
ATOM 2901 O O . ALA A 1 372 ? 18.545 -8.558 -5.641 1.00 93.62 372 ALA A O 1
ATOM 2902 N N . LEU A 1 373 ? 17.037 -9.636 -6.930 1.00 93.38 373 LEU A N 1
ATOM 2903 C CA . LEU A 1 373 ? 15.934 -9.547 -5.970 1.00 93.38 373 LEU A CA 1
ATOM 2904 C C . LEU A 1 373 ? 16.193 -10.411 -4.740 1.00 93.38 373 LEU A C 1
ATOM 2906 O O . LEU A 1 373 ? 16.069 -9.920 -3.619 1.00 93.38 373 LEU A O 1
ATOM 2910 N N . ARG A 1 374 ? 16.635 -11.656 -4.945 1.00 93.25 374 ARG A N 1
ATOM 2911 C CA . ARG A 1 374 ? 16.995 -12.575 -3.858 1.00 93.25 374 ARG A CA 1
ATOM 2912 C C . ARG A 1 374 ? 18.157 -12.047 -3.014 1.00 93.25 374 ARG A C 1
ATOM 2914 O O . ARG A 1 374 ? 18.215 -12.288 -1.820 1.00 93.25 374 ARG A O 1
ATOM 2921 N N . LEU A 1 375 ? 19.076 -11.306 -3.631 1.00 94.19 375 LEU A N 1
ATOM 2922 C CA . LEU A 1 375 ? 20.248 -10.727 -2.971 1.00 94.19 375 LEU A CA 1
ATOM 2923 C C . LEU A 1 375 ? 20.035 -9.294 -2.455 1.00 94.19 375 LEU A C 1
ATOM 2925 O O . LEU A 1 375 ? 21.017 -8.633 -2.116 1.00 94.19 375 LEU A O 1
ATOM 2929 N N . HIS A 1 376 ? 18.795 -8.795 -2.419 1.00 93.81 376 HIS A N 1
ATOM 2930 C CA . HIS A 1 376 ? 18.453 -7.458 -1.905 1.00 93.81 376 HIS A CA 1
ATOM 2931 C C . HIS A 1 376 ? 19.185 -6.294 -2.601 1.00 93.81 376 HIS A C 1
ATOM 2933 O O . HIS A 1 376 ? 19.307 -5.195 -2.060 1.00 93.81 376 HIS A O 1
ATOM 2939 N N . GLN A 1 377 ? 19.667 -6.492 -3.834 1.00 95.00 377 GLN A N 1
ATOM 2940 C CA . GLN A 1 377 ? 20.483 -5.493 -4.543 1.00 95.00 377 GLN A CA 1
ATOM 2941 C C . GLN A 1 377 ? 19.688 -4.239 -4.932 1.00 95.00 377 GLN A C 1
ATOM 2943 O O . GLN A 1 377 ? 20.276 -3.194 -5.214 1.00 95.00 377 GLN A O 1
ATOM 2948 N N . HIS A 1 378 ? 18.357 -4.328 -4.929 1.00 95.25 378 HIS A N 1
ATOM 2949 C CA . HIS A 1 378 ? 17.454 -3.255 -5.338 1.00 95.25 378 HIS A CA 1
ATOM 2950 C C . HIS A 1 378 ? 16.573 -2.719 -4.200 1.00 95.25 378 HIS A C 1
ATOM 2952 O O . HIS A 1 378 ? 15.687 -1.911 -4.458 1.00 95.25 378 HIS A O 1
ATOM 2958 N N . ASP A 1 379 ? 16.827 -3.087 -2.941 1.00 95.56 379 ASP A N 1
ATOM 2959 C CA . ASP A 1 379 ? 16.006 -2.648 -1.795 1.00 95.56 379 ASP A CA 1
ATOM 2960 C C . ASP A 1 379 ? 16.103 -1.134 -1.524 1.00 95.56 379 ASP A C 1
ATOM 2962 O O . ASP A 1 379 ? 15.235 -0.526 -0.891 1.00 95.56 379 ASP A O 1
ATOM 2966 N N . TRP A 1 380 ? 17.148 -0.491 -2.048 1.00 95.88 380 TRP A N 1
ATOM 2967 C CA . TRP A 1 380 ? 17.300 0.961 -2.030 1.00 95.88 380 TRP A CA 1
ATOM 2968 C C . TRP A 1 380 ? 16.349 1.673 -3.007 1.00 95.88 380 TRP A C 1
ATOM 2970 O O . TRP A 1 380 ? 16.109 2.873 -2.862 1.00 95.88 380 TRP A O 1
ATOM 2980 N N . VAL A 1 381 ? 15.774 0.970 -3.987 1.00 96.62 381 VAL A N 1
ATOM 2981 C CA . VAL A 1 381 ? 14.822 1.553 -4.935 1.00 96.62 381 VAL A CA 1
ATOM 2982 C C . VAL A 1 381 ? 13.466 1.735 -4.241 1.00 96.62 381 VAL A C 1
ATOM 2984 O O . VAL A 1 381 ? 12.966 0.814 -3.597 1.00 96.62 381 VAL A O 1
ATOM 2987 N N . PRO A 1 382 ? 12.809 2.903 -4.363 1.00 95.62 382 PRO A N 1
ATOM 2988 C CA . PRO A 1 382 ? 11.468 3.097 -3.833 1.00 95.62 382 PRO A CA 1
ATOM 2989 C C . PRO A 1 382 ? 10.480 2.051 -4.367 1.00 95.62 382 PRO A C 1
ATOM 2991 O O . PRO A 1 382 ? 10.314 1.909 -5.581 1.00 95.62 382 PRO A O 1
ATOM 2994 N N . LEU A 1 383 ? 9.766 1.394 -3.448 1.00 95.06 383 LEU A N 1
ATOM 2995 C CA . LEU A 1 383 ? 8.797 0.341 -3.757 1.00 95.06 383 LEU A CA 1
ATOM 2996 C C . LEU A 1 383 ? 7.810 0.701 -4.890 1.00 95.06 383 LEU A C 1
ATOM 2998 O O . LEU A 1 383 ? 7.658 -0.114 -5.794 1.00 95.06 383 LEU A O 1
ATOM 3002 N N . PRO A 1 384 ? 7.217 1.914 -4.963 1.00 94.50 384 PRO A N 1
ATOM 3003 C CA . PRO A 1 384 ? 6.293 2.247 -6.054 1.00 94.50 384 PRO A CA 1
ATOM 3004 C C . PRO A 1 384 ? 6.908 2.168 -7.461 1.00 94.50 384 PRO A C 1
ATOM 3006 O O . PRO A 1 384 ? 6.190 1.963 -8.439 1.00 94.50 384 PRO A O 1
ATOM 3009 N N . SER A 1 385 ? 8.224 2.362 -7.588 1.00 95.00 385 SER A N 1
ATOM 3010 C CA . SER A 1 385 ? 8.938 2.207 -8.860 1.00 95.00 385 SER A CA 1
ATOM 3011 C C . SER A 1 385 ? 9.216 0.735 -9.167 1.00 95.00 385 SER A C 1
ATOM 3013 O O . SER A 1 385 ? 9.054 0.319 -10.314 1.00 95.00 385 SER A O 1
ATOM 3015 N N . LEU A 1 386 ? 9.571 -0.054 -8.146 1.00 96.25 386 LEU A N 1
ATOM 3016 C CA . LEU A 1 386 ? 9.755 -1.503 -8.262 1.00 96.25 386 LEU A CA 1
ATOM 3017 C C . LEU A 1 386 ? 8.454 -2.210 -8.641 1.00 96.25 386 LEU A C 1
ATOM 3019 O O . LEU A 1 386 ? 8.451 -2.969 -9.599 1.00 96.25 386 LEU A O 1
ATOM 3023 N N . GLU A 1 387 ? 7.334 -1.908 -7.982 1.00 96.12 387 GLU A N 1
ATOM 3024 C CA . GLU A 1 387 ? 6.035 -2.526 -8.284 1.00 96.12 387 GLU A CA 1
ATOM 3025 C C . GLU A 1 387 ? 5.604 -2.296 -9.735 1.00 96.12 387 GLU A C 1
ATOM 3027 O O . GLU A 1 387 ? 5.046 -3.187 -10.375 1.00 96.12 387 GLU A O 1
ATOM 3032 N N . LYS A 1 388 ? 5.880 -1.105 -10.282 1.00 96.31 388 LYS A N 1
ATOM 3033 C CA . LYS A 1 388 ? 5.620 -0.807 -11.697 1.00 96.31 388 LYS A CA 1
ATOM 3034 C C . LYS A 1 388 ? 6.478 -1.660 -12.625 1.00 96.31 388 LYS A C 1
ATOM 3036 O O . LYS A 1 388 ? 5.978 -2.083 -13.661 1.00 96.31 388 LYS A O 1
ATOM 3041 N N . ALA A 1 389 ? 7.738 -1.906 -12.269 1.00 96.69 389 ALA A N 1
ATOM 3042 C CA . ALA A 1 389 ? 8.603 -2.800 -13.029 1.00 96.69 389 ALA A CA 1
ATOM 3043 C C . ALA A 1 389 ? 8.146 -4.260 -12.894 1.00 96.69 389 ALA A C 1
ATOM 3045 O O . ALA A 1 389 ? 7.986 -4.938 -13.902 1.00 96.69 389 ALA A O 1
ATOM 3046 N N . PHE A 1 390 ? 7.833 -4.721 -11.679 1.00 96.94 390 PHE A N 1
ATOM 3047 C CA . PHE A 1 390 ? 7.360 -6.082 -11.413 1.00 96.94 390 PHE A CA 1
ATOM 3048 C C . PHE A 1 390 ? 6.085 -6.430 -12.179 1.00 96.94 390 PHE A C 1
ATOM 3050 O O . PHE A 1 390 ? 5.968 -7.539 -12.687 1.00 96.94 390 PHE A O 1
ATOM 3057 N N . LYS A 1 391 ? 5.154 -5.486 -12.342 1.00 96.31 391 LYS A N 1
ATOM 3058 C CA . LYS A 1 391 ? 3.937 -5.696 -13.147 1.00 96.31 391 LYS A CA 1
ATOM 3059 C C . LYS A 1 391 ? 4.205 -5.960 -14.633 1.00 96.31 391 LYS A C 1
ATOM 3061 O O . LYS A 1 391 ? 3.333 -6.504 -15.302 1.00 96.31 391 LYS A O 1
ATOM 3066 N N . ASN A 1 392 ? 5.385 -5.602 -15.138 1.00 96.00 392 ASN A N 1
ATOM 3067 C CA . ASN A 1 392 ? 5.799 -5.878 -16.515 1.00 96.00 392 ASN A CA 1
ATOM 3068 C C . ASN A 1 392 ? 6.590 -7.190 -16.650 1.00 96.00 392 ASN A C 1
ATOM 3070 O O . ASN A 1 392 ? 6.978 -7.545 -17.759 1.00 96.00 392 ASN A O 1
ATOM 3074 N N . LEU A 1 393 ? 6.845 -7.896 -15.545 1.00 96.75 393 LEU A N 1
ATOM 3075 C CA . LEU A 1 393 ? 7.597 -9.147 -15.518 1.00 96.75 393 LEU A CA 1
ATOM 3076 C C . LEU A 1 393 ? 6.662 -10.353 -15.401 1.00 96.75 393 LEU A C 1
ATOM 3078 O O . LEU A 1 393 ? 5.538 -10.263 -14.906 1.00 96.75 393 LEU A O 1
ATOM 3082 N N . SER A 1 394 ? 7.168 -11.507 -15.827 1.00 96.75 394 SER A N 1
ATOM 3083 C CA . SER A 1 394 ? 6.561 -12.812 -15.581 1.00 96.75 394 SER A CA 1
ATOM 3084 C C . SER A 1 394 ? 7.383 -13.561 -14.536 1.00 96.75 394 SER A C 1
ATOM 3086 O O . SER A 1 394 ? 8.611 -13.461 -14.498 1.00 96.75 394 SER A O 1
ATOM 3088 N N . PHE A 1 395 ? 6.708 -14.308 -13.667 1.00 97.75 395 PHE A N 1
ATOM 3089 C CA . PHE A 1 395 ? 7.342 -15.014 -12.560 1.00 97.75 395 PHE A CA 1
ATOM 3090 C C . PHE A 1 395 ? 7.086 -16.519 -12.628 1.00 97.75 395 PHE A C 1
ATOM 3092 O O . PHE A 1 395 ? 6.049 -16.997 -13.101 1.00 97.75 395 PHE A O 1
ATOM 3099 N N . LYS A 1 396 ? 8.052 -17.275 -12.114 1.00 97.38 396 LYS A N 1
ATOM 3100 C CA . LYS A 1 396 ? 7.863 -18.631 -11.609 1.00 97.38 396 LYS A CA 1
ATOM 3101 C C . LYS A 1 396 ? 7.755 -18.549 -10.101 1.00 97.38 396 LYS A C 1
ATOM 3103 O O . LYS A 1 396 ? 8.615 -17.940 -9.481 1.00 97.38 396 LYS A O 1
ATOM 3108 N N . VAL A 1 397 ? 6.726 -19.152 -9.526 1.00 97.62 397 VAL A N 1
ATOM 3109 C CA . VAL A 1 397 ? 6.423 -19.052 -8.095 1.00 97.62 397 VAL A CA 1
ATOM 3110 C C . VAL A 1 397 ? 6.169 -20.448 -7.545 1.00 97.62 397 VAL A C 1
ATOM 3112 O O . VAL A 1 397 ? 5.489 -21.247 -8.188 1.00 97.62 397 VAL A O 1
ATOM 3115 N N . ARG A 1 398 ? 6.733 -20.764 -6.383 1.00 96.88 398 ARG A N 1
ATOM 3116 C CA . ARG A 1 398 ? 6.444 -21.988 -5.640 1.00 96.88 398 ARG A CA 1
ATOM 3117 C C . ARG A 1 398 ? 5.340 -21.703 -4.627 1.00 96.88 398 ARG A C 1
ATOM 3119 O O . ARG A 1 398 ? 5.499 -20.846 -3.766 1.00 96.88 398 ARG A O 1
ATOM 3126 N N . ASP A 1 399 ? 4.239 -22.441 -4.719 1.00 94.44 399 ASP A N 1
ATOM 3127 C CA . ASP A 1 399 ? 3.159 -22.341 -3.740 1.00 94.44 399 ASP A CA 1
ATOM 3128 C C . ASP A 1 399 ? 3.484 -23.178 -2.497 1.00 94.44 399 ASP A C 1
ATOM 3130 O O . ASP A 1 399 ? 3.231 -24.382 -2.434 1.00 94.44 399 ASP A O 1
ATOM 3134 N N . ILE A 1 400 ? 4.076 -22.535 -1.493 1.00 90.06 400 ILE A N 1
ATOM 3135 C CA . ILE A 1 400 ? 4.456 -23.198 -0.243 1.00 90.06 400 ILE A CA 1
ATOM 3136 C C . ILE A 1 400 ? 3.252 -23.683 0.575 1.00 90.06 400 ILE A C 1
ATOM 3138 O O . ILE A 1 400 ? 3.434 -24.537 1.448 1.00 90.06 400 ILE A O 1
ATOM 3142 N N . GLN A 1 401 ? 2.030 -23.206 0.297 1.00 88.56 401 GLN A N 1
ATOM 3143 C CA . GLN A 1 401 ? 0.822 -23.699 0.966 1.00 88.56 401 GLN A CA 1
ATOM 3144 C C . GLN A 1 401 ? 0.490 -25.136 0.536 1.00 88.56 401 GLN A C 1
ATOM 3146 O O . GLN A 1 401 ? -0.040 -25.910 1.336 1.00 88.56 401 GLN A O 1
ATOM 3151 N N . GLU A 1 402 ? 0.880 -25.532 -0.681 1.00 88.00 402 GLU A N 1
ATOM 3152 C CA . GLU A 1 402 ? 0.814 -26.922 -1.158 1.00 88.00 402 GLU A CA 1
ATOM 3153 C C . GLU A 1 402 ? 1.979 -27.794 -0.637 1.00 88.00 402 GLU A C 1
ATOM 3155 O O . GLU A 1 402 ? 2.007 -29.011 -0.844 1.00 88.00 402 GLU A O 1
ATOM 3160 N N . GLY A 1 403 ? 2.924 -27.189 0.092 1.00 88.12 403 GLY A N 1
ATOM 3161 C CA . GLY A 1 403 ? 4.069 -27.829 0.733 1.00 88.12 403 GLY A CA 1
ATOM 3162 C C . GLY A 1 403 ? 5.415 -27.445 0.111 1.00 88.12 403 GLY A C 1
ATOM 3163 O O . GLY A 1 403 ? 5.508 -26.981 -1.019 1.00 88.12 403 GLY A O 1
ATOM 3164 N N . LEU A 1 404 ? 6.510 -27.699 0.837 1.00 84.94 404 LEU A N 1
ATOM 3165 C CA . LEU A 1 404 ? 7.876 -27.326 0.415 1.00 84.94 404 LEU A CA 1
ATOM 3166 C C . LEU A 1 404 ? 8.334 -27.992 -0.895 1.00 84.94 404 LEU A C 1
ATOM 3168 O O . LEU A 1 404 ? 9.265 -27.525 -1.544 1.00 84.94 404 LEU A O 1
ATOM 3172 N N . SER A 1 405 ? 7.697 -29.101 -1.275 1.00 90.12 405 SER A N 1
ATOM 3173 C CA . SER A 1 405 ? 7.954 -29.822 -2.523 1.00 90.12 405 SER A CA 1
ATOM 3174 C C . SER A 1 405 ? 6.983 -29.454 -3.648 1.00 90.12 405 SER A C 1
ATOM 3176 O O . SER A 1 405 ? 6.924 -30.180 -4.642 1.00 90.12 405 SER A O 1
ATOM 3178 N N . ALA A 1 406 ? 6.190 -28.390 -3.487 1.00 92.25 406 ALA A N 1
ATOM 3179 C CA . ALA A 1 406 ? 5.255 -27.945 -4.506 1.00 92.25 406 ALA A CA 1
ATOM 3180 C C . ALA A 1 406 ? 5.987 -27.625 -5.822 1.00 92.25 406 ALA A C 1
ATOM 3182 O O . ALA A 1 406 ? 7.112 -27.101 -5.815 1.00 92.25 406 ALA A O 1
ATOM 3183 N N . PRO A 1 407 ? 5.386 -27.962 -6.974 1.00 95.00 407 PRO A N 1
ATOM 3184 C CA . PRO A 1 407 ? 5.962 -27.622 -8.262 1.00 95.00 407 PRO A CA 1
ATOM 3185 C C . PRO A 1 407 ? 5.977 -26.101 -8.463 1.00 95.00 407 PRO A C 1
ATOM 3187 O O . PRO A 1 407 ? 5.120 -25.372 -7.973 1.00 95.00 407 PRO A O 1
ATOM 3190 N N . TRP A 1 408 ? 6.942 -25.621 -9.244 1.00 97.25 408 TRP A N 1
ATOM 3191 C CA . TRP A 1 408 ? 6.982 -24.221 -9.661 1.00 97.25 408 TRP A CA 1
ATOM 3192 C C . TRP A 1 408 ? 5.860 -23.925 -10.663 1.00 97.25 408 TRP A C 1
ATOM 3194 O O . TRP A 1 408 ? 5.794 -24.534 -11.734 1.00 97.25 408 TRP A O 1
ATOM 3204 N N . VAL A 1 409 ? 5.022 -22.940 -10.354 1.00 97.12 409 VAL A N 1
ATOM 3205 C CA . VAL A 1 409 ? 3.979 -22.419 -11.240 1.00 97.12 409 VAL A CA 1
ATOM 3206 C C . VAL A 1 409 ? 4.580 -21.307 -12.092 1.00 97.12 409 VAL A C 1
ATOM 3208 O O . VAL A 1 409 ? 5.103 -20.334 -11.566 1.00 97.12 409 VAL A O 1
ATOM 3211 N N . SER A 1 410 ? 4.556 -21.460 -13.416 1.00 97.19 410 SER A N 1
ATOM 3212 C CA . SER A 1 410 ? 5.113 -20.473 -14.356 1.00 97.19 410 SER A CA 1
ATOM 3213 C C . SER A 1 410 ? 4.049 -19.506 -14.867 1.00 97.19 410 SER A C 1
ATOM 3215 O O . SER A 1 410 ? 2.878 -19.870 -14.949 1.00 97.19 410 SER A O 1
ATOM 3217 N N . GLY A 1 411 ? 4.470 -18.315 -15.301 1.00 96.44 411 GLY A N 1
ATOM 3218 C CA . GLY A 1 411 ? 3.569 -17.318 -15.887 1.00 96.44 411 GLY A CA 1
ATOM 3219 C C . GLY A 1 411 ? 2.742 -16.571 -14.843 1.00 96.44 411 GLY A C 1
ATOM 3220 O O . GLY A 1 411 ? 1.667 -16.065 -15.160 1.00 96.44 411 GLY A O 1
ATOM 3221 N N . CYS A 1 412 ? 3.207 -16.543 -13.596 1.00 97.50 412 CYS A N 1
ATOM 3222 C CA . CYS A 1 412 ? 2.562 -15.800 -12.527 1.00 97.50 412 CYS A CA 1
ATOM 3223 C C . CYS A 1 412 ? 2.794 -14.297 -12.713 1.00 97.50 412 CYS A C 1
ATOM 3225 O O . CYS A 1 412 ? 3.885 -13.870 -13.093 1.00 97.50 412 CYS A O 1
ATOM 3227 N N . GLN A 1 413 ? 1.771 -13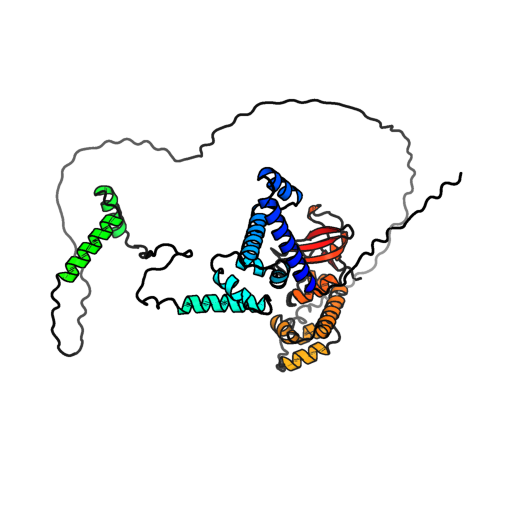.502 -12.413 1.00 97.75 413 GLN A N 1
ATOM 3228 C CA . GLN A 1 413 ? 1.826 -12.044 -12.437 1.00 97.75 413 GLN A CA 1
ATOM 3229 C C . GLN A 1 413 ? 1.947 -11.503 -11.016 1.00 97.75 413 GLN A C 1
ATOM 3231 O O . GLN A 1 413 ? 1.240 -11.952 -10.116 1.00 97.75 413 GLN A O 1
ATOM 3236 N N . PHE A 1 414 ? 2.832 -10.529 -10.817 1.00 97.94 414 PHE A N 1
ATOM 3237 C CA . PHE A 1 414 ? 2.965 -9.833 -9.541 1.00 97.94 414 PHE A CA 1
ATOM 3238 C C . PHE A 1 414 ? 1.743 -8.944 -9.262 1.00 97.94 414 PHE A C 1
ATOM 3240 O O . PHE A 1 414 ? 1.288 -8.208 -10.141 1.00 97.94 414 PHE A O 1
ATOM 3247 N N . VAL A 1 415 ? 1.244 -8.977 -8.024 1.00 97.69 415 VAL A N 1
ATOM 3248 C CA . VAL A 1 415 ? 0.133 -8.132 -7.557 1.00 97.69 415 VAL A CA 1
ATOM 3249 C C . VAL A 1 415 ? 0.643 -7.021 -6.648 1.00 97.69 415 VAL A C 1
ATOM 3251 O O . VAL A 1 415 ? 0.448 -5.840 -6.948 1.00 97.69 415 VAL A O 1
ATOM 3254 N N . SER A 1 416 ? 1.275 -7.406 -5.540 1.00 97.12 416 SER A N 1
ATOM 3255 C CA . SER A 1 416 ? 1.729 -6.506 -4.477 1.00 97.12 416 SER A CA 1
ATOM 3256 C C . SER A 1 416 ? 2.731 -7.201 -3.559 1.00 97.12 416 SER A C 1
ATOM 3258 O O . SER A 1 416 ? 2.791 -8.430 -3.518 1.00 97.12 416 SER A O 1
ATOM 3260 N N . VAL A 1 417 ? 3.457 -6.412 -2.768 1.00 97.19 417 VAL A N 1
ATOM 3261 C CA . VAL A 1 417 ? 4.286 -6.899 -1.661 1.00 97.19 417 VAL A CA 1
ATOM 3262 C C . VAL A 1 417 ? 3.986 -6.091 -0.398 1.00 97.19 417 VAL A C 1
ATOM 3264 O O . VAL A 1 417 ? 3.879 -4.865 -0.445 1.00 97.19 417 VAL A O 1
ATOM 3267 N N . ALA A 1 418 ? 3.810 -6.779 0.726 1.00 94.88 418 ALA A N 1
ATOM 3268 C CA . ALA A 1 418 ? 3.713 -6.176 2.050 1.00 94.88 418 ALA A CA 1
ATOM 3269 C C . ALA A 1 418 ? 5.083 -6.205 2.736 1.00 94.88 418 ALA A C 1
ATOM 3271 O O . ALA A 1 418 ? 5.851 -7.139 2.529 1.00 94.88 418 ALA A O 1
ATOM 3272 N N . ASP A 1 419 ? 5.379 -5.166 3.523 1.00 93.19 419 ASP A N 1
ATOM 3273 C CA . ASP A 1 419 ? 6.593 -5.066 4.348 1.00 93.19 419 ASP A CA 1
ATOM 3274 C C . ASP A 1 419 ? 7.916 -5.274 3.577 1.00 93.19 419 ASP A C 1
ATOM 3276 O O . ASP A 1 419 ? 8.878 -5.848 4.081 1.00 93.19 419 ASP A O 1
ATOM 3280 N N . PHE A 1 420 ? 7.978 -4.749 2.345 1.00 93.75 420 PHE A N 1
ATOM 3281 C CA . PHE A 1 420 ? 9.140 -4.868 1.456 1.00 93.75 420 PHE A CA 1
ATOM 3282 C C . PHE A 1 420 ? 10.463 -4.444 2.115 1.00 93.75 420 PHE A C 1
ATOM 3284 O O . PHE A 1 420 ? 10.582 -3.327 2.636 1.00 93.75 420 PHE A O 1
ATOM 3291 N N . GLY A 1 421 ? 11.467 -5.318 2.019 1.00 89.38 421 GLY A N 1
ATOM 3292 C CA . GLY A 1 421 ? 12.799 -5.137 2.612 1.00 89.38 421 GLY A CA 1
ATOM 3293 C C . GLY A 1 421 ? 12.895 -5.500 4.100 1.00 89.38 421 GLY A C 1
ATOM 3294 O O . GLY A 1 421 ? 13.916 -5.218 4.726 1.00 89.38 421 GLY A O 1
ATOM 3295 N N . ASN A 1 422 ? 11.841 -6.079 4.683 1.00 91.44 422 ASN A N 1
ATOM 3296 C CA . ASN A 1 422 ? 11.872 -6.689 6.009 1.00 91.44 422 ASN A CA 1
ATOM 3297 C C . ASN A 1 422 ? 11.720 -8.212 5.889 1.00 91.44 422 ASN A C 1
ATOM 3299 O O . ASN A 1 422 ? 10.609 -8.727 5.958 1.00 91.44 422 ASN A O 1
ATOM 3303 N N . ASP A 1 423 ? 12.838 -8.922 5.738 1.00 86.94 423 ASP A N 1
ATOM 3304 C CA . ASP A 1 423 ? 12.899 -10.357 5.412 1.00 86.94 423 ASP A CA 1
ATOM 3305 C C . ASP A 1 423 ? 12.035 -11.261 6.312 1.00 86.94 423 ASP A C 1
ATOM 3307 O O . ASP A 1 423 ? 11.620 -12.335 5.887 1.00 86.94 423 ASP A O 1
ATOM 3311 N N . SER A 1 424 ? 11.759 -10.863 7.561 1.00 88.38 424 SER A N 1
ATOM 3312 C CA . SER A 1 424 ? 10.939 -11.664 8.480 1.00 88.38 424 SER A CA 1
ATOM 3313 C C . SER A 1 424 ? 9.434 -11.541 8.265 1.00 88.38 424 SER A C 1
ATOM 3315 O O . SER A 1 424 ? 8.700 -12.436 8.682 1.00 88.38 424 SER A O 1
ATOM 3317 N N . ASP A 1 425 ? 8.980 -10.436 7.675 1.00 91.25 425 ASP A N 1
ATOM 3318 C CA . ASP A 1 425 ? 7.559 -10.092 7.553 1.00 91.25 425 ASP A CA 1
ATOM 3319 C C . ASP A 1 425 ? 7.145 -9.804 6.101 1.00 91.25 425 ASP A C 1
ATOM 3321 O O . ASP A 1 425 ? 5.989 -9.474 5.844 1.00 91.25 425 ASP A O 1
ATOM 3325 N N . GLU A 1 426 ? 8.073 -9.914 5.149 1.00 94.88 426 GLU A N 1
ATOM 3326 C CA . GLU A 1 426 ? 7.803 -9.657 3.742 1.00 94.88 426 GLU A CA 1
ATOM 3327 C C . GLU A 1 426 ? 6.818 -10.697 3.187 1.00 94.88 426 GLU A C 1
ATOM 3329 O O . GLU A 1 426 ? 7.002 -11.903 3.340 1.00 94.88 426 GLU A O 1
ATOM 3334 N N . VAL A 1 427 ? 5.746 -10.230 2.539 1.00 96.12 427 VAL A N 1
ATOM 3335 C CA . VAL A 1 427 ? 4.748 -11.110 1.909 1.00 96.12 427 VAL A CA 1
ATOM 3336 C C . VAL A 1 427 ? 4.488 -10.655 0.486 1.00 96.12 427 VAL A C 1
ATOM 3338 O O . VAL A 1 427 ? 3.942 -9.578 0.240 1.00 96.12 427 VAL A O 1
ATOM 3341 N N . TRP A 1 428 ? 4.850 -11.507 -0.460 1.00 97.56 428 TRP A N 1
ATOM 3342 C CA . TRP A 1 428 ? 4.694 -11.323 -1.892 1.00 97.56 428 TRP A CA 1
ATOM 3343 C C . TRP A 1 428 ? 3.419 -11.999 -2.382 1.00 97.56 428 TRP A C 1
ATOM 3345 O O . TRP A 1 428 ? 3.160 -13.160 -2.072 1.00 97.56 428 TRP A O 1
ATOM 3355 N N . ILE A 1 429 ? 2.626 -11.284 -3.177 1.00 97.81 429 ILE A N 1
ATOM 3356 C CA . ILE A 1 429 ? 1.355 -11.782 -3.706 1.00 97.81 429 ILE A CA 1
ATOM 3357 C C . ILE A 1 429 ? 1.435 -11.859 -5.227 1.00 97.81 429 ILE A C 1
ATOM 3359 O O . ILE A 1 429 ? 1.717 -10.864 -5.905 1.00 97.81 429 ILE A O 1
ATOM 3363 N N . PHE A 1 430 ? 1.122 -13.036 -5.761 1.00 98.25 430 PHE A N 1
ATOM 3364 C CA . PHE A 1 430 ? 1.086 -13.320 -7.190 1.00 98.25 430 PHE A CA 1
ATOM 3365 C C . PHE A 1 430 ? -0.274 -13.884 -7.614 1.00 98.25 430 PHE A C 1
ATOM 3367 O O . PHE A 1 430 ? -0.993 -14.479 -6.815 1.00 98.25 430 PHE A O 1
ATOM 3374 N N . ILE A 1 431 ? -0.618 -13.732 -8.894 1.00 97.81 431 ILE A N 1
ATOM 3375 C CA . ILE A 1 431 ? -1.757 -14.404 -9.533 1.00 97.81 431 ILE A CA 1
ATOM 3376 C C . ILE A 1 431 ? -1.227 -15.362 -10.596 1.00 97.81 431 ILE A C 1
ATOM 3378 O O . ILE A 1 431 ? -0.500 -14.960 -11.505 1.00 97.81 431 ILE A O 1
ATOM 3382 N N . SER A 1 432 ? -1.597 -16.635 -10.494 1.00 97.56 432 SER A N 1
ATOM 3383 C CA . SER A 1 432 ? -1.242 -17.662 -11.471 1.00 97.56 432 SER A CA 1
ATOM 3384 C C . SER A 1 432 ? -2.026 -17.503 -12.787 1.00 97.56 432 SER A C 1
ATOM 3386 O O . SER A 1 432 ? -3.085 -16.863 -12.814 1.00 97.56 432 SER A O 1
ATOM 3388 N N . PRO A 1 433 ? -1.611 -18.167 -13.885 1.00 97.00 433 PRO A N 1
ATOM 3389 C CA . PRO A 1 433 ? -2.389 -18.197 -15.129 1.00 97.00 433 PRO A CA 1
ATOM 3390 C C . PRO A 1 433 ? -3.827 -18.716 -14.959 1.00 97.00 433 PRO A C 1
ATOM 3392 O O . PRO A 1 433 ? -4.710 -18.372 -15.743 1.00 97.00 433 PRO A O 1
ATOM 3395 N N . THR A 1 434 ? -4.078 -19.529 -13.927 1.00 96.56 434 THR A N 1
ATOM 3396 C CA . THR A 1 434 ? -5.404 -20.067 -13.592 1.00 96.56 434 THR A CA 1
ATOM 3397 C C . THR A 1 434 ? -6.206 -19.159 -12.656 1.00 96.56 434 THR A C 1
ATOM 3399 O O . THR A 1 434 ? -7.231 -19.595 -12.141 1.00 96.56 434 THR A O 1
ATOM 3402 N N . GLN A 1 435 ? -5.764 -17.914 -12.435 1.00 96.94 435 GLN A N 1
ATOM 3403 C CA . GLN A 1 435 ? -6.377 -16.943 -11.519 1.00 96.94 435 GLN A CA 1
ATOM 3404 C C . GLN A 1 435 ? -6.350 -17.375 -10.041 1.00 96.94 435 GLN A C 1
ATOM 3406 O O . GLN A 1 435 ? -7.173 -16.926 -9.244 1.00 96.94 435 GLN A O 1
ATOM 3411 N N . HIS A 1 436 ? -5.413 -18.252 -9.664 1.00 96.31 436 HIS A N 1
ATOM 3412 C CA . HIS A 1 436 ? -5.182 -18.608 -8.265 1.00 96.31 436 HIS A CA 1
ATOM 3413 C C . HIS A 1 436 ? -4.222 -17.600 -7.627 1.00 96.31 436 HIS A C 1
ATOM 3415 O O . HIS A 1 436 ? -3.214 -17.250 -8.241 1.00 96.31 436 HIS A O 1
ATOM 3421 N N . ILE A 1 437 ? -4.545 -17.124 -6.425 1.00 96.81 437 ILE A N 1
ATOM 3422 C CA . ILE A 1 437 ? -3.681 -16.214 -5.666 1.00 96.81 437 ILE A CA 1
ATOM 3423 C C . ILE A 1 437 ? -2.651 -17.058 -4.922 1.00 96.81 437 ILE A C 1
ATOM 3425 O O . ILE A 1 437 ? -3.039 -17.967 -4.197 1.00 96.81 437 ILE A O 1
ATOM 3429 N N . ILE A 1 438 ? -1.370 -16.740 -5.095 1.00 97.56 438 ILE A N 1
ATOM 3430 C CA . ILE A 1 438 ? -0.253 -17.408 -4.425 1.00 97.56 438 ILE A CA 1
ATOM 3431 C C . ILE A 1 438 ? 0.442 -16.381 -3.533 1.00 97.56 438 ILE A C 1
ATOM 3433 O O . ILE A 1 438 ? 0.865 -15.325 -4.013 1.00 97.56 438 ILE A O 1
ATOM 3437 N N . GLU A 1 439 ? 0.555 -16.697 -2.246 1.00 96.62 439 GLU A N 1
ATOM 3438 C CA . GLU A 1 439 ? 1.274 -15.894 -1.256 1.00 96.62 439 GLU A CA 1
ATOM 3439 C C . GLU A 1 439 ? 2.632 -16.532 -0.964 1.00 96.62 439 GLU A C 1
ATOM 3441 O O . GLU A 1 439 ? 2.721 -17.730 -0.691 1.00 96.62 439 GLU A O 1
ATOM 3446 N N . VAL A 1 440 ? 3.688 -15.726 -1.010 1.00 96.12 440 VAL A N 1
ATOM 3447 C CA . VAL A 1 440 ? 5.066 -16.164 -0.801 1.00 96.12 440 VAL A CA 1
ATOM 3448 C C . VAL A 1 440 ? 5.741 -15.281 0.234 1.00 96.12 440 VAL A C 1
ATOM 3450 O O . VAL A 1 440 ? 5.659 -14.062 0.156 1.00 96.12 440 VAL A O 1
ATOM 3453 N N . ILE A 1 441 ? 6.415 -15.904 1.197 1.00 93.62 441 ILE A N 1
ATOM 3454 C CA . ILE A 1 441 ? 7.116 -15.194 2.275 1.00 93.62 441 ILE A CA 1
ATOM 3455 C C . ILE A 1 441 ? 8.593 -14.997 1.910 1.00 93.62 441 ILE A C 1
ATOM 3457 O O . ILE A 1 441 ? 9.147 -13.927 2.125 1.00 93.62 441 ILE A O 1
ATOM 3461 N N . ASP A 1 442 ? 9.226 -16.005 1.307 1.00 92.56 442 ASP A N 1
ATOM 3462 C CA . ASP A 1 442 ? 10.656 -15.971 1.000 1.00 92.56 442 ASP A CA 1
ATOM 3463 C C . ASP A 1 442 ? 10.922 -15.607 -0.471 1.00 92.56 442 ASP A C 1
ATOM 3465 O O . ASP A 1 442 ? 10.301 -16.140 -1.395 1.00 92.56 442 ASP A O 1
ATOM 3469 N N . ARG A 1 443 ? 11.908 -14.736 -0.714 1.00 94.75 443 ARG A N 1
ATOM 3470 C CA . ARG A 1 443 ? 12.379 -14.407 -2.068 1.00 94.75 443 ARG A CA 1
ATOM 3471 C C . ARG A 1 443 ? 12.992 -15.610 -2.791 1.00 94.75 443 ARG A C 1
ATOM 3473 O O . ARG A 1 443 ? 13.143 -15.565 -4.009 1.00 94.75 443 ARG A O 1
ATOM 3480 N N . GLU A 1 444 ? 13.326 -16.690 -2.081 1.00 94.38 444 GLU A N 1
ATOM 3481 C CA . GLU A 1 444 ? 13.768 -17.954 -2.689 1.00 94.38 444 GLU A CA 1
ATOM 3482 C C . GLU A 1 444 ? 12.645 -18.735 -3.396 1.00 94.38 444 GLU A C 1
ATOM 3484 O O . GLU A 1 444 ? 12.923 -19.589 -4.246 1.00 94.38 444 GLU A O 1
ATOM 3489 N N . ASP A 1 445 ? 11.384 -18.440 -3.079 1.00 95.88 445 ASP A N 1
ATOM 3490 C CA . ASP A 1 445 ? 10.213 -19.155 -3.593 1.00 95.88 445 ASP A CA 1
ATOM 3491 C C . ASP A 1 445 ? 9.582 -18.475 -4.823 1.00 95.88 445 ASP A C 1
ATOM 3493 O O . ASP A 1 445 ? 8.551 -18.923 -5.330 1.00 95.88 445 ASP A O 1
ATOM 3497 N N . PHE A 1 446 ? 10.216 -17.437 -5.378 1.00 96.81 446 PHE A N 1
ATOM 3498 C CA . PHE A 1 446 ? 9.877 -16.910 -6.699 1.00 96.81 446 PHE A CA 1
ATOM 3499 C C . PHE A 1 446 ? 11.119 -16.560 -7.529 1.00 96.81 446 PHE A C 1
ATOM 3501 O O . PHE A 1 446 ? 12.196 -16.282 -7.015 1.00 96.81 446 PHE A O 1
ATOM 3508 N N . GLN A 1 447 ? 10.977 -16.585 -8.852 1.00 96.62 447 GLN A N 1
ATOM 3509 C CA . GLN A 1 447 ? 12.032 -16.251 -9.808 1.00 96.62 447 GLN A CA 1
ATOM 3510 C C . GLN A 1 447 ? 11.448 -15.463 -10.976 1.00 96.62 447 GLN A C 1
ATOM 3512 O O . GLN A 1 447 ? 10.387 -15.813 -11.497 1.00 96.62 447 GLN A O 1
ATOM 3517 N N . VAL A 1 448 ? 12.157 -14.426 -11.422 1.00 96.81 448 VAL A N 1
ATOM 3518 C CA . VAL A 1 448 ? 11.810 -13.702 -12.651 1.00 96.81 448 VAL A CA 1
ATOM 3519 C C . VAL A 1 448 ? 12.095 -14.606 -13.848 1.00 96.81 448 VAL A C 1
ATOM 3521 O O . VAL A 1 448 ? 13.187 -15.155 -13.988 1.00 96.81 448 VAL A O 1
ATOM 3524 N N . VAL A 1 449 ? 11.107 -14.762 -14.721 1.00 91.31 449 VAL A N 1
ATOM 3525 C CA . VAL A 1 449 ? 11.227 -15.463 -15.996 1.00 91.31 449 VAL A CA 1
ATOM 3526 C C . VAL A 1 449 ? 10.965 -14.411 -17.055 1.00 91.31 449 VAL A C 1
ATOM 3528 O O . VAL A 1 449 ? 9.816 -14.019 -17.238 1.00 91.31 449 VAL A O 1
ATOM 3531 N N . GLY A 1 450 ? 12.037 -13.901 -17.668 1.00 77.94 450 GLY A N 1
ATOM 3532 C CA . GLY A 1 450 ? 11.953 -12.856 -18.693 1.00 77.94 450 GLY A CA 1
ATOM 3533 C C . GLY A 1 450 ? 10.880 -13.160 -19.743 1.00 77.94 450 GLY A C 1
ATOM 3534 O O . GLY A 1 450 ? 10.591 -14.332 -20.011 1.00 77.94 450 GLY A O 1
ATOM 3535 N N . PHE A 1 451 ? 10.261 -12.100 -20.263 1.00 59.97 451 PHE A N 1
ATOM 3536 C CA . PHE A 1 451 ? 9.127 -12.201 -21.182 1.00 59.97 451 PHE A CA 1
ATOM 3537 C C . PHE A 1 451 ? 9.498 -12.747 -22.567 1.00 59.97 451 PHE A C 1
ATOM 3539 O O . PHE A 1 451 ? 10.614 -12.452 -23.059 1.00 59.97 451 PHE A O 1
#

pLDDT: mean 70.32, std 25.39, range [28.42, 98.25]

Sequence (451 aa):
MQVLHANAPSQEKKFIVECEGFEYSELAGFAELKYAFFLLERKESLSAKEYRALLGEHGKEKKEADKLIKLAKLAKTHGFSAEDLAELGTMMFSLTTPSNALVWEAMKNVEELTQVTLSALQKEVRQTAKASKPASDPRSILKREKGGGKRYGQLAKIHDQELIANLERIFVEDGVSQTQFLREAVSQYQAQRTNQPIATSNTEPLAEPNVHIKKNEIAPETSTSQETIAIPSPLVSIADDKQANTHTKLNIEEQAIATTAALNIPASSDTPLQQIDEMFSSNDAVSESQLERPANEQAVAQAKLNNHIAKPEIDDASLSDSLKKAVNWQEIEQLTECDRNRFAEAVKDWSIEEKQVLVKHLTACLETNSEALRLHQHDWVPLPSLEKAFKNLSFKVRDIQEGLSAPWVSGCQFVSVADFGNDSDEVWIFISPTQHIIEVIDREDFQVVGF

Solvent-accessible surface area (backbone atoms only — not comparable to full-atom values): 29204 Å² total; per-residue (Å²): 138,85,84,86,83,83,85,77,85,85,78,80,79,80,80,79,76,89,69,58,84,66,55,57,48,35,53,48,30,28,52,51,36,49,48,15,43,50,51,39,53,43,59,75,73,43,53,81,65,57,42,52,49,52,31,57,76,70,73,46,55,70,72,58,53,52,52,37,28,50,40,36,52,50,34,56,73,73,71,48,56,45,72,65,47,10,58,26,36,82,59,50,65,63,58,64,39,81,90,32,58,68,43,61,63,55,53,75,77,51,95,68,61,38,49,66,53,50,52,53,45,51,51,48,56,54,46,56,64,52,72,73,49,78,80,76,64,93,83,66,75,57,49,68,51,96,87,79,55,76,70,53,61,82,75,75,83,82,82,52,66,67,61,48,55,52,51,51,46,46,38,67,74,69,63,47,51,72,69,55,53,52,51,51,54,52,50,52,54,50,54,54,62,73,67,55,80,83,81,85,76,92,81,87,90,78,82,88,83,88,83,90,83,81,87,86,87,82,85,88,82,89,86,88,82,88,88,87,89,83,87,84,84,83,92,82,89,84,82,88,85,91,80,84,91,80,81,82,93,86,90,90,82,92,89,87,86,87,87,88,88,80,90,89,83,88,88,86,84,84,85,85,92,80,91,86,80,88,87,87,84,88,88,79,91,87,82,91,78,90,82,83,86,80,92,69,84,68,64,72,70,61,70,73,73,77,73,84,63,86,69,78,83,70,51,61,71,60,46,29,59,48,54,74,66,45,90,43,45,70,52,42,40,64,73,38,68,64,37,40,66,59,43,51,61,39,53,62,86,53,52,71,68,59,51,49,54,52,30,51,32,48,33,56,46,42,49,75,40,42,62,39,68,64,66,56,72,58,64,43,52,59,60,78,56,51,53,59,19,42,59,75,43,29,24,32,36,36,43,55,88,79,33,95,80,37,67,73,44,63,62,20,36,56,74,53,66,44,57,76,89,36,82,92,66,23,38,38,36,31,34,37,78,86,72,45,77,40,67,37,57,55,60,87,42,46,43,60,42,64,127